Protein AF-0000000084461605 (afdb_homodimer)

Organism: NCBI:txid458

Structure (mmCIF, N/CA/C/O backbone):
data_AF-0000000084461605-model_v1
#
loop_
_entity.id
_entity.type
_entity.pdbx_description
1 polymer '8-amino-7-oxononanoate synthase'
#
loop_
_atom_site.group_PDB
_atom_site.id
_atom_site.type_symbol
_atom_site.label_atom_id
_atom_site.label_alt_id
_atom_site.label_comp_id
_atom_site.label_asym_id
_atom_site.label_entity_id
_atom_site.label_seq_id
_atom_site.pdbx_PDB_ins_code
_atom_site.Cartn_x
_atom_site.Cartn_y
_atom_site.Cartn_z
_atom_site.occupancy
_atom_site.B_iso_or_equiv
_atom_site.auth_seq_id
_atom_site.auth_comp_id
_atom_site.auth_asym_id
_atom_site.auth_atom_id
_atom_site.pdbx_PDB_model_num
ATOM 1 N N . MET A 1 1 ? -27.156 -13.75 14.664 1 51.22 1 MET A N 1
ATOM 2 C CA . MET A 1 1 ? -25.922 -12.977 14.594 1 51.22 1 MET A CA 1
ATOM 3 C C . MET A 1 1 ? -24.734 -13.797 15.07 1 51.22 1 MET A C 1
ATOM 5 O O . MET A 1 1 ? -24.781 -14.43 16.125 1 51.22 1 MET A O 1
ATOM 9 N N . SER A 1 2 ? -23.812 -14.031 14.18 1 71.38 2 SER A N 1
ATOM 10 C CA . SER A 1 2 ? -22.688 -14.859 14.602 1 71.38 2 SER A CA 1
ATOM 11 C C . SER A 1 2 ? -22.016 -14.297 15.859 1 71.38 2 SER A C 1
ATOM 13 O O . SER A 1 2 ? -22.188 -13.117 16.172 1 71.38 2 SER A O 1
ATOM 15 N N . GLN A 1 3 ? -21.781 -15.062 16.859 1 83.31 3 GLN A N 1
ATOM 16 C CA . GLN A 1 3 ? -21.031 -14.695 18.062 1 83.31 3 GLN A CA 1
ATOM 17 C C . GLN A 1 3 ? -20 -13.609 17.75 1 83.31 3 GLN A C 1
ATOM 19 O O . GLN A 1 3 ? -19.797 -12.688 18.547 1 83.31 3 GLN A O 1
ATOM 24 N N . PHE A 1 4 ? -19.609 -13.586 16.594 1 85 4 PHE A N 1
ATOM 25 C CA . PHE A 1 4 ? -18.578 -12.641 16.203 1 85 4 PHE A CA 1
ATOM 26 C C . PHE A 1 4 ? -19.172 -11.273 15.906 1 85 4 PHE A C 1
ATOM 28 O O . PHE A 1 4 ? -18.562 -10.242 16.219 1 85 4 PHE A O 1
ATOM 35 N N . SER A 1 5 ? -20.328 -11.211 15.344 1 86.12 5 SER A N 1
ATOM 36 C CA . SER A 1 5 ? -21.047 -9.961 15.109 1 86.12 5 SER A CA 1
ATOM 37 C C . SER A 1 5 ? -21.328 -9.234 16.422 1 86.12 5 SER A C 1
ATOM 39 O O . SER A 1 5 ? -21.219 -8.016 16.5 1 86.12 5 SER A O 1
ATOM 41 N N . ALA A 1 6 ? -21.656 -10.039 17.359 1 87.25 6 ALA A N 1
ATOM 42 C CA . ALA A 1 6 ? -21.953 -9.469 18.672 1 87.25 6 ALA A CA 1
ATOM 43 C C . ALA A 1 6 ? -20.688 -8.875 19.297 1 87.25 6 ALA A C 1
ATOM 45 O O . ALA A 1 6 ? -20.75 -7.828 19.953 1 87.25 6 ALA A O 1
ATOM 46 N N . LEU A 1 7 ? -19.641 -9.547 19.125 1 89.5 7 LEU A N 1
ATOM 47 C CA . LEU A 1 7 ? -18.375 -9.07 19.672 1 89.5 7 LEU A CA 1
ATOM 48 C C . LEU A 1 7 ? -17.953 -7.754 19.031 1 89.5 7 LEU A C 1
ATOM 50 O O . LEU A 1 7 ? -17.531 -6.828 19.719 1 89.5 7 LEU A O 1
ATOM 54 N N . PHE A 1 8 ? -18.078 -7.648 17.719 1 91.56 8 PHE A N 1
ATOM 55 C CA . PHE A 1 8 ? -17.719 -6.414 17.016 1 91.56 8 PHE A CA 1
ATOM 56 C C . PHE A 1 8 ? -18.656 -5.277 17.422 1 91.56 8 PHE A C 1
ATOM 58 O O . PHE A 1 8 ? -18.203 -4.141 17.594 1 91.56 8 PHE A O 1
ATOM 65 N N . SER A 1 9 ? -19.906 -5.609 17.562 1 90.81 9 SER A N 1
ATOM 66 C CA . SER A 1 9 ? -20.875 -4.602 17.969 1 90.81 9 SER A CA 1
ATOM 67 C C . SER A 1 9 ? -20.516 -4.023 19.344 1 90.81 9 SER A C 1
ATOM 69 O O . SER A 1 9 ? -20.625 -2.814 19.562 1 90.81 9 SER A O 1
ATOM 71 N N . GLU A 1 10 ? -20.172 -4.867 20.188 1 92.19 10 GLU A N 1
ATOM 72 C CA . GLU A 1 10 ? -19.781 -4.438 21.531 1 92.19 10 GLU A CA 1
ATOM 73 C C . GLU A 1 10 ? -18.562 -3.533 21.484 1 92.19 10 GLU A C 1
ATOM 75 O O . GLU A 1 10 ? -18.5 -2.506 22.156 1 92.19 10 GLU A O 1
ATOM 80 N N . LYS A 1 11 ? -17.609 -3.918 20.781 1 92.31 11 LYS A N 1
ATOM 81 C CA . LYS A 1 11 ? -16.375 -3.131 20.656 1 92.31 11 LYS A CA 1
ATOM 82 C C . LYS A 1 11 ? -16.656 -1.771 20.016 1 92.31 11 LYS A C 1
ATOM 84 O O . LYS A 1 11 ? -16.062 -0.765 20.406 1 92.31 11 LYS A O 1
ATOM 89 N N . ILE A 1 12 ? -17.469 -1.774 19.031 1 92.38 12 ILE A N 1
ATOM 90 C CA . ILE A 1 12 ? -17.812 -0.542 18.344 1 92.38 12 ILE A CA 1
ATOM 91 C C . ILE A 1 12 ? -18.609 0.38 19.266 1 92.38 12 ILE A C 1
ATOM 93 O O . ILE A 1 12 ? -18.375 1.594 19.281 1 92.38 12 ILE A O 1
ATOM 97 N N . GLN A 1 13 ? -19.5 -0.18 20.031 1 92.81 13 GLN A N 1
ATOM 98 C CA . GLN A 1 13 ? -20.234 0.601 21.031 1 92.81 13 GLN A CA 1
ATOM 99 C C . GLN A 1 13 ? -19.281 1.24 22.031 1 92.81 13 GLN A C 1
ATOM 101 O O . GLN A 1 13 ? -19.484 2.383 22.453 1 92.81 13 GLN A O 1
ATOM 106 N N . GLY A 1 14 ? -18.312 0.5 22.438 1 91.38 14 GLY A N 1
ATOM 107 C CA . GLY A 1 14 ? -17.297 1.057 23.312 1 91.38 14 GLY A CA 1
ATOM 108 C C . GLY A 1 14 ? -16.578 2.252 22.703 1 91.38 14 GLY A C 1
ATOM 109 O O . GLY A 1 14 ? -16.359 3.256 23.391 1 91.38 14 GLY A O 1
ATOM 110 N N . LEU A 1 15 ? -16.219 2.16 21.469 1 89.19 15 LEU A N 1
ATOM 111 C CA . LEU A 1 15 ? -15.57 3.262 20.766 1 89.19 15 LEU A CA 1
ATOM 112 C C . LEU A 1 15 ? -16.484 4.477 20.688 1 89.19 15 LEU A C 1
ATOM 114 O O . LEU A 1 15 ? -16.031 5.613 20.844 1 89.19 15 LEU A O 1
ATOM 118 N N . GLN A 1 16 ? -17.734 4.184 20.438 1 88.5 16 GLN A N 1
ATOM 119 C CA . GLN A 1 16 ? -18.719 5.262 20.359 1 88.5 16 GLN A CA 1
ATOM 120 C C . GLN A 1 16 ? -18.828 5.996 21.703 1 88.5 16 GLN A C 1
ATOM 122 O O . GLN A 1 16 ? -18.859 7.227 21.734 1 88.5 16 GLN A O 1
ATOM 127 N N . GLN A 1 17 ? -18.797 5.289 22.734 1 89.06 17 GLN A N 1
ATOM 128 C CA . GLN A 1 17 ? -18.906 5.863 24.078 1 89.06 17 GLN A CA 1
ATOM 129 C C . GLN A 1 17 ? -17.672 6.699 24.406 1 89.06 17 GLN A C 1
ATOM 131 O O . GLN A 1 17 ? -17.781 7.699 25.125 1 89.06 17 GLN A O 1
ATOM 136 N N . GLN A 1 18 ? -16.578 6.34 23.844 1 83.38 18 GLN A N 1
ATOM 137 C CA . GLN A 1 18 ? -15.328 7.051 24.094 1 83.38 18 GLN A CA 1
ATOM 138 C C . GLN A 1 18 ? -15.125 8.188 23.094 1 83.38 18 GLN A C 1
ATOM 140 O O . GLN A 1 18 ? -14.156 8.938 23.203 1 83.38 18 GLN A O 1
ATOM 145 N N . GLY A 1 19 ? -16.062 8.297 22.156 1 80.38 19 GLY A N 1
ATOM 146 C CA . GLY A 1 19 ? -15.914 9.32 21.125 1 80.38 19 GLY A CA 1
ATOM 147 C C . GLY A 1 19 ? -14.828 9.008 20.125 1 80.38 19 GLY A C 1
ATOM 148 O O . GLY A 1 19 ? -14.258 9.922 19.516 1 80.38 19 GLY A O 1
ATOM 149 N N . LEU A 1 20 ? -14.5 7.746 19.969 1 84.12 20 LEU A N 1
ATOM 150 C CA . LEU A 1 20 ? -13.391 7.348 19.109 1 84.12 20 LEU A CA 1
ATOM 151 C C . LEU A 1 20 ? -13.891 6.664 17.844 1 84.12 20 LEU A C 1
ATOM 153 O O . LEU A 1 20 ? -13.102 6.289 16.984 1 84.12 20 LEU A O 1
ATOM 157 N N . HIS A 1 21 ? -15.234 6.547 17.781 1 89.06 21 HIS A N 1
ATOM 158 C CA . HIS A 1 21 ? -15.828 5.895 16.625 1 89.06 21 HIS A CA 1
ATOM 159 C C . HIS A 1 21 ? -15.555 6.684 15.344 1 89.06 21 HIS A C 1
ATOM 161 O O . HIS A 1 21 ? -15.711 7.91 15.32 1 89.06 21 HIS A O 1
ATOM 167 N N . ARG A 1 22 ? -15.07 5.992 14.305 1 89 22 ARG A N 1
ATOM 168 C CA . ARG A 1 22 ? -14.773 6.602 13.016 1 89 22 ARG A CA 1
ATOM 169 C C . ARG A 1 22 ? -15.828 6.234 11.984 1 89 22 ARG A C 1
ATOM 171 O O . ARG A 1 22 ? -16.391 5.133 12.016 1 89 22 ARG A O 1
ATOM 178 N N . THR A 1 23 ? -16.141 7.152 11.18 1 87.75 23 THR A N 1
ATOM 179 C CA . THR A 1 23 ? -17.047 6.934 10.055 1 87.75 23 THR A CA 1
ATOM 180 C C . THR A 1 23 ? -16.406 7.426 8.758 1 87.75 23 THR A C 1
ATOM 182 O O . THR A 1 23 ? -15.633 8.375 8.758 1 87.75 23 THR A O 1
ATOM 185 N N . ARG A 1 24 ? -16.641 6.707 7.703 1 90.5 24 ARG A N 1
ATOM 186 C CA . ARG A 1 24 ? -16.281 7.184 6.375 1 90.5 24 ARG A CA 1
ATOM 187 C C . ARG A 1 24 ? -17.391 8.008 5.758 1 90.5 24 ARG A C 1
ATOM 189 O O . ARG A 1 24 ? -18.484 7.492 5.477 1 90.5 24 ARG A O 1
ATOM 196 N N . GLN A 1 25 ? -17.078 9.266 5.652 1 89.19 25 GLN A N 1
ATOM 197 C CA . GLN A 1 25 ? -18.047 10.141 5.016 1 89.19 25 GLN A CA 1
ATOM 198 C C . GLN A 1 25 ? -17.625 10.492 3.592 1 89.19 25 GLN A C 1
ATOM 200 O O . GLN A 1 25 ? -16.5 10.938 3.367 1 89.19 25 GLN A O 1
ATOM 205 N N . VAL A 1 26 ? -18.547 10.266 2.67 1 93.69 26 VAL A N 1
ATOM 206 C CA . VAL A 1 26 ? -18.266 10.609 1.28 1 93.69 26 VAL A CA 1
ATOM 207 C C . VAL A 1 26 ? -18 12.109 1.16 1 93.69 26 VAL A C 1
ATOM 209 O O . VAL A 1 26 ? -18.797 12.922 1.619 1 93.69 26 VAL A O 1
ATOM 212 N N . LEU A 1 27 ? -16.891 12.469 0.63 1 90 27 LEU A N 1
ATOM 213 C CA . LEU A 1 27 ? -16.5 13.859 0.425 1 90 27 LEU A CA 1
ATOM 214 C C . LEU A 1 27 ? -17.438 14.547 -0.564 1 90 27 LEU A C 1
ATOM 216 O O . LEU A 1 27 ? -17.672 14.039 -1.664 1 90 27 LEU A O 1
ATOM 220 N N . PRO A 1 28 ? -18 15.648 -0.162 1 85.75 28 PRO A N 1
ATOM 221 C CA . PRO A 1 28 ? -18.797 16.391 -1.137 1 85.75 28 PRO A CA 1
ATOM 222 C C . PRO A 1 28 ? -17.969 16.953 -2.281 1 85.75 28 PRO A C 1
ATOM 224 O O . PRO A 1 28 ? -16.859 17.453 -2.057 1 85.75 28 PRO A O 1
ATOM 227 N N . VAL A 1 29 ? -18.391 16.797 -3.527 1 78.56 29 VAL A N 1
ATOM 228 C CA . VAL A 1 29 ? -17.578 17.188 -4.68 1 78.56 29 VAL A CA 1
ATOM 229 C C . VAL A 1 29 ? -18.266 18.344 -5.414 1 78.56 29 VAL A C 1
ATOM 231 O O . VAL A 1 29 ? -17.859 18.719 -6.516 1 78.56 29 VAL A O 1
ATOM 234 N N . ASP A 1 30 ? -19.203 19.047 -4.848 1 78.75 30 ASP A N 1
ATOM 235 C CA . ASP A 1 30 ? -19.953 20.078 -5.555 1 78.75 30 ASP A CA 1
ATOM 236 C C . ASP A 1 30 ? -19.266 21.422 -5.461 1 78.75 30 ASP A C 1
ATOM 238 O O . ASP A 1 30 ? -19.75 22.422 -5.996 1 78.75 30 ASP A O 1
ATOM 242 N N . GLY A 1 31 ? -18.203 21.516 -4.871 1 79.56 31 GLY A N 1
ATOM 243 C CA . GLY A 1 31 ? -17.422 22.75 -4.809 1 79.56 31 GLY A CA 1
ATOM 244 C C . GLY A 1 31 ? -17.984 23.75 -3.82 1 79.56 31 GLY A C 1
ATOM 245 O O . GLY A 1 31 ? -17.438 24.844 -3.66 1 79.56 31 GLY A O 1
ATOM 246 N N . THR A 1 32 ? -18.969 23.406 -3.094 1 85.12 32 THR A N 1
ATOM 247 C CA . THR A 1 32 ? -19.594 24.344 -2.162 1 85.12 32 THR A CA 1
ATOM 248 C C . THR A 1 32 ? -18.969 24.219 -0.774 1 85.12 32 THR A C 1
ATOM 250 O O . THR A 1 32 ? -19.281 25 0.12 1 85.12 32 THR A O 1
ATOM 253 N N . TYR A 1 33 ? -18.078 23.312 -0.693 1 91.75 33 TYR A N 1
ATOM 254 C CA . TYR A 1 33 ? -17.469 23.062 0.608 1 91.75 33 TYR A CA 1
ATOM 255 C C . TYR A 1 33 ? -16.031 23.547 0.635 1 91.75 33 TYR A C 1
ATOM 257 O O . TYR A 1 33 ? -15.312 23.453 -0.371 1 91.75 33 TYR A O 1
ATOM 265 N N . LEU A 1 34 ? -15.648 24.125 1.728 1 95 34 LEU A N 1
ATOM 266 C CA . LEU A 1 34 ? -14.258 24.484 1.978 1 95 34 LEU A CA 1
ATOM 267 C C . LEU A 1 34 ? -13.555 23.391 2.781 1 95 34 LEU A C 1
ATOM 269 O O . LEU A 1 34 ? -14.008 23.016 3.865 1 95 34 LEU A O 1
ATOM 273 N N . HIS A 1 35 ? -12.492 22.875 2.197 1 94.75 35 HIS A N 1
ATOM 274 C CA . HIS A 1 35 ? -11.781 21.781 2.848 1 94.75 35 HIS A CA 1
ATOM 275 C C . HIS A 1 35 ? -10.445 22.25 3.406 1 94.75 35 HIS A C 1
ATOM 277 O O . HIS A 1 35 ? -9.547 22.609 2.646 1 94.75 35 HIS A O 1
ATOM 283 N N . PHE A 1 36 ? -10.312 22.219 4.715 1 97.69 36 PHE A N 1
ATOM 284 C CA . PHE A 1 36 ? -9.055 22.531 5.379 1 97.69 36 PHE A CA 1
ATOM 285 C C . PHE A 1 36 ? -8.43 21.266 5.977 1 97.69 36 PHE A C 1
ATOM 287 O O . PHE A 1 36 ? -7.871 21.312 7.074 1 97.69 36 PHE A O 1
ATOM 294 N N . CYS A 1 37 ? -8.602 20.109 5.273 1 95.94 37 CYS A N 1
ATOM 295 C CA . CYS A 1 37 ? -8.102 18.859 5.836 1 95.94 37 CYS A CA 1
ATOM 296 C C . CYS A 1 37 ? -7.32 18.062 4.797 1 95.94 37 CYS A C 1
ATOM 298 O O . CYS A 1 37 ? -6.836 16.969 5.082 1 95.94 37 CYS A O 1
ATOM 300 N N . SER A 1 38 ? -7.16 18.578 3.562 1 96.81 38 SER A N 1
ATOM 301 C CA . SER A 1 38 ? -6.457 17.859 2.498 1 96.81 38 SER A CA 1
ATOM 302 C C . SER A 1 38 ? -4.961 18.156 2.537 1 96.81 38 SER A C 1
ATOM 304 O O . SER A 1 38 ? -4.551 19.312 2.678 1 96.81 38 SER A O 1
ATOM 306 N N . ASN A 1 39 ? -4.156 17.078 2.35 1 98.06 39 ASN A N 1
ATOM 307 C CA . ASN A 1 39 ? -2.701 17.203 2.334 1 98.06 39 ASN A CA 1
ATOM 308 C C . ASN A 1 39 ? -2.184 17.547 0.937 1 98.06 39 ASN A C 1
ATOM 310 O O . ASN A 1 39 ? -0.979 17.484 0.689 1 98.06 39 ASN A O 1
ATOM 314 N N . ASP A 1 40 ? -3.102 17.844 0.015 1 98 40 ASP A N 1
ATOM 315 C CA . ASP A 1 40 ? -2.723 18.234 -1.34 1 98 40 ASP A CA 1
ATOM 316 C C . ASP A 1 40 ? -2.223 19.672 -1.381 1 98 40 ASP A C 1
ATOM 318 O O . ASP A 1 40 ? -2.824 20.531 -2.037 1 98 40 ASP A O 1
ATOM 322 N N . TYR A 1 41 ? -1.088 19.938 -0.773 1 98.62 41 TYR A N 1
ATOM 323 C CA . TYR A 1 41 ? -0.566 21.266 -0.457 1 98.62 41 TYR A CA 1
ATOM 324 C C . TYR A 1 41 ? -0.493 22.125 -1.706 1 98.62 41 TYR A C 1
ATOM 326 O O . TYR A 1 41 ? -0.899 23.297 -1.685 1 98.62 41 TYR A O 1
ATOM 334 N N . LEU A 1 42 ? 0.018 21.578 -2.807 1 98.56 42 LEU A N 1
ATOM 335 C CA . LEU A 1 42 ? 0.246 22.344 -4.023 1 98.56 42 LEU A CA 1
ATOM 336 C C . LEU A 1 42 ? -0.95 22.234 -4.965 1 98.56 42 LEU A C 1
ATOM 338 O O . LEU A 1 42 ? -0.927 22.781 -6.07 1 98.56 42 LEU A O 1
ATOM 342 N N . SER A 1 43 ? -1.982 21.516 -4.57 1 97.56 43 SER A N 1
ATOM 343 C CA . SER A 1 43 ? -3.205 21.312 -5.34 1 97.56 43 SER A CA 1
ATOM 344 C C . SER A 1 43 ? -2.898 20.797 -6.738 1 97.56 43 SER A C 1
ATOM 346 O O . SER A 1 43 ? -3.426 21.312 -7.727 1 97.56 43 SER A O 1
ATOM 348 N N . LEU A 1 44 ? -2.051 19.797 -6.758 1 98.19 44 LEU A N 1
ATOM 349 C CA . LEU A 1 44 ? -1.642 19.234 -8.039 1 98.19 44 LEU A CA 1
ATOM 350 C C . LEU A 1 44 ? -2.545 18.078 -8.438 1 98.19 44 LEU A C 1
ATOM 352 O O . LEU A 1 44 ? -2.574 17.672 -9.602 1 98.19 44 LEU A O 1
ATOM 356 N N . SER A 1 45 ? -3.334 17.484 -7.5 1 97.38 45 SER A N 1
ATOM 357 C CA . SER A 1 45 ? -4.141 16.297 -7.762 1 97.38 45 SER A CA 1
ATOM 358 C C . SER A 1 45 ? -5.164 16.562 -8.867 1 97.38 45 SER A C 1
ATOM 360 O O . SER A 1 45 ? -5.559 15.641 -9.578 1 97.38 45 SER A O 1
ATOM 362 N N . ASN A 1 46 ? -5.559 17.859 -9.023 1 95.44 46 ASN A N 1
ATOM 363 C CA . ASN A 1 46 ? -6.551 18.203 -10.039 1 95.44 46 ASN A CA 1
ATOM 364 C C . ASN A 1 46 ? -5.945 19.078 -11.141 1 95.44 46 ASN A C 1
ATOM 366 O O . ASN A 1 46 ? -6.668 19.641 -11.953 1 95.44 46 ASN A O 1
ATOM 370 N N . ASP A 1 47 ? -4.652 19.266 -11.102 1 97.44 47 ASP A N 1
ATOM 371 C CA . ASP A 1 47 ? -3.961 20.047 -12.133 1 97.44 47 ASP A CA 1
ATOM 372 C C . ASP A 1 47 ? -4.066 19.359 -13.492 1 97.44 47 ASP A C 1
ATOM 374 O O . ASP A 1 47 ? -3.793 18.172 -13.617 1 97.44 47 ASP A O 1
ATOM 378 N N . ARG A 1 48 ? -4.41 20.156 -14.5 1 97.88 48 ARG A N 1
ATOM 379 C CA . ARG A 1 48 ? -4.66 19.609 -15.828 1 97.88 48 ARG A CA 1
ATOM 380 C C . ARG A 1 48 ? -3.404 18.938 -16.391 1 97.88 48 ARG A C 1
ATOM 382 O O . ARG A 1 48 ? -3.49 17.938 -17.094 1 97.88 48 ARG A O 1
ATOM 389 N N . ARG A 1 49 ? -2.248 19.547 -16.172 1 98.38 49 ARG A N 1
ATOM 390 C CA . ARG A 1 49 ? -0.992 18.984 -16.672 1 98.38 49 ARG A CA 1
ATOM 391 C C . ARG A 1 49 ? -0.689 17.641 -16.016 1 98.38 49 ARG A C 1
ATOM 393 O O . ARG A 1 49 ? -0.204 16.719 -16.672 1 98.38 49 ARG A O 1
ATOM 400 N N . VAL A 1 50 ? -1.009 17.484 -14.727 1 98.5 50 VAL A N 1
ATOM 401 C CA . VAL A 1 50 ? -0.821 16.234 -13.992 1 98.5 50 VAL A CA 1
ATOM 402 C C . VAL A 1 50 ? -1.771 15.172 -14.531 1 98.5 50 VAL A C 1
ATOM 404 O O . VAL A 1 50 ? -1.354 14.047 -14.828 1 98.5 50 VAL A O 1
ATOM 407 N N . LYS A 1 51 ? -3.061 15.531 -14.68 1 98.5 51 LYS A N 1
ATOM 408 C CA . LYS A 1 51 ? -4.055 14.594 -15.195 1 98.5 51 LYS A CA 1
ATOM 409 C C . LYS A 1 51 ? -3.66 14.078 -16.578 1 98.5 51 LYS A C 1
ATOM 411 O O . LYS A 1 51 ? -3.756 12.883 -16.844 1 98.5 51 LYS A O 1
ATOM 416 N N . LYS A 1 52 ? -3.195 14.961 -17.422 1 98.62 52 LYS A N 1
ATOM 417 C CA . LYS A 1 52 ? -2.764 14.586 -18.766 1 98.62 52 LYS A CA 1
ATOM 418 C C . LYS A 1 52 ? -1.572 13.633 -18.703 1 98.62 52 LYS A C 1
ATOM 420 O O . LYS A 1 52 ? -1.478 12.703 -19.516 1 98.62 52 LYS A O 1
ATOM 425 N N . ALA A 1 53 ? -0.654 13.883 -17.812 1 98.62 53 ALA A N 1
ATOM 426 C CA . ALA A 1 53 ? 0.511 13.016 -17.656 1 98.62 53 ALA A CA 1
ATOM 427 C C . ALA A 1 53 ? 0.091 11.594 -17.297 1 98.62 53 ALA A C 1
ATOM 429 O O . ALA A 1 53 ? 0.639 10.633 -17.844 1 98.62 53 ALA A O 1
ATOM 430 N N . TYR A 1 54 ? -0.839 11.461 -16.391 1 98.69 54 TYR A N 1
ATOM 431 C CA . TYR A 1 54 ? -1.313 10.133 -16.031 1 98.69 54 TYR A CA 1
ATOM 432 C C . TYR A 1 54 ? -2.041 9.477 -17.188 1 98.69 54 TYR A C 1
ATOM 434 O O . TYR A 1 54 ? -1.889 8.273 -17.438 1 98.69 54 TYR A O 1
ATOM 442 N N . GLN A 1 55 ? -2.857 10.266 -17.906 1 98.81 55 GLN A N 1
ATOM 443 C CA . GLN A 1 55 ? -3.518 9.727 -19.094 1 98.81 55 GLN A CA 1
ATOM 444 C C . GLN A 1 55 ? -2.5 9.188 -20.094 1 98.81 55 GLN A C 1
ATOM 446 O O . GLN A 1 55 ? -2.678 8.102 -20.641 1 98.81 55 GLN A O 1
ATOM 451 N N . GLN A 1 56 ? -1.4 9.898 -20.297 1 98.69 56 GLN A N 1
ATOM 452 C CA . GLN A 1 56 ? -0.329 9.453 -21.188 1 98.69 56 GLN A CA 1
ATOM 453 C C . GLN A 1 56 ? 0.331 8.18 -20.641 1 98.69 56 GLN A C 1
ATOM 455 O O . GLN A 1 56 ? 0.688 7.289 -21.422 1 98.69 56 GLN A O 1
ATOM 460 N N . GLY A 1 57 ? 0.525 8.156 -19.375 1 98.56 57 GLY A N 1
ATOM 461 C CA . GLY A 1 57 ? 1.061 6.941 -18.766 1 98.56 57 GLY A CA 1
ATOM 462 C C . GLY A 1 57 ? 0.281 5.695 -19.141 1 98.56 57 GLY A C 1
ATOM 463 O O . GLY A 1 57 ? 0.87 4.68 -19.516 1 98.56 57 GLY A O 1
ATOM 464 N N . PHE A 1 58 ? -1.066 5.797 -19.094 1 98.38 58 PHE A N 1
ATOM 465 C CA . PHE A 1 58 ? -1.92 4.652 -19.391 1 98.38 58 PHE A CA 1
ATOM 466 C C . PHE A 1 58 ? -1.963 4.383 -20.875 1 98.38 58 PHE A C 1
ATOM 468 O O . PHE A 1 58 ? -2.406 3.316 -21.312 1 98.38 58 PHE A O 1
ATOM 475 N N . GLU A 1 59 ? -1.526 5.344 -21.656 1 97.81 59 GLU A N 1
ATOM 476 C CA . GLU A 1 59 ? -1.368 5.109 -23.078 1 97.81 59 GLU A CA 1
ATOM 477 C C . GLU A 1 59 ? -0.131 4.266 -23.375 1 97.81 59 GLU A C 1
ATOM 479 O O . GLU A 1 59 ? -0.17 3.363 -24.203 1 97.81 59 GLU A O 1
ATOM 484 N N . TYR A 1 60 ? 0.952 4.504 -22.625 1 97 60 TYR A N 1
ATOM 485 C CA . TYR A 1 60 ? 2.262 3.963 -22.969 1 97 60 TYR A CA 1
ATOM 486 C C . TYR A 1 60 ? 2.537 2.674 -22.203 1 97 60 TYR A C 1
ATOM 488 O O . TYR A 1 60 ? 3.283 1.812 -22.672 1 97 60 TYR A O 1
ATOM 496 N N . TYR A 1 61 ? 1.96 2.535 -21.062 1 97.38 61 TYR A N 1
ATOM 497 C CA . TYR A 1 61 ? 2.355 1.454 -20.172 1 97.38 61 TYR A CA 1
ATOM 498 C C . TYR A 1 61 ? 1.139 0.679 -19.672 1 97.38 61 TYR A C 1
ATOM 500 O O . TYR A 1 61 ? 0.013 1.179 -19.734 1 97.38 61 TYR A O 1
ATOM 508 N N . PRO A 1 62 ? 1.359 -0.576 -19.219 1 96.88 62 PRO A N 1
ATOM 509 C CA . PRO A 1 62 ? 0.249 -1.354 -18.672 1 96.88 62 PRO A CA 1
ATOM 510 C C . PRO A 1 62 ? -0.287 -0.772 -17.359 1 96.88 62 PRO A C 1
ATOM 512 O O . PRO A 1 62 ? 0.454 -0.119 -16.625 1 96.88 62 PRO A O 1
ATOM 515 N N . ALA A 1 63 ? -1.557 -1.054 -17.078 1 98.06 63 ALA A N 1
ATOM 516 C CA . ALA A 1 63 ? -2.236 -0.566 -15.883 1 98.06 63 ALA A CA 1
ATOM 517 C C . ALA A 1 63 ? -1.681 -1.233 -14.625 1 98.06 63 ALA A C 1
ATOM 519 O O . ALA A 1 63 ? -1.731 -0.658 -13.539 1 98.06 63 ALA A O 1
ATOM 520 N N . GLY A 1 64 ? -1.203 -2.418 -14.703 1 97.81 64 GLY A N 1
ATOM 521 C CA . GLY A 1 64 ? -0.586 -3.16 -13.617 1 97.81 64 GLY A CA 1
ATOM 522 C C . GLY A 1 64 ? 0.802 -3.67 -13.953 1 97.81 64 GLY A C 1
ATOM 523 O O . GLY A 1 64 ? 1.158 -3.787 -15.133 1 97.81 64 GLY A O 1
ATOM 524 N N . SER A 1 65 ? 1.59 -3.949 -12.922 1 97.44 65 SER A N 1
ATOM 525 C CA . SER A 1 65 ? 2.98 -4.332 -13.148 1 97.44 65 SER A CA 1
ATOM 526 C C . SER A 1 65 ? 3.113 -5.836 -13.359 1 97.44 65 SER A C 1
ATOM 528 O O . SER A 1 65 ? 4.145 -6.312 -13.836 1 97.44 65 SER A O 1
ATOM 530 N N . GLY A 1 66 ? 2.135 -6.574 -12.922 1 96 66 GLY A N 1
ATOM 531 C CA . GLY A 1 66 ? 2.105 -8 -13.203 1 96 66 GLY A CA 1
ATOM 532 C C . GLY A 1 66 ? 2.758 -8.836 -12.109 1 96 66 GLY A C 1
ATOM 533 O O . GLY A 1 66 ? 2.646 -10.062 -12.109 1 96 66 GLY A O 1
ATOM 534 N N . GLY A 1 67 ? 3.412 -8.289 -11.156 1 96.62 67 GLY A N 1
ATOM 535 C CA . GLY A 1 67 ? 4.078 -8.992 -10.078 1 96.62 67 GLY A CA 1
ATOM 536 C C . GLY A 1 67 ? 4.988 -8.094 -9.25 1 96.62 67 GLY A C 1
ATOM 537 O O . GLY A 1 67 ? 4.953 -6.871 -9.391 1 96.62 67 GLY A O 1
ATOM 538 N N . SER A 1 68 ? 5.715 -8.742 -8.359 1 95.94 68 SER A N 1
ATOM 539 C CA . SER A 1 68 ? 6.672 -8.031 -7.52 1 95.94 68 SER A CA 1
ATOM 540 C C . SER A 1 68 ? 7.812 -7.453 -8.352 1 95.94 68 SER A C 1
ATOM 542 O O . SER A 1 68 ? 8.133 -7.977 -9.422 1 95.94 68 SER A O 1
ATOM 544 N N . GLY A 1 69 ? 8.43 -6.441 -7.848 1 95.44 69 GLY A N 1
ATOM 545 C CA . GLY A 1 69 ? 9.539 -5.793 -8.523 1 95.44 69 GLY A CA 1
ATOM 546 C C . GLY A 1 69 ? 10.758 -6.684 -8.656 1 95.44 69 GLY A C 1
ATOM 547 O O . GLY A 1 69 ? 11.641 -6.43 -9.484 1 95.44 69 GLY A O 1
ATOM 548 N N . VAL A 1 70 ? 10.836 -7.77 -7.891 1 93.5 70 VAL A N 1
ATOM 549 C CA . VAL A 1 70 ? 12.008 -8.633 -7.93 1 93.5 70 VAL A CA 1
ATOM 550 C C . VAL A 1 70 ? 11.695 -9.891 -8.734 1 93.5 70 VAL A C 1
ATOM 552 O O . VAL A 1 70 ? 12.523 -10.805 -8.82 1 93.5 70 VAL A O 1
ATOM 555 N N . ILE A 1 71 ? 10.477 -10 -9.32 1 92.56 71 ILE A N 1
ATOM 556 C CA . ILE A 1 71 ? 10.086 -11.133 -10.148 1 92.56 71 ILE A CA 1
ATOM 557 C C . ILE A 1 71 ? 9.859 -10.656 -11.586 1 92.56 71 ILE A C 1
ATOM 559 O O . ILE A 1 71 ? 10.703 -10.883 -12.461 1 92.56 71 ILE A O 1
ATOM 563 N N . CYS A 1 72 ? 8.773 -9.859 -11.805 1 93.44 72 CYS A N 1
ATOM 564 C CA . CYS A 1 72 ? 8.516 -9.391 -13.164 1 93.44 72 CYS A CA 1
ATOM 565 C C . CYS A 1 72 ? 7.805 -8.039 -13.148 1 93.44 72 CYS A C 1
ATOM 567 O O . CYS A 1 72 ? 7.145 -7.672 -14.117 1 93.44 72 CYS A O 1
ATOM 569 N N . GLY A 1 73 ? 7.902 -7.34 -12.055 1 95.94 73 GLY A N 1
ATOM 570 C CA . GLY A 1 73 ? 7.129 -6.117 -11.922 1 95.94 73 GLY A CA 1
ATOM 571 C C . GLY A 1 73 ? 7.973 -4.863 -12.055 1 95.94 73 GLY A C 1
ATOM 572 O O . GLY A 1 73 ? 7.477 -3.752 -11.859 1 95.94 73 GLY A O 1
ATOM 573 N N . TYR A 1 74 ? 9.266 -4.984 -12.312 1 97.31 74 TYR A N 1
ATOM 574 C CA . TYR A 1 74 ? 10.148 -3.832 -12.438 1 97.31 74 TYR A CA 1
ATOM 575 C C . TYR A 1 74 ? 10.297 -3.412 -13.898 1 97.31 74 TYR A C 1
ATOM 577 O O . TYR A 1 74 ? 11.18 -3.898 -14.609 1 97.31 74 TYR A O 1
ATOM 585 N N . HIS A 1 75 ? 9.5 -2.447 -14.328 1 97 75 HIS A N 1
ATOM 586 C CA . HIS A 1 75 ? 9.461 -1.943 -15.695 1 97 75 HIS A CA 1
ATOM 587 C C . HIS A 1 75 ? 10.484 -0.831 -15.906 1 97 75 HIS A C 1
ATOM 589 O O . HIS A 1 75 ? 10.93 -0.207 -14.938 1 97 75 HIS A O 1
ATOM 595 N N . PRO A 1 76 ? 10.844 -0.543 -17.141 1 97.19 76 PRO A N 1
ATOM 596 C CA . PRO A 1 76 ? 11.828 0.498 -17.438 1 97.19 76 PRO A CA 1
ATOM 597 C C . PRO A 1 76 ? 11.461 1.849 -16.828 1 97.19 76 PRO A C 1
ATOM 599 O O . PRO A 1 76 ? 12.336 2.568 -16.328 1 97.19 76 PRO A O 1
ATOM 602 N N . ILE A 1 77 ? 10.188 2.123 -16.797 1 98.5 77 ILE A N 1
ATOM 603 C CA . ILE A 1 77 ? 9.75 3.428 -16.312 1 98.5 77 ILE A CA 1
ATOM 604 C C . ILE A 1 77 ? 9.969 3.531 -14.805 1 98.5 77 ILE A C 1
ATOM 606 O O . ILE A 1 77 ? 10.172 4.625 -14.273 1 98.5 77 ILE A O 1
ATOM 610 N N . HIS A 1 78 ? 9.914 2.383 -14.078 1 98.62 78 HIS A N 1
ATOM 611 C CA . HIS A 1 78 ? 10.273 2.398 -12.664 1 98.62 78 HIS A CA 1
ATOM 612 C C . HIS A 1 78 ? 11.719 2.852 -12.461 1 98.62 78 HIS A C 1
ATOM 614 O O . HIS A 1 78 ? 11.992 3.732 -11.641 1 98.62 78 HIS A O 1
ATOM 620 N N . ALA A 1 79 ? 12.594 2.26 -13.227 1 98.5 79 ALA A N 1
ATOM 621 C CA . ALA A 1 79 ? 14.016 2.592 -13.148 1 98.5 79 ALA A CA 1
ATOM 622 C C . ALA A 1 79 ? 14.258 4.055 -13.516 1 98.5 79 ALA A C 1
ATOM 624 O O . ALA A 1 79 ? 15.023 4.746 -12.844 1 98.5 79 ALA A O 1
ATOM 625 N N . GLU A 1 80 ? 13.633 4.5 -14.562 1 98.69 80 GLU A N 1
ATOM 626 C CA . GLU A 1 80 ? 13.789 5.879 -15.008 1 98.69 80 GLU A CA 1
ATOM 627 C C . GLU A 1 80 ? 13.359 6.863 -13.93 1 98.69 80 GLU A C 1
ATOM 629 O O . GLU A 1 80 ? 14.055 7.84 -13.648 1 98.69 80 GLU A O 1
ATOM 634 N N . PHE A 1 81 ? 12.227 6.617 -13.375 1 98.81 81 PHE A N 1
ATOM 635 C CA . PHE A 1 81 ? 11.703 7.48 -12.328 1 98.81 81 PHE A CA 1
ATOM 636 C C . PHE A 1 81 ? 12.648 7.508 -11.125 1 98.81 81 PHE A C 1
ATOM 638 O O . PHE A 1 81 ? 12.992 8.578 -10.625 1 98.81 81 PHE A O 1
ATOM 645 N N . GLU A 1 82 ? 13.055 6.297 -10.641 1 98.75 82 GLU A N 1
ATOM 646 C CA . GLU A 1 82 ? 13.953 6.18 -9.5 1 98.75 82 GLU A CA 1
ATOM 647 C C . GLU A 1 82 ? 15.266 6.914 -9.766 1 98.75 82 GLU A C 1
ATOM 649 O O . GLU A 1 82 ? 15.766 7.637 -8.898 1 98.75 82 GLU A O 1
ATOM 654 N N . GLN A 1 83 ? 15.797 6.777 -10.938 1 98.62 83 GLN A N 1
ATOM 655 C CA . GLN A 1 83 ? 17.062 7.422 -11.297 1 98.62 83 GLN A CA 1
ATOM 656 C C . GLN A 1 83 ? 16.891 8.938 -11.359 1 98.62 83 GLN A C 1
ATOM 658 O O . GLN A 1 83 ? 17.75 9.68 -10.875 1 98.62 83 GLN A O 1
ATOM 663 N N . THR A 1 84 ? 15.844 9.391 -11.938 1 98.75 84 THR A N 1
ATOM 664 C CA . THR A 1 84 ? 15.594 10.82 -12.109 1 98.75 84 THR A CA 1
ATOM 665 C C . THR A 1 84 ? 15.469 11.516 -10.758 1 98.75 84 THR A C 1
ATOM 667 O O . THR A 1 84 ? 16.109 12.547 -10.523 1 98.75 84 THR A O 1
ATOM 670 N N . ILE A 1 85 ? 14.711 10.961 -9.883 1 98.38 85 ILE A N 1
ATOM 671 C CA . ILE A 1 85 ? 14.484 11.617 -8.602 1 98.38 85 ILE A CA 1
ATOM 672 C C . ILE A 1 85 ? 15.727 11.5 -7.727 1 98.38 85 ILE A C 1
ATOM 674 O O . ILE A 1 85 ? 16.062 12.422 -6.984 1 98.38 85 ILE A O 1
ATOM 678 N N . ALA A 1 86 ? 16.391 10.336 -7.758 1 98.69 86 ALA A N 1
ATOM 679 C CA . ALA A 1 86 ? 17.641 10.195 -7.012 1 98.69 86 ALA A CA 1
ATOM 680 C C . ALA A 1 86 ? 18.641 11.273 -7.41 1 98.69 86 ALA A C 1
ATOM 682 O O . ALA A 1 86 ? 19.297 11.875 -6.551 1 98.69 86 ALA A O 1
ATOM 683 N N . ALA A 1 87 ? 18.75 11.531 -8.695 1 98.69 87 ALA A N 1
ATOM 684 C CA . ALA A 1 87 ? 19.656 12.555 -9.195 1 98.69 87 ALA A CA 1
ATOM 685 C C . ALA A 1 87 ? 19.266 13.93 -8.68 1 98.69 87 ALA A C 1
ATOM 687 O O . ALA A 1 87 ? 20.125 14.703 -8.234 1 98.69 87 ALA A O 1
ATOM 688 N N . ALA A 1 88 ? 18.031 14.227 -8.727 1 98.38 88 ALA A N 1
ATOM 689 C CA . ALA A 1 88 ? 17.547 15.523 -8.258 1 98.38 88 ALA A CA 1
ATOM 690 C C . ALA A 1 88 ? 17.812 15.711 -6.77 1 98.38 88 ALA A C 1
ATOM 692 O O . ALA A 1 88 ? 18.078 16.828 -6.316 1 98.38 88 ALA A O 1
ATOM 693 N N . LEU A 1 89 ? 17.766 14.617 -6.016 1 98.12 89 LEU A N 1
ATOM 694 C CA . LEU A 1 89 ? 17.953 14.656 -4.566 1 98.12 89 LEU A CA 1
ATOM 695 C C . LEU A 1 89 ? 19.438 14.562 -4.203 1 98.12 89 LEU A C 1
ATOM 697 O O . LEU A 1 89 ? 19.797 14.656 -3.029 1 98.12 89 LEU A O 1
ATOM 701 N N . ALA A 1 90 ? 20.25 14.383 -5.184 1 98 90 ALA A N 1
ATOM 702 C CA . ALA A 1 90 ? 21.688 14.18 -4.973 1 98 90 ALA A CA 1
ATOM 703 C C . ALA A 1 90 ? 21.938 12.977 -4.07 1 98 90 ALA A C 1
ATOM 705 O O . ALA A 1 90 ? 22.703 13.07 -3.1 1 98 90 ALA A O 1
ATOM 706 N N . THR A 1 91 ? 21.281 11.898 -4.379 1 98.19 91 THR A N 1
ATOM 707 C CA . THR A 1 91 ? 21.484 10.625 -3.693 1 98.19 91 THR A CA 1
ATOM 708 C C . THR A 1 91 ? 21.953 9.555 -4.676 1 98.19 91 THR A C 1
ATOM 710 O O . THR A 1 91 ? 21.812 9.719 -5.891 1 98.19 91 THR A O 1
ATOM 713 N N . ASP A 1 92 ? 22.5 8.469 -4.121 1 98.19 92 ASP A N 1
ATOM 714 C CA . ASP A 1 92 ? 23.031 7.395 -4.957 1 98.19 92 ASP A CA 1
ATOM 715 C C . ASP A 1 92 ? 21.906 6.629 -5.648 1 98.19 92 ASP A C 1
ATOM 717 O O . ASP A 1 92 ? 22.062 6.195 -6.793 1 98.19 92 ASP A O 1
ATOM 721 N N . ALA A 1 93 ? 20.828 6.398 -4.953 1 98.31 93 ALA A N 1
ATOM 722 C CA . ALA A 1 93 ? 19.781 5.504 -5.438 1 98.31 93 ALA A CA 1
ATOM 723 C C . ALA A 1 93 ? 18.438 5.844 -4.805 1 98.31 93 ALA A C 1
ATOM 725 O O . ALA A 1 93 ? 18.359 6.625 -3.852 1 98.31 93 ALA A O 1
ATOM 726 N N . ALA A 1 94 ? 17.406 5.332 -5.379 1 98.69 94 ALA A N 1
ATOM 727 C CA . ALA A 1 94 ? 16.031 5.434 -4.871 1 98.69 94 ALA A CA 1
ATOM 728 C C . ALA A 1 94 ? 15.227 4.184 -5.223 1 98.69 94 ALA A C 1
ATOM 730 O O . ALA A 1 94 ? 15.602 3.428 -6.121 1 98.69 94 ALA A O 1
ATOM 731 N N . MET A 1 95 ? 14.227 3.957 -4.484 1 98.56 95 MET A N 1
ATOM 732 C CA . MET A 1 95 ? 13.328 2.826 -4.684 1 98.56 95 MET A CA 1
ATOM 733 C C . MET A 1 95 ? 11.875 3.25 -4.5 1 98.56 95 MET A C 1
ATOM 735 O O . MET A 1 95 ? 11.523 3.838 -3.477 1 98.56 95 MET A O 1
ATOM 739 N N . VAL A 1 96 ? 11.039 2.92 -5.508 1 98.69 96 VAL A N 1
ATOM 740 C CA . VAL A 1 96 ? 9.656 3.365 -5.492 1 98.69 96 VAL A CA 1
ATOM 741 C C . VAL A 1 96 ? 8.773 2.301 -4.84 1 98.69 96 VAL A C 1
ATOM 743 O O . VAL A 1 96 ? 9.016 1.102 -5.008 1 98.69 96 VAL A O 1
ATOM 746 N N . PHE A 1 97 ? 7.832 2.686 -3.998 1 98.56 97 PHE A N 1
ATOM 747 C CA . PHE A 1 97 ? 6.883 1.854 -3.27 1 98.56 97 PHE A CA 1
ATOM 748 C C . PHE A 1 97 ? 5.449 2.23 -3.623 1 98.56 97 PHE A C 1
ATOM 750 O O . PHE A 1 97 ? 5.211 3.275 -4.23 1 98.56 97 PHE A O 1
ATOM 757 N N . GLY A 1 98 ? 4.539 1.385 -3.229 1 97.88 98 GLY A N 1
ATOM 758 C CA . GLY A 1 98 ? 3.135 1.605 -3.539 1 97.88 98 GLY A CA 1
ATOM 759 C C . GLY A 1 98 ? 2.461 2.578 -2.59 1 97.88 98 GLY A C 1
ATOM 760 O O . GLY A 1 98 ? 1.386 3.104 -2.891 1 97.88 98 GLY A O 1
ATOM 761 N N . SER A 1 99 ? 3.045 2.848 -1.438 1 98.25 99 SER A N 1
ATOM 762 C CA . SER A 1 99 ? 2.504 3.795 -0.471 1 98.25 99 SER A CA 1
ATOM 763 C C . SER A 1 99 ? 3.566 4.223 0.537 1 98.25 99 SER A C 1
ATOM 765 O O . SER A 1 99 ? 4.594 3.559 0.684 1 98.25 99 SER A O 1
ATOM 767 N N . GLY A 1 100 ? 3.287 5.367 1.153 1 98.31 100 GLY A N 1
ATOM 768 C CA . GLY A 1 100 ? 4.152 5.785 2.244 1 98.31 100 GLY A CA 1
ATOM 769 C C . GLY A 1 100 ? 4.145 4.82 3.416 1 98.31 100 GLY A C 1
ATOM 770 O O . GLY A 1 100 ? 5.18 4.59 4.043 1 98.31 100 GLY A O 1
ATOM 771 N N . TYR A 1 101 ? 3.006 4.246 3.746 1 98.44 101 TYR A N 1
ATOM 772 C CA . TYR A 1 101 ? 2.875 3.252 4.805 1 98.44 101 TYR A CA 1
ATOM 773 C C . TYR A 1 101 ? 3.811 2.072 4.562 1 98.44 101 TYR A C 1
ATOM 775 O O . TYR A 1 101 ? 4.562 1.676 5.457 1 98.44 101 TYR A O 1
ATOM 783 N N . ALA A 1 102 ? 3.803 1.537 3.342 1 98.31 102 ALA A N 1
ATOM 784 C CA . ALA A 1 102 ? 4.66 0.417 2.965 1 98.31 102 ALA A CA 1
ATOM 785 C C . ALA A 1 102 ? 6.133 0.802 3.045 1 98.31 102 ALA A C 1
ATOM 787 O O . ALA A 1 102 ? 6.965 0.014 3.504 1 98.31 102 ALA A O 1
ATOM 788 N N . ALA A 1 103 ? 6.434 1.998 2.576 1 98.69 103 ALA A N 1
ATOM 789 C CA . ALA A 1 103 ? 7.816 2.465 2.592 1 98.69 103 ALA A CA 1
ATOM 790 C C . ALA A 1 103 ? 8.352 2.547 4.02 1 98.69 103 ALA A C 1
ATOM 792 O O . ALA A 1 103 ? 9.477 2.125 4.293 1 98.69 103 ALA A O 1
ATOM 793 N N . ASN A 1 104 ? 7.57 3.098 4.93 1 98.56 104 ASN A N 1
ATOM 794 C CA . ASN A 1 104 ? 8 3.207 6.316 1 98.56 104 ASN A CA 1
ATOM 795 C C . ASN A 1 104 ? 8.195 1.835 6.957 1 98.56 104 ASN A C 1
ATOM 797 O O . ASN A 1 104 ? 9.156 1.615 7.691 1 98.56 104 ASN A O 1
ATOM 801 N N . LEU A 1 105 ? 7.234 0.914 6.68 1 98.25 105 LEU A N 1
ATOM 802 C CA . LEU A 1 105 ? 7.422 -0.448 7.168 1 98.25 105 LEU A CA 1
ATOM 803 C C . LEU A 1 105 ? 8.734 -1.035 6.66 1 98.25 105 LEU A C 1
ATOM 805 O O . LEU A 1 105 ? 9.469 -1.667 7.418 1 98.25 105 LEU A O 1
ATOM 809 N N . ALA A 1 106 ? 9.008 -0.857 5.402 1 97.94 106 ALA A N 1
ATOM 810 C CA . ALA A 1 106 ? 10.195 -1.404 4.762 1 97.94 106 ALA A CA 1
ATOM 811 C C . ALA A 1 106 ? 11.469 -0.835 5.387 1 97.94 106 ALA A C 1
ATOM 813 O O . ALA A 1 106 ? 12.414 -1.573 5.656 1 97.94 106 ALA A O 1
ATOM 814 N N . VAL A 1 107 ? 11.484 0.465 5.621 1 97.81 107 VAL A N 1
ATOM 815 C CA . VAL A 1 107 ? 12.656 1.14 6.172 1 97.81 107 VAL A CA 1
ATOM 816 C C . VAL A 1 107 ? 12.922 0.634 7.59 1 97.81 107 VAL A C 1
ATOM 818 O O . VAL A 1 107 ? 14.07 0.343 7.945 1 97.81 107 VAL A O 1
ATOM 821 N N . VAL A 1 108 ? 11.914 0.503 8.375 1 96.75 108 VAL A N 1
ATOM 822 C CA . VAL A 1 108 ? 12.102 0.037 9.742 1 96.75 108 VAL A CA 1
ATOM 823 C C . VAL A 1 108 ? 12.586 -1.409 9.734 1 96.75 108 VAL A C 1
ATOM 825 O O . VAL A 1 108 ? 13.445 -1.786 10.539 1 96.75 108 VAL A O 1
ATOM 828 N N . ASN A 1 109 ? 11.977 -2.219 8.867 1 94.25 109 ASN A N 1
ATOM 829 C CA . ASN A 1 109 ? 12.445 -3.594 8.727 1 94.25 109 ASN A CA 1
ATOM 830 C C . ASN A 1 109 ? 13.93 -3.646 8.398 1 94.25 109 ASN A C 1
ATOM 832 O O . ASN A 1 109 ? 14.656 -4.5 8.906 1 94.25 109 ASN A O 1
ATOM 836 N N . LEU A 1 110 ? 14.359 -2.805 7.508 1 94.25 110 LEU A N 1
ATOM 837 C CA . LEU A 1 110 ? 15.773 -2.711 7.164 1 94.25 110 LEU A CA 1
ATOM 838 C C . LEU A 1 110 ? 16.609 -2.373 8.398 1 94.25 110 LEU A C 1
ATOM 840 O O . LEU A 1 110 ? 17.641 -3.008 8.648 1 94.25 110 LEU A O 1
ATOM 844 N N . LEU A 1 111 ? 16.203 -1.386 9.18 1 92.62 111 LEU A N 1
ATOM 845 C CA . LEU A 1 111 ? 16.953 -0.912 10.336 1 92.62 111 LEU A CA 1
ATOM 846 C C . LEU A 1 111 ? 17.062 -2.006 11.391 1 92.62 111 LEU A C 1
ATOM 848 O O . LEU A 1 111 ? 18.062 -2.072 12.117 1 92.62 111 LEU A O 1
ATOM 852 N N . SER A 1 112 ? 16.062 -2.809 11.43 1 89.56 112 SER A N 1
ATOM 853 C CA . SER A 1 112 ? 16.078 -3.885 12.414 1 89.56 112 SER A CA 1
ATOM 854 C C . SER A 1 112 ? 17.156 -4.914 12.094 1 89.56 112 SER A C 1
ATOM 856 O O . SER A 1 112 ? 17.578 -5.664 12.977 1 89.56 112 SER A O 1
ATOM 858 N N . GLN A 1 113 ? 17.531 -4.973 10.812 1 88.88 113 GLN A N 1
ATOM 859 C CA . GLN A 1 113 ? 18.578 -5.902 10.422 1 88.88 113 GLN A CA 1
ATOM 860 C C . GLN A 1 113 ? 19.922 -5.492 11.016 1 88.88 113 GLN A C 1
ATOM 862 O O . GLN A 1 113 ? 20.859 -6.297 11.086 1 88.88 113 GLN A O 1
ATOM 867 N N . LEU A 1 114 ? 20.047 -4.262 11.414 1 85.69 114 LEU A N 1
ATOM 868 C CA . LEU A 1 114 ? 21.281 -3.744 11.977 1 85.69 114 LEU A CA 1
ATOM 869 C C . LEU A 1 114 ? 21.406 -4.109 13.453 1 85.69 114 LEU A C 1
ATOM 871 O O . LEU A 1 114 ? 22.5 -4.051 14.023 1 85.69 114 LEU A O 1
ATOM 875 N N . GLU A 1 115 ? 20.391 -4.586 14.055 1 81.81 115 GLU A N 1
ATOM 876 C CA . GLU A 1 115 ? 20.375 -4.922 15.477 1 81.81 115 GLU A CA 1
ATOM 877 C C . GLU A 1 115 ? 20.812 -3.734 16.328 1 81.81 115 GLU A C 1
ATOM 879 O O . GLU A 1 115 ? 21.656 -3.885 17.219 1 81.81 115 GLU A O 1
ATOM 884 N N . ARG A 1 116 ? 20.375 -2.631 15.93 1 85.12 116 ARG A N 1
ATOM 885 C CA . ARG A 1 116 ? 20.688 -1.39 16.641 1 85.12 116 ARG A CA 1
ATOM 886 C C . ARG A 1 116 ? 19.422 -0.794 17.266 1 85.12 116 ARG A C 1
ATOM 888 O O . ARG A 1 116 ? 18.312 -1.153 16.875 1 85.12 116 ARG A O 1
ATOM 895 N N . HIS A 1 117 ? 19.719 0.027 18.266 1 93.81 117 HIS A N 1
ATOM 896 C CA . HIS A 1 117 ? 18.625 0.708 18.969 1 93.81 117 HIS A CA 1
ATOM 897 C C . HIS A 1 117 ? 18.156 1.927 18.172 1 93.81 117 HIS A C 1
ATOM 899 O O . HIS A 1 117 ? 18.969 2.723 17.703 1 93.81 117 HIS A O 1
ATOM 905 N N . LEU A 1 118 ? 16.844 2.02 17.969 1 96.75 118 LEU A N 1
ATOM 906 C CA . LEU A 1 118 ? 16.281 3.182 17.297 1 96.75 118 LEU A CA 1
ATOM 907 C C . LEU A 1 118 ? 15.898 4.266 18.297 1 96.75 118 LEU A C 1
ATOM 909 O O . LEU A 1 118 ? 15.25 3.98 19.297 1 96.75 118 LEU A O 1
ATOM 913 N N . LEU A 1 119 ? 16.391 5.438 18.109 1 97.94 119 LEU A N 1
ATOM 914 C CA . LEU A 1 119 ? 15.93 6.625 18.812 1 97.94 119 LEU A CA 1
ATOM 915 C C . LEU A 1 119 ? 14.961 7.426 17.953 1 97.94 119 LEU A C 1
ATOM 917 O O . LEU A 1 119 ? 15.375 8.086 17 1 97.94 119 LEU A O 1
ATOM 921 N N . VAL A 1 120 ? 13.68 7.398 18.312 1 98.12 120 VAL A N 1
ATOM 922 C CA . VAL A 1 120 ? 12.633 7.863 17.406 1 98.12 120 VAL A CA 1
ATOM 923 C C . VAL A 1 120 ? 11.938 9.086 18.016 1 98.12 120 VAL A C 1
ATOM 925 O O . VAL A 1 120 ? 11.664 9.117 19.219 1 98.12 120 VAL A O 1
ATOM 928 N N . ASP A 1 121 ? 11.742 10.078 17.219 1 98.19 121 ASP A N 1
ATOM 929 C CA . ASP A 1 121 ? 10.906 11.195 17.656 1 98.19 121 ASP A CA 1
ATOM 930 C C . ASP A 1 121 ? 9.516 10.711 18.062 1 98.19 121 ASP A C 1
ATOM 932 O O . ASP A 1 121 ? 8.852 10 17.297 1 98.19 121 ASP A O 1
ATOM 936 N N . LYS A 1 122 ? 9.039 11.172 19.156 1 96.38 122 LYS A N 1
ATOM 937 C CA . LYS A 1 122 ? 7.777 10.672 19.703 1 96.38 122 LYS A CA 1
ATOM 938 C C . LYS A 1 122 ? 6.609 10.977 18.766 1 96.38 122 LYS A C 1
ATOM 940 O O . LYS A 1 122 ? 5.617 10.25 18.75 1 96.38 122 LYS A O 1
ATOM 945 N N . ALA A 1 123 ? 6.707 12.008 17.938 1 95.12 123 ALA A N 1
ATOM 946 C CA . ALA A 1 123 ? 5.594 12.469 17.109 1 95.12 123 ALA A CA 1
ATOM 947 C C . ALA A 1 123 ? 5.672 11.875 15.711 1 95.12 123 ALA A C 1
ATOM 949 O O . ALA A 1 123 ? 4.93 12.289 14.812 1 95.12 123 ALA A O 1
ATOM 950 N N . ILE A 1 124 ? 6.551 10.883 15.531 1 96.69 124 ILE A N 1
ATOM 951 C CA . ILE A 1 124 ? 6.73 10.305 14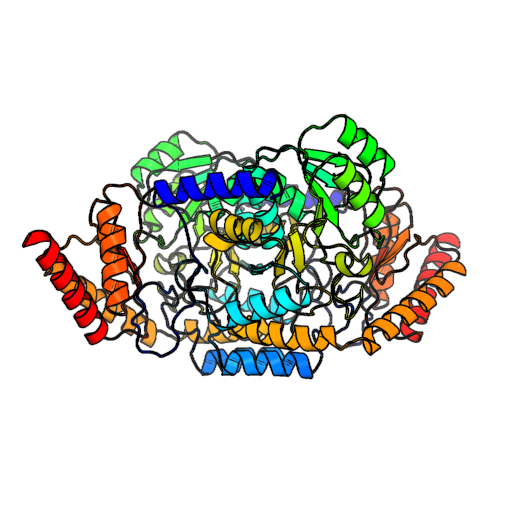.211 1 96.69 124 ILE A CA 1
ATOM 952 C C . ILE A 1 124 ? 5.438 9.633 13.758 1 96.69 124 ILE A C 1
ATOM 954 O O . ILE A 1 124 ? 4.566 9.336 14.586 1 96.69 124 ILE A O 1
ATOM 958 N N . HIS A 1 125 ? 5.238 9.469 12.508 1 96.31 125 HIS A N 1
ATOM 959 C CA . HIS A 1 125 ? 4.031 8.922 11.898 1 96.31 125 HIS A CA 1
ATOM 960 C C . HIS A 1 125 ? 3.736 7.516 12.43 1 96.31 125 HIS A C 1
ATOM 962 O O . HIS A 1 125 ? 4.656 6.73 12.664 1 96.31 125 HIS A O 1
ATOM 968 N N . ALA A 1 126 ? 2.51 7.156 12.516 1 95.44 126 ALA A N 1
ATOM 969 C CA . ALA A 1 126 ? 2.018 5.898 13.07 1 95.44 126 ALA A CA 1
ATOM 970 C C . ALA A 1 126 ? 2.617 4.703 12.336 1 95.44 126 ALA A C 1
ATOM 972 O O . ALA A 1 126 ? 2.869 3.658 12.938 1 95.44 126 ALA A O 1
ATOM 973 N N . SER A 1 127 ? 2.822 4.812 11.031 1 97.19 127 SER A N 1
ATOM 974 C CA . SER A 1 127 ? 3.318 3.695 10.234 1 97.19 127 SER A CA 1
ATOM 975 C C . SER A 1 127 ? 4.734 3.309 10.648 1 97.19 127 SER A C 1
ATOM 977 O O . SER A 1 127 ? 5.148 2.16 10.469 1 97.19 127 SER A O 1
ATOM 979 N N . PHE A 1 128 ? 5.527 4.258 11.18 1 97.5 128 PHE A N 1
ATOM 980 C CA . PHE A 1 128 ? 6.84 3.9 11.703 1 97.5 128 PHE A CA 1
ATOM 981 C C . PHE A 1 128 ? 6.707 3.025 12.945 1 97.5 128 PHE A C 1
ATOM 983 O O . PHE A 1 128 ? 7.457 2.062 13.117 1 97.5 128 PHE A O 1
ATOM 990 N N . TYR A 1 129 ? 5.816 3.389 13.82 1 96.5 129 TYR A N 1
ATOM 991 C CA . TYR A 1 129 ? 5.555 2.568 15 1 96.5 129 TYR A CA 1
ATOM 992 C C . TYR A 1 129 ? 5.09 1.173 14.602 1 96.5 129 TYR A C 1
ATOM 994 O O . TYR A 1 129 ? 5.496 0.178 15.203 1 96.5 129 TYR A O 1
ATOM 1002 N N . ASP A 1 130 ? 4.207 1.123 13.625 1 97.06 130 ASP A N 1
ATOM 1003 C CA . ASP A 1 130 ? 3.787 -0.175 13.102 1 97.06 130 ASP A CA 1
ATOM 1004 C C . ASP A 1 130 ? 4.984 -0.963 12.57 1 97.06 130 ASP A C 1
ATOM 1006 O O . ASP A 1 130 ? 5.07 -2.178 12.766 1 97.06 130 ASP A O 1
ATOM 1010 N N . GLY A 1 131 ? 5.832 -0.275 11.82 1 96.88 131 GLY A N 1
ATOM 1011 C CA . GLY A 1 131 ? 7.047 -0.921 11.344 1 96.88 131 GLY A CA 1
ATOM 1012 C C . GLY A 1 131 ? 7.906 -1.473 12.469 1 96.88 131 GLY A C 1
ATOM 1013 O O . GLY A 1 131 ? 8.461 -2.568 12.352 1 96.88 131 GLY A O 1
ATOM 1014 N N . MET A 1 132 ? 8.086 -0.711 13.562 1 96.38 132 MET A N 1
ATOM 1015 C CA . MET A 1 132 ? 8.883 -1.16 14.703 1 96.38 132 MET A CA 1
ATOM 1016 C C . MET A 1 132 ? 8.273 -2.406 15.336 1 96.38 132 MET A C 1
ATOM 1018 O O . MET A 1 132 ? 8.992 -3.332 15.711 1 96.38 132 MET A O 1
ATOM 1022 N N . LYS A 1 133 ? 7.012 -2.363 15.391 1 94.88 133 LYS A N 1
ATOM 1023 C CA . LYS A 1 133 ? 6.316 -3.533 15.922 1 94.88 133 LYS A CA 1
ATOM 1024 C C . LYS A 1 133 ? 6.512 -4.746 15.016 1 94.88 133 LYS A C 1
ATOM 1026 O O . LYS A 1 133 ? 6.84 -5.836 15.492 1 94.88 133 LYS A O 1
ATOM 1031 N N . LEU A 1 134 ? 6.301 -4.574 13.781 1 94.38 134 LEU A N 1
ATOM 1032 C CA . LEU A 1 134 ? 6.434 -5.641 12.789 1 94.38 134 LEU A CA 1
ATOM 1033 C C . LEU A 1 134 ? 7.84 -6.227 12.812 1 94.38 134 LEU A C 1
ATOM 1035 O O . LEU A 1 134 ? 8.016 -7.438 12.641 1 94.38 134 LEU A O 1
ATOM 1039 N N . ALA A 1 135 ? 8.812 -5.395 13 1 94 135 ALA A N 1
ATOM 1040 C CA . ALA A 1 135 ? 10.203 -5.812 12.906 1 94 135 ALA A CA 1
ATOM 1041 C C . ALA A 1 135 ? 10.734 -6.246 14.273 1 94 135 ALA A C 1
ATOM 1043 O O . ALA A 1 135 ? 11.891 -6.664 14.391 1 94 135 ALA A O 1
ATOM 1044 N N . ASP A 1 136 ? 9.961 -6.172 15.359 1 93.44 136 ASP A N 1
ATOM 1045 C CA . ASP A 1 136 ? 10.43 -6.371 16.719 1 93.44 136 ASP A CA 1
ATOM 1046 C C . ASP A 1 136 ? 11.648 -5.496 17.016 1 93.44 136 ASP A C 1
ATOM 1048 O O . ASP A 1 136 ? 12.656 -5.984 17.531 1 93.44 136 ASP A O 1
ATOM 1052 N N . ALA A 1 137 ? 11.578 -4.285 16.578 1 94.19 137 ALA A N 1
ATOM 1053 C CA . ALA A 1 137 ? 12.703 -3.377 16.734 1 94.19 137 ALA A CA 1
ATOM 1054 C C . ALA A 1 137 ? 12.766 -2.822 18.156 1 94.19 137 ALA A C 1
ATOM 1056 O O . ALA A 1 137 ? 11.727 -2.52 18.75 1 94.19 137 ALA A O 1
ATOM 1057 N N . ARG A 1 138 ? 13.992 -2.752 18.734 1 93.81 138 ARG A N 1
ATOM 1058 C CA . ARG A 1 138 ? 14.203 -2.047 20 1 93.81 138 ARG A CA 1
ATOM 1059 C C . ARG A 1 138 ? 14.273 -0.539 19.781 1 93.81 138 ARG A C 1
ATOM 1061 O O . ARG A 1 138 ? 14.984 -0.068 18.891 1 93.81 138 ARG A O 1
ATOM 1068 N N . PHE A 1 139 ? 13.453 0.184 20.531 1 96.44 139 PHE A N 1
ATOM 1069 C CA . PHE A 1 139 ? 13.453 1.626 20.328 1 96.44 139 PHE A CA 1
ATOM 1070 C C . PHE A 1 139 ? 13.156 2.367 21.625 1 96.44 139 PHE A C 1
ATOM 1072 O O . PHE A 1 139 ? 12.656 1.776 22.578 1 96.44 139 PHE A O 1
ATOM 1079 N N . SER A 1 140 ? 13.594 3.57 21.688 1 97.19 140 SER A N 1
ATOM 1080 C CA . SER A 1 140 ? 13.203 4.57 22.688 1 97.19 140 SER A CA 1
ATOM 1081 C C . SER A 1 140 ? 12.727 5.852 22.016 1 97.19 140 SER A C 1
ATOM 1083 O O . SER A 1 140 ? 13.172 6.184 20.906 1 97.19 140 SER A O 1
ATOM 1085 N N . ARG A 1 141 ? 11.844 6.5 22.703 1 97.75 141 ARG A N 1
ATOM 1086 C CA . ARG A 1 141 ? 11.32 7.758 22.188 1 97.75 141 ARG A CA 1
ATOM 1087 C C . ARG A 1 141 ? 12.008 8.953 22.844 1 97.75 141 ARG A C 1
ATOM 1089 O O . ARG A 1 141 ? 12.344 8.898 24.031 1 97.75 141 ARG A O 1
ATOM 1096 N N . TYR A 1 142 ? 12.258 9.93 22.062 1 98 142 TYR A N 1
ATOM 1097 C CA . TYR A 1 142 ? 12.602 11.227 22.641 1 98 142 TYR A CA 1
ATOM 1098 C C . TYR A 1 142 ? 11.508 12.25 22.359 1 98 142 TYR A C 1
ATOM 1100 O O . TYR A 1 142 ? 10.703 12.07 21.438 1 98 142 TYR A O 1
ATOM 1108 N N . ARG A 1 143 ? 11.453 13.305 23.172 1 97 143 ARG A N 1
ATOM 1109 C CA . ARG A 1 143 ? 10.43 14.336 23.016 1 97 143 ARG A CA 1
ATOM 1110 C C . ARG A 1 143 ? 10.547 15.023 21.672 1 97 143 ARG A C 1
ATOM 1112 O O . ARG A 1 143 ? 11.656 15.297 21.203 1 97 143 ARG A O 1
ATOM 1119 N N . SER A 1 144 ? 9.43 15.258 21.094 1 95.56 144 SER A N 1
ATOM 1120 C CA . SER A 1 144 ? 9.391 15.758 19.719 1 95.56 144 SER A CA 1
ATOM 1121 C C . SER A 1 144 ? 10.156 17.078 19.594 1 95.56 144 SER A C 1
ATOM 1123 O O . SER A 1 144 ? 9.898 18.031 20.344 1 95.56 144 SER A O 1
ATOM 1125 N N . ASN A 1 145 ? 11.055 17.062 18.672 1 96.06 145 ASN A N 1
ATOM 1126 C CA . ASN A 1 145 ? 11.852 18.234 18.312 1 96.06 145 ASN A CA 1
ATOM 1127 C C . ASN A 1 145 ? 12.695 18.719 19.484 1 96.06 145 ASN A C 1
ATOM 1129 O O . ASN A 1 145 ? 13.148 19.875 19.484 1 96.06 145 ASN A O 1
ATOM 1133 N N . ASP A 1 146 ? 12.898 17.875 20.438 1 97.94 146 ASP A N 1
ATOM 1134 C CA . ASP A 1 146 ? 13.688 18.234 21.625 1 97.94 146 ASP A CA 1
ATOM 1135 C C . ASP A 1 146 ? 15.109 17.703 21.5 1 97.94 146 ASP A C 1
ATOM 1137 O O . ASP A 1 146 ? 15.414 16.594 21.969 1 97.94 146 ASP A O 1
ATOM 1141 N N . THR A 1 147 ? 15.992 18.547 21.047 1 98.12 147 THR A N 1
ATOM 1142 C CA . THR A 1 147 ? 17.359 18.141 20.781 1 98.12 147 THR A CA 1
ATOM 1143 C C . THR A 1 147 ? 18.109 17.875 22.094 1 98.12 147 THR A C 1
ATOM 1145 O O . THR A 1 147 ? 19.031 17.062 22.125 1 98.12 147 THR A O 1
ATOM 1148 N N . GLU A 1 148 ? 17.688 18.531 23.141 1 98.19 148 GLU A N 1
ATOM 1149 C CA . GLU A 1 148 ? 18.312 18.25 24.422 1 98.19 148 GLU A CA 1
ATOM 1150 C C . GLU A 1 148 ? 17.953 16.844 24.922 1 98.19 148 GLU A C 1
ATOM 1152 O O . GLU A 1 148 ? 18.812 16.109 25.406 1 98.19 148 GLU A O 1
ATOM 1157 N N . ASP A 1 149 ? 16.719 16.516 24.797 1 98.44 149 ASP A N 1
ATOM 1158 C CA . ASP A 1 149 ? 16.312 15.164 25.156 1 98.44 149 ASP A CA 1
ATOM 1159 C C . ASP A 1 149 ? 17.016 14.125 24.281 1 98.44 149 ASP A C 1
ATOM 1161 O O . ASP A 1 149 ? 17.469 13.086 24.766 1 98.44 149 ASP A O 1
ATOM 1165 N N . LEU A 1 150 ? 17.125 14.383 23 1 98.38 150 LEU A N 1
ATOM 1166 C CA . LEU A 1 150 ? 17.828 13.492 22.078 1 98.38 150 LEU A CA 1
ATOM 1167 C C . LEU A 1 150 ? 19.281 13.344 22.484 1 98.38 150 LEU A C 1
ATOM 1169 O O . LEU A 1 150 ? 19.828 12.234 22.484 1 98.38 150 LEU A O 1
ATOM 1173 N N . ARG A 1 151 ? 19.891 14.445 22.828 1 97.81 151 ARG A N 1
ATOM 1174 C CA . ARG A 1 151 ? 21.281 14.43 23.25 1 97.81 151 ARG A CA 1
ATOM 1175 C C . ARG A 1 151 ? 21.469 13.523 24.469 1 97.81 151 ARG A C 1
ATOM 1177 O O . ARG A 1 151 ? 22.406 12.727 24.516 1 97.81 151 ARG A O 1
ATOM 1184 N N . GLN A 1 152 ? 20.625 13.648 25.406 1 97.81 152 GLN A N 1
ATOM 1185 C CA . GLN A 1 152 ? 20.703 12.836 26.609 1 97.81 152 GLN A CA 1
ATOM 1186 C C . GLN A 1 152 ? 20.547 11.352 26.281 1 97.81 152 GLN A C 1
ATOM 1188 O O . GLN A 1 152 ? 21.281 10.516 26.812 1 97.81 152 GLN A O 1
ATOM 1193 N N . LYS A 1 153 ? 19.625 11.055 25.453 1 97.38 153 LYS A N 1
ATOM 1194 C CA . LYS A 1 153 ? 19.391 9.664 25.078 1 97.38 153 LYS A CA 1
ATOM 1195 C C . LYS A 1 153 ? 20.578 9.102 24.297 1 97.38 153 LYS A C 1
ATOM 1197 O O . LYS A 1 153 ? 20.922 7.926 24.453 1 97.38 153 LYS A O 1
ATOM 1202 N N . LEU A 1 154 ? 21.125 9.922 23.438 1 96.62 154 LEU A N 1
ATOM 1203 C CA . LEU A 1 154 ? 22.266 9.492 22.625 1 96.62 154 LEU A CA 1
ATOM 1204 C C . LEU A 1 154 ? 23.469 9.188 23.516 1 96.62 154 LEU A C 1
ATOM 1206 O O . LEU A 1 154 ? 24.281 8.312 23.188 1 96.62 154 LEU A O 1
ATOM 1210 N N . ALA A 1 155 ? 23.578 9.859 24.609 1 95 155 ALA A N 1
ATOM 1211 C CA . ALA A 1 155 ? 24.688 9.664 25.531 1 95 155 ALA A CA 1
ATOM 1212 C C . ALA A 1 155 ? 24.625 8.281 26.188 1 95 155 ALA A C 1
ATOM 1214 O O . ALA A 1 155 ? 25.656 7.73 26.578 1 95 155 ALA A O 1
ATOM 1215 N N . HIS A 1 156 ? 23.469 7.711 26.188 1 93.12 156 HIS A N 1
ATOM 1216 C CA . HIS A 1 156 ? 23.281 6.461 26.906 1 93.12 156 HIS A CA 1
ATOM 1217 C C . HIS A 1 156 ? 22.953 5.312 25.953 1 93.12 156 HIS A C 1
ATOM 1219 O O . HIS A 1 156 ? 22.641 4.207 26.391 1 93.12 156 HIS A O 1
ATOM 1225 N N . THR A 1 157 ? 22.938 5.566 24.703 1 89.94 157 THR A N 1
ATOM 1226 C CA . THR A 1 157 ? 22.594 4.539 23.719 1 89.94 157 THR A CA 1
ATOM 1227 C C . THR A 1 157 ? 23.688 4.379 22.688 1 89.94 157 THR A C 1
ATOM 1229 O O . THR A 1 157 ? 23.875 5.246 21.828 1 89.94 157 THR A O 1
ATOM 1232 N N . ALA A 1 158 ? 24.391 3.297 22.781 1 81.19 158 ALA A N 1
ATOM 1233 C CA . ALA A 1 158 ? 25.469 3.039 21.828 1 81.19 158 ALA A CA 1
ATOM 1234 C C . ALA A 1 158 ? 24.906 2.508 20.5 1 81.19 158 ALA A C 1
ATOM 1236 O O . ALA A 1 158 ? 23.953 1.719 20.5 1 81.19 158 ALA A O 1
ATOM 1237 N N . GLN A 1 159 ? 25.453 3.059 19.359 1 84.75 159 GLN A N 1
ATOM 1238 C CA . GLN A 1 159 ? 25.172 2.545 18.031 1 84.75 159 GLN A CA 1
ATOM 1239 C C . GLN A 1 159 ? 23.703 2.68 17.672 1 84.75 159 GLN A C 1
ATOM 1241 O O . GLN A 1 159 ? 23.062 1.717 17.234 1 84.75 159 GLN A O 1
ATOM 1246 N N . ALA A 1 160 ? 23.125 3.768 17.922 1 93.19 160 ALA A N 1
ATOM 1247 C CA . ALA A 1 160 ? 21.719 4.047 17.688 1 93.19 160 ALA A CA 1
ATOM 1248 C C . ALA A 1 160 ? 21.5 4.535 16.25 1 93.19 160 ALA A C 1
ATOM 1250 O O . ALA A 1 160 ? 22.453 4.852 15.547 1 93.19 160 ALA A O 1
ATOM 1251 N N . VAL A 1 161 ? 20.281 4.438 15.812 1 95.75 161 VAL A N 1
ATOM 1252 C CA . VAL A 1 161 ? 19.812 5.121 14.617 1 95.75 161 VAL A CA 1
ATOM 1253 C C . VAL A 1 161 ? 18.719 6.117 14.992 1 95.75 161 VAL A C 1
ATOM 1255 O O . VAL A 1 161 ? 17.75 5.758 15.664 1 95.75 161 VAL A O 1
ATOM 1258 N N . VAL A 1 162 ? 18.922 7.352 14.617 1 97.56 162 VAL A N 1
ATOM 1259 C CA . VAL A 1 162 ? 17.922 8.375 14.914 1 97.56 162 VAL A CA 1
ATOM 1260 C C . VAL A 1 162 ? 16.922 8.469 13.766 1 97.56 162 VAL A C 1
ATOM 1262 O O . VAL A 1 162 ? 17.297 8.406 12.594 1 97.56 162 VAL A O 1
ATOM 1265 N N . VAL A 1 163 ? 15.617 8.492 14.094 1 98.12 163 VAL A N 1
ATOM 1266 C CA . VAL A 1 163 ? 14.547 8.602 13.102 1 98.12 163 VAL A CA 1
ATOM 1267 C C . VAL A 1 163 ? 13.633 9.773 13.453 1 98.12 163 VAL A C 1
ATOM 1269 O O . VAL A 1 163 ? 13.172 9.875 14.594 1 98.12 163 VAL A O 1
ATOM 1272 N N . THR A 1 164 ? 13.375 10.656 12.523 1 98.56 164 THR A N 1
ATOM 1273 C CA . THR A 1 164 ? 12.5 11.805 12.711 1 98.56 164 THR A CA 1
ATOM 1274 C C . THR A 1 164 ? 11.758 12.141 11.422 1 98.56 164 THR A C 1
ATOM 1276 O O . THR A 1 164 ? 11.75 11.352 10.477 1 98.56 164 THR A O 1
ATOM 1279 N N . GLU A 1 165 ? 10.961 13.172 11.406 1 98.44 165 GLU A N 1
ATOM 1280 C CA . GLU A 1 165 ? 10.312 13.734 10.227 1 98.44 165 GLU A CA 1
ATOM 1281 C C . GLU A 1 165 ? 10.859 15.117 9.891 1 98.44 165 GLU A C 1
ATOM 1283 O O . GLU A 1 165 ? 11.43 15.789 10.758 1 98.44 165 GLU A O 1
ATOM 1288 N N . GLY A 1 166 ? 10.781 15.445 8.586 1 98.44 166 GLY A N 1
ATOM 1289 C CA . GLY A 1 166 ? 11.156 16.797 8.227 1 98.44 166 GLY A CA 1
ATOM 1290 C C . GLY A 1 166 ? 10.172 17.844 8.719 1 98.44 166 GLY A C 1
ATOM 1291 O O . GLY A 1 166 ? 10.57 18.922 9.164 1 98.44 166 GLY A O 1
ATOM 1292 N N . LEU A 1 167 ? 8.945 17.547 8.57 1 98 167 LEU A N 1
ATOM 1293 C CA . LEU A 1 167 ? 7.773 18.328 8.953 1 98 167 LEU A CA 1
ATOM 1294 C C . LEU A 1 167 ? 6.699 17.438 9.555 1 98 167 LEU A C 1
ATOM 1296 O O . LEU A 1 167 ? 6.297 16.438 8.945 1 98 167 LEU A O 1
ATOM 1300 N N . PHE A 1 168 ? 6.297 17.75 10.805 1 96.38 168 PHE A N 1
ATOM 1301 C CA . PHE A 1 168 ? 5.387 16.875 11.523 1 96.38 168 PHE A CA 1
ATOM 1302 C C . PHE A 1 168 ? 3.939 17.156 11.141 1 96.38 168 PHE A C 1
ATOM 1304 O O . PHE A 1 168 ? 3.504 18.312 11.156 1 96.38 168 PHE A O 1
ATOM 1311 N N . SER A 1 169 ? 3.174 16.125 10.898 1 93.69 169 SER A N 1
ATOM 1312 C CA . SER A 1 169 ? 1.851 16.172 10.281 1 93.69 169 SER A CA 1
ATOM 1313 C C . SER A 1 169 ? 0.828 16.812 11.219 1 93.69 169 SER A C 1
ATOM 1315 O O . SER A 1 169 ? -0.2 17.312 10.766 1 93.69 169 SER A O 1
ATOM 1317 N N . MET A 1 170 ? 1.009 16.734 12.516 1 90.88 170 MET A N 1
ATOM 1318 C CA . MET A 1 170 ? -0.006 17.203 13.461 1 90.88 170 MET A CA 1
ATOM 1319 C C . MET A 1 170 ? 0.297 18.625 13.922 1 90.88 170 MET A C 1
ATOM 1321 O O . MET A 1 170 ? -0.574 19.484 13.883 1 90.88 170 MET A O 1
ATOM 1325 N N . SER A 1 171 ? 1.554 18.859 14.227 1 90.75 171 SER A N 1
ATOM 1326 C CA . SER A 1 171 ? 1.914 20.156 14.805 1 90.75 171 SER A CA 1
ATOM 1327 C C . SER A 1 171 ? 2.246 21.172 13.719 1 90.75 171 SER A C 1
ATOM 1329 O O . SER A 1 171 ? 2.154 22.375 13.953 1 90.75 171 SER A O 1
ATOM 1331 N N . GLY A 1 172 ? 2.654 20.656 12.602 1 94.69 172 GLY A N 1
ATOM 1332 C CA . GLY A 1 172 ? 3.146 21.562 11.578 1 94.69 172 GLY A CA 1
ATOM 1333 C C . GLY A 1 172 ? 4.531 22.109 11.875 1 94.69 172 GLY A C 1
ATOM 1334 O O . GLY A 1 172 ? 5.016 23 11.172 1 94.69 172 GLY A O 1
ATOM 1335 N N . GLN A 1 173 ? 5.156 21.578 12.852 1 95.5 173 GLN A N 1
ATOM 1336 C CA . GLN A 1 173 ? 6.488 22.031 13.227 1 95.5 173 GLN A CA 1
ATOM 1337 C C . GLN A 1 173 ? 7.562 21.375 12.367 1 95.5 173 GLN A C 1
ATOM 1339 O O . GLN A 1 173 ? 7.465 20.188 12.055 1 95.5 173 GLN A O 1
ATOM 1344 N N . VAL A 1 174 ? 8.508 22.172 11.977 1 97.62 174 VAL A N 1
ATOM 1345 C CA . VAL A 1 174 ? 9.656 21.672 11.234 1 97.62 174 VAL A CA 1
ATOM 1346 C C . VAL A 1 174 ? 10.703 21.125 12.195 1 97.62 174 VAL A C 1
ATOM 1348 O O . VAL A 1 174 ? 10.977 21.734 13.234 1 97.62 174 VAL A O 1
ATOM 1351 N N . ALA A 1 175 ? 11.234 20 11.922 1 97.94 175 ALA A N 1
ATOM 1352 C CA . ALA A 1 175 ? 12.273 19.422 12.766 1 97.94 175 ALA A CA 1
ATOM 1353 C C . ALA A 1 175 ? 13.562 20.25 12.68 1 97.94 175 ALA A C 1
ATOM 1355 O O . ALA A 1 175 ? 13.93 20.719 11.602 1 97.94 175 ALA A O 1
ATOM 1356 N N . PRO A 1 176 ? 14.234 20.469 13.836 1 98.12 176 PRO A N 1
ATOM 1357 C CA . PRO A 1 176 ? 15.547 21.109 13.789 1 98.12 176 PRO A CA 1
ATOM 1358 C C . PRO A 1 176 ? 16.641 20.188 13.25 1 98.12 176 PRO A C 1
ATOM 1360 O O . PRO A 1 176 ? 17.562 19.812 13.977 1 98.12 176 PRO A O 1
ATOM 1363 N N . LEU A 1 177 ? 16.625 19.922 11.945 1 98.5 177 LEU A N 1
ATOM 1364 C CA . LEU A 1 177 ? 17.422 18.859 11.328 1 98.5 177 LEU A CA 1
ATOM 1365 C C . LEU A 1 177 ? 18.906 19.188 11.391 1 98.5 177 LEU A C 1
ATOM 1367 O O . LEU A 1 177 ? 19.734 18.281 11.438 1 98.5 177 LEU A O 1
ATOM 1371 N N . GLN A 1 178 ? 19.266 20.5 11.352 1 97.94 178 GLN A N 1
ATOM 1372 C CA . GLN A 1 178 ? 20.672 20.844 11.484 1 97.94 178 GLN A CA 1
ATOM 1373 C C . GLN A 1 178 ? 21.219 20.406 12.836 1 97.94 178 GLN A C 1
ATOM 1375 O O . GLN A 1 178 ? 22.297 19.812 12.914 1 97.94 178 GLN A O 1
ATOM 1380 N N . ASP A 1 179 ? 20.484 20.766 13.859 1 98.31 179 ASP A N 1
ATOM 1381 C CA . ASP A 1 179 ? 20.891 20.406 15.211 1 98.31 179 ASP A CA 1
ATOM 1382 C C . ASP A 1 179 ? 20.922 18.891 15.391 1 98.31 179 ASP A C 1
ATOM 1384 O O . ASP A 1 179 ? 21.844 18.344 15.992 1 98.31 179 ASP A O 1
ATOM 1388 N N . ILE A 1 180 ? 19.891 18.219 14.883 1 98.38 180 ILE A N 1
ATOM 1389 C CA . ILE A 1 180 ? 19.797 16.766 14.992 1 98.38 180 ILE A CA 1
ATOM 1390 C C . ILE A 1 180 ? 20.969 16.125 14.25 1 98.38 180 ILE A C 1
ATOM 1392 O O . ILE A 1 180 ? 21.625 15.211 14.773 1 98.38 180 ILE A O 1
ATOM 1396 N N . SER A 1 181 ? 21.203 16.594 13.031 1 97.31 181 SER A N 1
ATOM 1397 C CA . SER A 1 181 ? 22.312 16.078 12.234 1 97.31 181 SER A CA 1
ATOM 1398 C C . SER A 1 181 ? 23.641 16.25 12.945 1 97.31 181 SER A C 1
ATOM 1400 O O . SER A 1 181 ? 24.484 15.344 12.945 1 97.31 181 SER A O 1
ATOM 1402 N N . HIS A 1 182 ? 23.859 17.422 13.523 1 96.94 182 HIS A N 1
ATOM 1403 C CA . HIS A 1 182 ? 25.094 17.703 14.258 1 96.94 182 HIS A CA 1
ATOM 1404 C C . HIS A 1 182 ? 25.25 16.734 15.43 1 96.94 182 HIS A C 1
ATOM 1406 O O . HIS A 1 182 ? 26.344 16.203 15.656 1 96.94 182 HIS A O 1
ATOM 1412 N N . LEU A 1 183 ? 24.219 16.547 16.156 1 97.19 183 LEU A N 1
ATOM 1413 C CA . LEU A 1 183 ? 24.234 15.594 17.266 1 97.19 183 LEU A CA 1
ATOM 1414 C C . LEU A 1 183 ? 24.578 14.188 16.781 1 97.19 183 LEU A C 1
ATOM 1416 O O . LEU A 1 183 ? 25.375 13.484 17.406 1 97.19 183 LEU A O 1
ATOM 1420 N N . CYS A 1 184 ? 23.953 13.773 15.672 1 96.25 184 CYS A N 1
ATOM 1421 C CA . CYS A 1 184 ? 24.172 12.445 15.117 1 96.25 184 CYS A CA 1
ATOM 1422 C C . CYS A 1 184 ? 25.625 12.281 14.672 1 96.25 184 CYS A C 1
ATOM 1424 O O . CYS A 1 184 ? 26.234 11.227 14.875 1 96.25 184 CYS A O 1
ATOM 1426 N N . GLU A 1 185 ? 26.172 13.305 14.07 1 94.31 185 GLU A N 1
ATOM 1427 C CA . GLU A 1 185 ? 27.578 13.281 13.648 1 94.31 185 GLU A CA 1
ATOM 1428 C C . GLU A 1 185 ? 28.516 13.117 14.844 1 94.31 185 GLU A C 1
ATOM 1430 O O . GLU A 1 185 ? 29.453 12.336 14.797 1 94.31 185 GLU A O 1
ATOM 1435 N N . THR A 1 186 ? 28.234 13.875 15.836 1 94.25 186 THR A N 1
ATOM 1436 C CA . THR A 1 186 ? 29.062 13.852 17.047 1 94.25 186 THR A CA 1
ATOM 1437 C C . THR A 1 186 ? 29.062 12.453 17.656 1 94.25 186 THR A C 1
ATOM 1439 O O . THR A 1 186 ? 30.078 12.016 18.203 1 94.25 186 THR A O 1
ATOM 1442 N N . HIS A 1 187 ? 27.984 11.773 17.578 1 93.75 187 HIS A N 1
ATOM 1443 C CA . HIS A 1 187 ? 27.859 10.453 18.203 1 93.75 187 HIS A CA 1
ATOM 1444 C C . HIS A 1 187 ? 28.094 9.344 17.188 1 93.75 187 HIS A C 1
ATOM 1446 O O . HIS A 1 187 ? 27.953 8.164 17.5 1 93.75 187 HIS A O 1
ATOM 1452 N N . GLU A 1 188 ? 28.328 9.695 15.961 1 91.75 188 GLU A N 1
ATOM 1453 C CA . GLU A 1 188 ? 28.641 8.766 14.867 1 91.75 188 GLU A CA 1
ATOM 1454 C C . GLU A 1 188 ? 27.469 7.801 14.625 1 91.75 188 GLU A C 1
ATOM 1456 O O . GLU A 1 188 ? 27.672 6.59 14.547 1 91.75 188 GLU A O 1
ATOM 1461 N N . VAL A 1 189 ? 26.297 8.352 14.633 1 93.62 189 VAL A N 1
ATOM 1462 C CA . VAL A 1 189 ? 25.094 7.566 14.344 1 93.62 189 VAL A CA 1
ATOM 1463 C C . VAL A 1 189 ? 24.344 8.188 13.164 1 93.62 189 VAL A C 1
ATOM 1465 O O . VAL A 1 189 ? 24.453 9.391 12.922 1 93.62 189 VAL A O 1
ATOM 1468 N N . PRO A 1 190 ? 23.656 7.371 12.391 1 94 190 PRO A N 1
ATOM 1469 C CA . PRO A 1 190 ? 22.891 7.914 11.266 1 94 190 PRO A CA 1
ATOM 1470 C C . PRO A 1 190 ? 21.531 8.477 11.695 1 94 190 PRO A C 1
ATOM 1472 O O . PRO A 1 190 ? 21.047 8.148 12.781 1 94 190 PRO A O 1
ATOM 1475 N N . CYS A 1 191 ? 21.016 9.328 10.859 1 96.5 191 CYS A N 1
ATOM 1476 C CA . CYS A 1 191 ? 19.672 9.883 11.016 1 96.5 191 CYS A CA 1
ATOM 1477 C C . CYS A 1 191 ? 18.844 9.656 9.758 1 96.5 191 CYS A C 1
ATOM 1479 O O . CYS A 1 191 ? 19.328 9.891 8.641 1 96.5 191 CYS A O 1
ATOM 1481 N N . LEU A 1 192 ? 17.672 9.117 9.938 1 97.88 192 LEU A N 1
ATOM 1482 C CA . LEU A 1 192 ? 16.719 8.961 8.844 1 97.88 192 LEU A CA 1
ATOM 1483 C C . LEU A 1 192 ? 15.578 9.953 8.969 1 97.88 192 LEU A C 1
ATOM 1485 O O . LEU A 1 192 ? 15.133 10.258 10.078 1 97.88 192 LEU A O 1
ATOM 1489 N N . VAL A 1 193 ? 15.086 10.438 7.809 1 98.75 193 VAL A N 1
ATOM 1490 C CA . VAL A 1 193 ? 14.094 11.5 7.836 1 98.75 193 VAL A CA 1
ATOM 1491 C C . VAL A 1 193 ? 12.906 11.133 6.945 1 98.75 193 VAL A C 1
ATOM 1493 O O . VAL A 1 193 ? 13.078 10.859 5.758 1 98.75 193 VAL A O 1
ATOM 1496 N N . ASP A 1 194 ? 11.727 11.086 7.504 1 98.75 194 ASP A N 1
ATOM 1497 C CA . ASP A 1 194 ? 10.492 11.023 6.73 1 98.75 194 ASP A CA 1
ATOM 1498 C C . ASP A 1 194 ? 10.094 12.406 6.219 1 98.75 194 ASP A C 1
ATOM 1500 O O . ASP A 1 194 ? 9.734 13.289 7.004 1 98.75 194 ASP A O 1
ATOM 1504 N N . GLU A 1 195 ? 10.062 12.555 4.906 1 98.69 195 GLU A N 1
ATOM 1505 C CA . GLU A 1 195 ? 9.812 13.852 4.285 1 98.69 195 GLU A CA 1
ATOM 1506 C C . GLU A 1 195 ? 8.398 13.93 3.717 1 98.69 195 GLU A C 1
ATOM 1508 O O . GLU A 1 195 ? 8.133 14.703 2.795 1 98.69 195 GLU A O 1
ATOM 1513 N N . ALA A 1 196 ? 7.484 13.164 4.262 1 98.56 196 ALA A N 1
ATOM 1514 C CA . ALA A 1 196 ? 6.129 13.047 3.729 1 98.56 196 ALA A CA 1
ATOM 1515 C C . ALA A 1 196 ? 5.453 14.414 3.65 1 98.56 196 ALA A C 1
ATOM 1517 O O . ALA A 1 196 ? 4.734 14.703 2.691 1 98.56 196 ALA A O 1
ATOM 1518 N N . HIS A 1 197 ? 5.68 15.242 4.648 1 98.56 197 HIS A N 1
ATOM 1519 C CA . HIS A 1 197 ? 4.98 16.531 4.711 1 98.56 197 HIS A CA 1
ATOM 1520 C C . HIS A 1 197 ? 5.891 17.672 4.289 1 98.56 197 HIS A C 1
ATOM 1522 O O . HIS A 1 197 ? 5.422 18.781 4.055 1 98.56 197 HIS A O 1
ATOM 1528 N N . SER A 1 198 ? 7.191 17.422 4.188 1 98.62 198 SER A N 1
ATOM 1529 C CA . SER A 1 198 ? 8.109 18.516 3.863 1 98.62 198 SER A CA 1
ATOM 1530 C C . SER A 1 198 ? 8.422 18.547 2.371 1 98.62 198 SER A C 1
ATOM 1532 O O . SER A 1 198 ? 8.703 19.609 1.815 1 98.62 198 SER A O 1
ATOM 1534 N N . PHE A 1 199 ? 8.375 17.406 1.699 1 98.62 199 PHE A N 1
ATOM 1535 C CA . PHE A 1 199 ? 8.695 17.359 0.276 1 98.62 199 PHE A CA 1
ATOM 1536 C C . PHE A 1 199 ? 7.633 18.078 -0.541 1 98.62 199 PHE A C 1
ATOM 1538 O O . PHE A 1 199 ? 6.438 17.969 -0.254 1 98.62 199 PHE A O 1
ATOM 1545 N N . GLY A 1 200 ? 8.031 18.781 -1.545 1 98.44 200 GLY A N 1
ATOM 1546 C CA . GLY A 1 200 ? 7.141 19.547 -2.4 1 98.44 200 GLY A CA 1
ATOM 1547 C C . GLY A 1 200 ? 6.906 20.953 -1.906 1 98.44 200 GLY A C 1
ATOM 1548 O O . GLY A 1 200 ? 6.613 21.859 -2.697 1 98.44 200 GLY A O 1
ATOM 1549 N N . VAL A 1 201 ? 7.059 21.172 -0.536 1 98 201 VAL A N 1
ATOM 1550 C CA . VAL A 1 201 ? 6.633 22.469 -0.003 1 98 201 VAL A CA 1
ATOM 1551 C C . VAL A 1 201 ? 7.832 23.203 0.591 1 98 201 VAL A C 1
ATOM 1553 O O . VAL A 1 201 ? 7.82 24.422 0.71 1 98 201 VAL A O 1
ATOM 1556 N N . MET A 1 202 ? 8.875 22.438 0.979 1 97 202 MET A N 1
ATOM 1557 C CA . MET A 1 202 ? 10.062 23.047 1.588 1 97 202 MET A CA 1
ATOM 1558 C C . MET A 1 202 ? 11.289 22.828 0.71 1 97 202 MET A C 1
ATOM 1560 O O . MET A 1 202 ? 11.352 21.875 -0.057 1 97 202 MET A O 1
ATOM 1564 N N . GLY A 1 203 ? 12.273 23.734 0.849 1 96.25 203 GLY A N 1
ATOM 1565 C CA . GLY A 1 203 ? 13.555 23.562 0.182 1 96.25 203 GLY A CA 1
ATOM 1566 C C . GLY A 1 203 ? 13.539 24.031 -1.262 1 96.25 203 GLY A C 1
ATOM 1567 O O . GLY A 1 203 ? 12.477 24.156 -1.874 1 96.25 203 GLY A O 1
ATOM 1568 N N . GLU A 1 204 ? 14.727 24.234 -1.743 1 96.44 204 GLU A N 1
ATOM 1569 C CA . GLU A 1 204 ? 14.859 24.609 -3.148 1 96.44 204 GLU A CA 1
ATOM 1570 C C . GLU A 1 204 ? 14.172 23.594 -4.055 1 96.44 204 GLU A C 1
ATOM 1572 O O . GLU A 1 204 ? 14.336 22.391 -3.883 1 96.44 204 GLU A O 1
ATOM 1577 N N . HIS A 1 205 ? 13.289 24.094 -4.949 1 97.88 205 HIS A N 1
ATOM 1578 C CA . HIS A 1 205 ? 12.547 23.281 -5.902 1 97.88 205 HIS A CA 1
ATOM 1579 C C . HIS A 1 205 ? 11.586 22.328 -5.184 1 97.88 205 HIS A C 1
ATOM 1581 O O . HIS A 1 205 ? 11.07 21.391 -5.789 1 97.88 205 HIS A O 1
ATOM 1587 N N . GLY A 1 206 ? 11.406 22.578 -3.902 1 98.31 206 GLY A N 1
ATOM 1588 C CA . GLY A 1 206 ? 10.492 21.734 -3.141 1 98.31 206 GLY A CA 1
ATOM 1589 C C . GLY A 1 206 ? 11.07 20.375 -2.809 1 98.31 206 GLY A C 1
ATOM 1590 O O . GLY A 1 206 ? 10.328 19.406 -2.656 1 98.31 206 GLY A O 1
ATOM 1591 N N . LEU A 1 207 ? 12.375 20.281 -2.705 1 98.5 207 LEU A N 1
ATOM 1592 C CA . LEU A 1 207 ? 13.023 18.984 -2.58 1 98.5 207 LEU A CA 1
ATOM 1593 C C . LEU A 1 207 ? 13.102 18.547 -1.118 1 98.5 207 LEU A C 1
ATOM 1595 O O . LEU A 1 207 ? 13.867 17.656 -0.771 1 98.5 207 LEU A O 1
ATOM 1599 N N . GLY A 1 208 ? 12.406 19.219 -0.174 1 98.06 208 GLY A N 1
ATOM 1600 C CA . GLY A 1 208 ? 12.195 18.719 1.174 1 98.06 208 GLY A CA 1
ATOM 1601 C C . GLY A 1 208 ? 13.078 19.391 2.207 1 98.06 208 GLY A C 1
ATOM 1602 O O . GLY A 1 208 ? 13.875 20.266 1.87 1 98.06 208 GLY A O 1
ATOM 1603 N N . ALA A 1 209 ? 12.883 19.016 3.443 1 98.5 209 ALA A N 1
ATOM 1604 C CA . ALA A 1 209 ? 13.562 19.594 4.598 1 98.5 209 ALA A CA 1
ATOM 1605 C C . ALA A 1 209 ? 15.062 19.297 4.555 1 98.5 209 ALA A C 1
ATOM 1607 O O . ALA A 1 209 ? 15.883 20.125 4.941 1 98.5 209 ALA A O 1
ATOM 1608 N N . VAL A 1 210 ? 15.414 18.078 4.094 1 98.38 210 VAL A N 1
ATOM 1609 C CA . VAL A 1 210 ? 16.812 17.703 4.043 1 98.38 210 VAL A CA 1
ATOM 1610 C C . VAL A 1 210 ? 17.594 18.672 3.17 1 98.38 210 VAL A C 1
ATOM 1612 O O . VAL A 1 210 ? 18.656 19.156 3.562 1 98.38 210 VAL A O 1
ATOM 1615 N N . ARG A 1 211 ? 17.016 18.969 2.043 1 97.44 211 ARG A N 1
ATOM 1616 C CA . ARG A 1 211 ? 17.625 19.938 1.146 1 97.44 211 ARG A CA 1
ATOM 1617 C C . ARG A 1 211 ? 17.547 21.359 1.722 1 97.44 211 ARG A C 1
ATOM 1619 O O . ARG A 1 211 ? 18.469 22.156 1.562 1 97.44 211 ARG A O 1
ATOM 1626 N N . HIS A 1 212 ? 16.438 21.672 2.299 1 97.5 212 HIS A N 1
ATOM 1627 C CA . HIS A 1 212 ? 16.234 22.969 2.904 1 97.5 212 HIS A CA 1
ATOM 1628 C C . HIS A 1 212 ? 17.344 23.312 3.885 1 97.5 212 HIS A C 1
ATOM 1630 O O . HIS A 1 212 ? 17.797 24.469 3.943 1 97.5 212 HIS A O 1
ATOM 1636 N N . PHE A 1 213 ? 17.797 22.359 4.617 1 98 213 PHE A N 1
ATOM 1637 C CA . PHE A 1 213 ? 18.812 22.562 5.637 1 98 213 PHE A CA 1
ATOM 1638 C C . PHE A 1 213 ? 20.203 22.234 5.094 1 98 213 PHE A C 1
ATOM 1640 O O . PHE A 1 213 ? 21.172 22.125 5.859 1 98 213 PHE A O 1
ATOM 1647 N N . SER A 1 214 ? 20.344 21.953 3.809 1 97.44 214 SER A N 1
ATOM 1648 C CA . SER A 1 214 ? 21.594 21.719 3.098 1 97.44 214 SER A CA 1
ATOM 1649 C C . SER A 1 214 ? 22.297 20.469 3.627 1 97.44 214 SER A C 1
ATOM 1651 O O . SER A 1 214 ? 23.531 20.469 3.771 1 97.44 214 SER A O 1
ATOM 1653 N N . LEU A 1 215 ? 21.531 19.516 3.975 1 97.81 215 LEU A N 1
ATOM 1654 C CA . LEU A 1 215 ? 22.094 18.25 4.441 1 97.81 215 LEU A CA 1
ATOM 1655 C C . LEU A 1 215 ? 22.328 17.297 3.279 1 97.81 215 LEU A C 1
ATOM 1657 O O . LEU A 1 215 ? 21.641 17.375 2.256 1 97.81 215 LEU A O 1
ATOM 1661 N N . THR A 1 216 ? 23.266 16.375 3.455 1 96.12 216 THR A N 1
ATOM 1662 C CA . THR A 1 216 ? 23.656 15.453 2.398 1 96.12 216 THR A CA 1
ATOM 1663 C C . THR A 1 216 ? 23.219 14.031 2.74 1 96.12 216 THR A C 1
ATOM 1665 O O . THR A 1 216 ? 22.719 13.773 3.83 1 96.12 216 THR A O 1
ATOM 1668 N N . GLN A 1 217 ? 23.391 13.086 1.744 1 95.88 217 GLN A N 1
ATOM 1669 C CA . GLN A 1 217 ? 23.031 11.695 1.979 1 95.88 217 GLN A CA 1
ATOM 1670 C C . GLN A 1 217 ? 23.969 11.055 3.01 1 95.88 217 GLN A C 1
ATOM 1672 O O . GLN A 1 217 ? 23.625 10.039 3.611 1 95.88 217 GLN A O 1
ATOM 1677 N N . GLU A 1 218 ? 25.172 11.633 3.242 1 94.06 218 GLU A N 1
ATOM 1678 C CA . GLU A 1 218 ? 26.047 11.133 4.293 1 94.06 218 GLU A CA 1
ATOM 1679 C C . GLU A 1 218 ? 25.469 11.414 5.676 1 94.06 218 GLU A C 1
ATOM 1681 O O . GLU A 1 218 ? 25.609 10.594 6.59 1 94.06 218 GLU A O 1
ATOM 1686 N N . GLN A 1 219 ? 24.828 12.57 5.805 1 95.75 219 GLN A N 1
ATOM 1687 C CA . GLN A 1 219 ? 24.219 12.961 7.066 1 95.75 219 GLN A CA 1
ATOM 1688 C C . GLN A 1 219 ? 22.859 12.297 7.238 1 95.75 219 GLN A C 1
ATOM 1690 O O . GLN A 1 219 ? 22.469 11.945 8.359 1 95.75 219 GLN A O 1
ATOM 1695 N N . ILE A 1 220 ? 22.141 12.172 6.188 1 97.56 220 ILE A N 1
ATOM 1696 C CA . ILE A 1 220 ? 20.828 11.531 6.125 1 97.56 220 ILE A CA 1
ATOM 1697 C C . ILE A 1 220 ? 20.859 10.391 5.105 1 97.56 220 ILE A C 1
ATOM 1699 O O . ILE A 1 220 ? 20.453 10.578 3.955 1 97.56 220 ILE A O 1
ATOM 1703 N N . PRO A 1 221 ? 21.203 9.25 5.523 1 96.62 221 PRO A N 1
ATOM 1704 C CA . PRO A 1 221 ? 21.484 8.172 4.57 1 96.62 221 PRO A CA 1
ATOM 1705 C C . PRO A 1 221 ? 20.219 7.66 3.877 1 96.62 221 PRO A C 1
ATOM 1707 O O . PRO A 1 221 ? 20.312 6.996 2.84 1 96.62 221 PRO A O 1
ATOM 1710 N N . LEU A 1 222 ? 19 7.883 4.508 1 97.62 222 LEU A N 1
ATOM 1711 C CA . LEU A 1 222 ? 17.734 7.547 3.883 1 97.62 222 LEU A CA 1
ATOM 1712 C C . LEU A 1 222 ? 16.688 8.625 4.16 1 97.62 222 LEU A C 1
ATOM 1714 O O . LEU A 1 222 ? 16.625 9.164 5.266 1 97.62 222 LEU A O 1
ATOM 1718 N N . ARG A 1 223 ? 15.961 8.891 3.242 1 98.31 223 ARG A N 1
ATOM 1719 C CA . ARG A 1 223 ? 14.773 9.719 3.41 1 98.31 223 ARG A CA 1
ATOM 1720 C C . ARG A 1 223 ? 13.578 9.102 2.695 1 98.31 223 ARG A C 1
ATOM 1722 O O . ARG A 1 223 ? 13.734 8.391 1.7 1 98.31 223 ARG A O 1
ATOM 1729 N N . ILE A 1 224 ? 12.406 9.289 3.197 1 98.81 224 ILE A N 1
ATOM 1730 C CA . ILE A 1 224 ? 11.164 8.75 2.66 1 98.81 224 ILE A CA 1
ATOM 1731 C C . ILE A 1 224 ? 10.305 9.891 2.111 1 98.81 224 ILE A C 1
ATOM 1733 O O . ILE A 1 224 ? 10.102 10.906 2.787 1 98.81 224 ILE A O 1
ATOM 1737 N N . ILE A 1 225 ? 9.867 9.75 0.929 1 98.69 225 ILE A N 1
ATOM 1738 C CA . ILE A 1 225 ? 9.023 10.734 0.26 1 98.69 225 ILE A CA 1
ATOM 1739 C C . ILE A 1 225 ? 7.695 10.094 -0.137 1 98.69 225 ILE A C 1
ATOM 1741 O O . ILE A 1 225 ? 7.676 9.062 -0.812 1 98.69 225 ILE A O 1
ATOM 1745 N N . THR A 1 226 ? 6.59 10.617 0.292 1 98.25 226 THR A N 1
ATOM 1746 C CA . THR A 1 226 ? 5.293 10.062 -0.083 1 98.25 226 THR A CA 1
ATOM 1747 C C . THR A 1 226 ? 4.676 10.867 -1.226 1 98.25 226 THR A C 1
ATOM 1749 O O . THR A 1 226 ? 4.918 12.062 -1.352 1 98.25 226 THR A O 1
ATOM 1752 N N . PHE A 1 227 ? 3.842 10.258 -1.994 1 98.62 227 PHE A N 1
ATOM 1753 C CA . PHE A 1 227 ? 3.27 10.898 -3.174 1 98.62 227 PHE A CA 1
ATOM 1754 C C . PHE A 1 227 ? 1.805 11.25 -2.939 1 98.62 227 PHE A C 1
ATOM 1756 O O . PHE A 1 227 ? 1.164 11.859 -3.799 1 98.62 227 PHE A O 1
ATOM 1763 N N . GLY A 1 228 ? 1.25 10.906 -1.767 1 97.88 228 GLY A N 1
ATOM 1764 C CA . GLY A 1 228 ? -0.159 11.133 -1.486 1 97.88 228 GLY A CA 1
ATOM 1765 C C . GLY A 1 228 ? -0.441 12.516 -0.917 1 97.88 228 GLY A C 1
ATOM 1766 O O . GLY A 1 228 ? -1.575 12.812 -0.539 1 97.88 228 GLY A O 1
ATOM 1767 N N . LYS A 1 229 ? 0.574 13.391 -0.83 1 98.06 229 LYS A N 1
ATOM 1768 C CA . LYS A 1 229 ? 0.448 14.711 -0.229 1 98.06 229 LYS A CA 1
ATOM 1769 C C . LYS A 1 229 ? 0.795 15.812 -1.234 1 98.06 229 LYS A C 1
ATOM 1771 O O . LYS A 1 229 ? 0.149 15.93 -2.277 1 98.06 229 LYS A O 1
ATOM 1776 N N . ALA A 1 230 ? 1.855 16.5 -1.188 1 97.81 230 ALA A N 1
ATOM 1777 C CA . ALA A 1 230 ? 2.182 17.594 -2.105 1 97.81 230 ALA A CA 1
ATOM 1778 C C . ALA A 1 230 ? 2.252 17.094 -3.547 1 97.81 230 ALA A C 1
ATOM 1780 O O . ALA A 1 230 ? 1.938 17.828 -4.48 1 97.81 230 ALA A O 1
ATOM 1781 N N . PHE A 1 231 ? 2.604 15.805 -3.75 1 96.5 231 PHE A N 1
ATOM 1782 C CA . PHE A 1 231 ? 2.697 15.211 -5.074 1 96.5 231 PHE A CA 1
ATOM 1783 C C . PHE A 1 231 ? 1.324 15.117 -5.73 1 96.5 231 PHE A C 1
ATOM 1785 O O . PHE A 1 231 ? 1.215 15.109 -6.957 1 96.5 231 PHE A O 1
ATOM 1792 N N . GLY A 1 232 ? 0.28 14.93 -4.934 1 97.38 232 GLY A N 1
ATOM 1793 C CA . GLY A 1 232 ? -1.081 14.844 -5.438 1 97.38 232 GLY A CA 1
ATOM 1794 C C . GLY A 1 232 ? -1.391 13.523 -6.105 1 97.38 232 GLY A C 1
ATOM 1795 O O . GLY A 1 232 ? -2.246 13.445 -6.992 1 97.38 232 GLY A O 1
ATOM 1796 N N . GLY A 1 233 ? -0.689 12.578 -5.766 1 97.5 233 GLY A N 1
ATOM 1797 C CA . GLY A 1 233 ? -0.873 11.266 -6.375 1 97.5 233 GLY A CA 1
ATOM 1798 C C . GLY A 1 233 ? -0.865 10.133 -5.371 1 97.5 233 GLY A C 1
ATOM 1799 O O . GLY A 1 233 ? -1.513 10.219 -4.324 1 97.5 233 GLY A O 1
ATOM 1800 N N . GLN A 1 234 ? -0.197 9.047 -5.742 1 97.56 234 GLN A N 1
ATOM 1801 C CA . GLN A 1 234 ? -0.147 7.855 -4.895 1 97.56 234 GLN A CA 1
ATOM 1802 C C . GLN A 1 234 ? 1.219 7.18 -4.977 1 97.56 234 GLN A C 1
ATOM 1804 O O . GLN A 1 234 ? 1.859 7.188 -6.027 1 97.56 234 GLN A O 1
ATOM 1809 N N . GLY A 1 235 ? 1.611 6.551 -3.861 1 98.38 235 GLY A N 1
ATOM 1810 C CA . GLY A 1 235 ? 2.9 5.879 -3.793 1 98.38 235 GLY A CA 1
ATOM 1811 C C . GLY A 1 235 ? 3.895 6.582 -2.889 1 98.38 235 GLY A C 1
ATOM 1812 O O . GLY A 1 235 ? 3.516 7.449 -2.098 1 98.38 235 GLY A O 1
ATOM 1813 N N . ALA A 1 236 ? 5.102 6.121 -2.963 1 98.81 236 ALA A N 1
ATOM 1814 C CA . ALA A 1 236 ? 6.188 6.707 -2.18 1 98.81 236 ALA A CA 1
ATOM 1815 C C . ALA A 1 236 ? 7.547 6.32 -2.75 1 98.81 236 ALA A C 1
ATOM 1817 O O . ALA A 1 236 ? 7.629 5.562 -3.719 1 98.81 236 ALA A O 1
ATOM 1818 N N . LEU A 1 237 ? 8.531 6.895 -2.223 1 98.56 237 LEU A N 1
ATOM 1819 C CA . LEU A 1 237 ? 9.906 6.629 -2.625 1 98.56 237 LEU A CA 1
ATOM 1820 C C . LEU A 1 237 ? 10.844 6.703 -1.427 1 98.56 237 LEU A C 1
ATOM 1822 O O . LEU A 1 237 ? 10.672 7.551 -0.547 1 98.56 237 LEU A O 1
ATOM 1826 N N . VAL A 1 238 ? 11.781 5.793 -1.388 1 98.81 238 VAL A N 1
ATOM 1827 C CA . VAL A 1 238 ? 12.898 5.875 -0.449 1 98.81 238 VAL A CA 1
ATOM 1828 C C . VAL A 1 238 ? 14.188 6.18 -1.205 1 98.81 238 VAL A C 1
ATOM 1830 O O . VAL A 1 238 ? 14.523 5.5 -2.176 1 98.81 238 VAL A O 1
ATOM 1833 N N . ALA A 1 239 ? 14.852 7.191 -0.831 1 98.75 239 ALA A N 1
ATOM 1834 C CA . ALA A 1 239 ? 16.078 7.609 -1.515 1 98.75 239 ALA A CA 1
ATOM 1835 C C . ALA A 1 239 ? 17.234 7.75 -0.531 1 98.75 239 ALA A C 1
ATOM 1837 O O . ALA A 1 239 ? 17.031 8.125 0.626 1 98.75 239 ALA A O 1
ATOM 1838 N N . GLY A 1 240 ? 18.453 7.445 -0.99 1 97.94 240 GLY A N 1
ATOM 1839 C CA . GLY A 1 240 ? 19.625 7.613 -0.128 1 97.94 240 GLY A CA 1
ATOM 1840 C C . GLY A 1 240 ? 20.859 6.906 -0.649 1 97.94 240 GLY A C 1
ATOM 1841 O O . GLY A 1 240 ? 21.094 6.863 -1.858 1 97.94 240 GLY A O 1
ATOM 1842 N N . CYS A 1 241 ? 21.672 6.484 0.337 1 96.88 241 CYS A N 1
ATOM 1843 C CA . CYS A 1 241 ? 22.922 5.801 0.026 1 96.88 241 CYS A CA 1
ATOM 1844 C C . CYS A 1 241 ? 22.672 4.504 -0.731 1 96.88 241 CYS A C 1
ATOM 1846 O O . CYS A 1 241 ? 21.75 3.758 -0.391 1 96.88 241 CYS A O 1
ATOM 1848 N N . GLY A 1 242 ? 23.531 4.277 -1.712 1 96 242 GLY A N 1
ATOM 1849 C CA . GLY A 1 242 ? 23.359 3.129 -2.584 1 96 242 GLY A CA 1
ATOM 1850 C C . GLY A 1 242 ? 23.328 1.809 -1.836 1 96 242 GLY A C 1
ATOM 1851 O O . GLY A 1 242 ? 22.516 0.936 -2.129 1 96 242 GLY A O 1
ATOM 1852 N N . ASP A 1 243 ? 24.203 1.668 -0.904 1 94.5 243 ASP A N 1
ATOM 1853 C CA . ASP A 1 243 ? 24.297 0.421 -0.15 1 94.5 243 ASP A CA 1
ATOM 1854 C C . ASP A 1 243 ? 23.047 0.206 0.706 1 94.5 243 ASP A C 1
ATOM 1856 O O . ASP A 1 243 ? 22.609 -0.931 0.901 1 94.5 243 ASP A O 1
ATOM 1860 N N . TRP A 1 244 ? 22.453 1.333 1.266 1 95.38 244 TRP A N 1
ATOM 1861 C CA . TRP A 1 244 ? 21.219 1.229 2.051 1 95.38 244 TRP A CA 1
ATOM 1862 C C . TRP A 1 244 ? 20.047 0.83 1.17 1 95.38 244 TRP A C 1
ATOM 1864 O O . TRP A 1 244 ? 19.219 -0.004 1.561 1 95.38 244 TRP A O 1
ATOM 1874 N N . VAL A 1 245 ? 19.969 1.401 -0.025 1 96.88 245 VAL A N 1
ATOM 1875 C CA . VAL A 1 245 ? 18.875 1.1 -0.945 1 96.88 245 VAL A CA 1
ATOM 1876 C C . VAL A 1 245 ? 19.016 -0.331 -1.46 1 96.88 245 VAL A C 1
ATOM 1878 O O . VAL A 1 245 ? 18.016 -1.04 -1.619 1 96.88 245 VAL A O 1
ATOM 1881 N N . ASP A 1 246 ? 20.234 -0.771 -1.704 1 95.44 246 ASP A N 1
ATOM 1882 C CA . ASP A 1 246 ? 20.469 -2.156 -2.102 1 95.44 246 ASP A CA 1
ATOM 1883 C C . ASP A 1 246 ? 20.016 -3.125 -1.01 1 95.44 246 ASP A C 1
ATOM 1885 O O . ASP A 1 246 ? 19.469 -4.184 -1.305 1 95.44 246 ASP A O 1
ATOM 1889 N N . ALA A 1 247 ? 20.344 -2.771 0.204 1 95.44 247 ALA A N 1
ATOM 1890 C CA . ALA A 1 247 ? 19.891 -3.588 1.329 1 95.44 247 ALA A CA 1
ATOM 1891 C C . ALA A 1 247 ? 18.359 -3.611 1.415 1 95.44 247 ALA A C 1
ATOM 1893 O O . ALA A 1 247 ? 17.766 -4.637 1.756 1 95.44 247 ALA A O 1
ATOM 1894 N N . LEU A 1 248 ? 17.75 -2.486 1.122 1 96.25 248 LEU A N 1
ATOM 1895 C CA . LEU A 1 248 ? 16.297 -2.396 1.118 1 96.25 248 LEU A CA 1
ATOM 1896 C C . LEU A 1 248 ? 15.695 -3.398 0.14 1 96.25 248 LEU A C 1
ATOM 1898 O O . LEU A 1 248 ? 14.68 -4.027 0.437 1 96.25 248 LEU A O 1
ATOM 1902 N N . VAL A 1 249 ? 16.281 -3.613 -0.972 1 95.94 249 VAL A N 1
ATOM 1903 C CA . VAL A 1 249 ? 15.805 -4.555 -1.983 1 95.94 249 VAL A CA 1
ATOM 1904 C C . VAL A 1 249 ? 15.75 -5.961 -1.396 1 95.94 249 VAL A C 1
ATOM 1906 O O . VAL A 1 249 ? 14.859 -6.746 -1.726 1 95.94 249 VAL A O 1
ATOM 1909 N N . GLN A 1 250 ? 16.672 -6.242 -0.465 1 94.69 250 GLN A N 1
ATOM 1910 C CA . GLN A 1 250 ? 16.781 -7.594 0.08 1 94.69 250 GLN A CA 1
ATOM 1911 C C . GLN A 1 250 ? 15.742 -7.828 1.17 1 94.69 250 GLN A C 1
ATOM 1913 O O . GLN A 1 250 ? 15.289 -8.953 1.372 1 94.69 250 GLN A O 1
ATOM 1918 N N . TYR A 1 251 ? 15.305 -6.703 1.85 1 94.38 251 TYR A N 1
ATOM 1919 C CA . TYR A 1 251 ? 14.641 -6.949 3.125 1 94.38 251 TYR A CA 1
ATOM 1920 C C . TYR A 1 251 ? 13.266 -6.305 3.154 1 94.38 251 TYR A C 1
ATOM 1922 O O . TYR A 1 251 ? 12.469 -6.566 4.062 1 94.38 251 TYR A O 1
ATOM 1930 N N . ALA A 1 252 ? 12.969 -5.484 2.182 1 95.81 252 ALA A N 1
ATOM 1931 C CA . ALA A 1 252 ? 11.719 -4.727 2.189 1 95.81 252 ALA A CA 1
ATOM 1932 C C . ALA A 1 252 ? 10.531 -5.637 1.9 1 95.81 252 ALA A C 1
ATOM 1934 O O . ALA A 1 252 ? 10.047 -5.695 0.768 1 95.81 252 ALA A O 1
ATOM 1935 N N . ARG A 1 253 ? 9.953 -6.227 2.863 1 95 253 ARG A N 1
ATOM 1936 C CA . ARG A 1 253 ? 8.898 -7.227 2.73 1 95 253 ARG A CA 1
ATOM 1937 C C . ARG A 1 253 ? 7.691 -6.656 2 1 95 253 ARG A C 1
ATOM 1939 O O . ARG A 1 253 ? 7.141 -7.293 1.103 1 95 253 ARG A O 1
ATOM 1946 N N . PRO A 1 254 ? 7.242 -5.34 2.338 1 96.62 254 PRO A N 1
ATOM 1947 C CA . PRO A 1 254 ? 6.082 -4.812 1.618 1 96.62 254 PRO A CA 1
ATOM 1948 C C . PRO A 1 254 ? 6.348 -4.617 0.127 1 96.62 254 PRO A C 1
ATOM 1950 O O . PRO A 1 254 ? 5.414 -4.418 -0.651 1 96.62 254 PRO A O 1
ATOM 1953 N N . TYR A 1 255 ? 7.594 -4.602 -0.279 1 96.81 255 TYR A N 1
ATOM 1954 C CA . TYR A 1 255 ? 7.977 -4.531 -1.686 1 96.81 255 TYR A CA 1
ATOM 1955 C C . TYR A 1 255 ? 8.078 -5.93 -2.289 1 96.81 255 TYR A C 1
ATOM 1957 O O . TYR A 1 255 ? 7.578 -6.176 -3.389 1 96.81 255 TYR A O 1
ATOM 1965 N N . LEU A 1 256 ? 8.688 -6.84 -1.559 1 95.62 256 LEU A N 1
ATOM 1966 C CA . LEU A 1 256 ? 8.969 -8.195 -2.021 1 95.62 256 LEU A CA 1
ATOM 1967 C C . LEU A 1 256 ? 7.676 -8.992 -2.182 1 95.62 256 LEU A C 1
ATOM 1969 O O . LEU A 1 256 ? 7.539 -9.781 -3.119 1 95.62 256 LEU A O 1
ATOM 1973 N N . TYR A 1 257 ? 6.703 -8.727 -1.279 1 95.69 257 TYR A N 1
ATOM 1974 C CA . TYR A 1 257 ? 5.516 -9.57 -1.219 1 95.69 257 TYR A CA 1
ATOM 1975 C C . TYR A 1 257 ? 4.273 -8.797 -1.646 1 95.69 257 TYR A C 1
ATOM 1977 O O . TYR A 1 257 ? 3.174 -9.047 -1.143 1 95.69 257 TYR A O 1
ATOM 1985 N N . SER A 1 258 ? 4.469 -7.848 -2.477 1 96.81 258 SER A N 1
ATOM 1986 C CA . SER A 1 258 ? 3.396 -7.086 -3.105 1 96.81 258 SER A CA 1
ATOM 1987 C C . SER A 1 258 ? 3.672 -6.863 -4.59 1 96.81 258 SER A C 1
ATOM 1989 O O . SER A 1 258 ? 4.828 -6.824 -5.012 1 96.81 258 SER A O 1
ATOM 1991 N N . THR A 1 259 ? 2.586 -6.809 -5.332 1 97.69 259 THR A N 1
ATOM 1992 C CA . THR A 1 259 ? 2.725 -6.363 -6.711 1 97.69 259 THR A CA 1
ATOM 1993 C C . THR A 1 259 ? 3.305 -4.953 -6.77 1 97.69 259 THR A C 1
ATOM 1995 O O . THR A 1 259 ? 2.914 -4.082 -5.984 1 97.69 259 THR A O 1
ATOM 1998 N N . ALA A 1 260 ? 4.305 -4.75 -7.68 1 97.94 260 ALA A N 1
ATOM 1999 C CA . ALA A 1 260 ? 4.922 -3.436 -7.824 1 97.94 260 ALA A CA 1
ATOM 2000 C C . ALA A 1 260 ? 3.904 -2.396 -8.281 1 97.94 260 ALA A C 1
ATOM 2002 O O . ALA A 1 260 ? 2.885 -2.742 -8.891 1 97.94 260 ALA A O 1
ATOM 2003 N N . ILE A 1 261 ? 4.16 -1.135 -7.961 1 98.5 261 ILE A N 1
ATOM 2004 C CA . ILE A 1 261 ? 3.293 -0.036 -8.367 1 98.5 261 ILE A CA 1
ATOM 2005 C C . ILE A 1 261 ? 3.17 -0.017 -9.891 1 98.5 261 ILE A C 1
ATOM 2007 O O . ILE A 1 261 ? 4.117 -0.365 -10.602 1 98.5 261 ILE A O 1
ATOM 2011 N N . SER A 1 262 ? 2.029 0.397 -10.43 1 98.56 262 SER A N 1
ATOM 2012 C CA . SER A 1 262 ? 1.705 0.446 -11.852 1 98.56 262 SER A CA 1
ATOM 2013 C C . SER A 1 262 ? 2.727 1.274 -12.617 1 98.56 262 SER A C 1
ATOM 2015 O O . SER A 1 262 ? 3.002 2.422 -12.258 1 98.56 262 SER A O 1
ATOM 2017 N N . PRO A 1 263 ? 3.277 0.672 -13.703 1 98.31 263 PRO A N 1
ATOM 2018 C CA . PRO A 1 263 ? 4.191 1.482 -14.516 1 98.31 263 PRO A CA 1
ATOM 2019 C C . PRO A 1 263 ? 3.506 2.699 -15.133 1 98.31 263 PRO A C 1
ATOM 2021 O O . PRO A 1 263 ? 4.133 3.75 -15.289 1 98.31 263 PRO A O 1
ATOM 2024 N N . ALA A 1 264 ? 2.227 2.574 -15.477 1 98.56 264 ALA A N 1
ATOM 2025 C CA . ALA A 1 264 ? 1.478 3.713 -16 1 98.56 264 ALA A CA 1
ATOM 2026 C C . ALA A 1 264 ? 1.419 4.848 -14.984 1 98.56 264 ALA A C 1
ATOM 2028 O O . ALA A 1 264 ? 1.588 6.02 -15.336 1 98.56 264 ALA A O 1
ATOM 2029 N N . LEU A 1 265 ? 1.201 4.52 -13.742 1 98.62 265 LEU A N 1
ATOM 2030 C CA . LEU A 1 265 ? 1.165 5.516 -12.68 1 98.62 265 LEU A CA 1
ATOM 2031 C C . LEU A 1 265 ? 2.533 6.16 -12.492 1 98.62 265 LEU A C 1
ATOM 2033 O O . LEU A 1 265 ? 2.629 7.367 -12.25 1 98.62 265 LEU A O 1
ATOM 2037 N N . VAL A 1 266 ? 3.568 5.352 -12.617 1 98.81 266 VAL A N 1
ATOM 2038 C CA . VAL A 1 266 ? 4.922 5.844 -12.391 1 98.81 266 VAL A CA 1
ATOM 2039 C C . VAL A 1 266 ? 5.281 6.879 -13.453 1 98.81 266 VAL A C 1
ATOM 2041 O O . VAL A 1 266 ? 5.977 7.855 -13.172 1 98.81 266 VAL A O 1
ATOM 2044 N N . TYR A 1 267 ? 4.789 6.68 -14.664 1 98.81 267 TYR A N 1
ATOM 2045 C CA . TYR A 1 267 ? 4.996 7.699 -15.688 1 98.81 267 TYR A CA 1
ATOM 2046 C C . TYR A 1 267 ? 4.367 9.023 -15.273 1 98.81 267 TYR A C 1
ATOM 2048 O O . TYR A 1 267 ? 4.988 10.078 -15.406 1 98.81 267 TYR A O 1
ATOM 2056 N N . GLY A 1 268 ? 3.111 8.93 -14.828 1 98.62 268 GLY A N 1
ATOM 2057 C CA . GLY A 1 268 ? 2.455 10.117 -14.32 1 98.62 268 GLY A CA 1
ATOM 2058 C C . GLY A 1 268 ? 3.215 10.773 -13.18 1 98.62 268 GLY A C 1
ATOM 2059 O O . GLY A 1 268 ? 3.311 12.008 -13.117 1 98.62 268 GLY A O 1
ATOM 2060 N N . LEU A 1 269 ? 3.777 9.977 -12.281 1 98.75 269 LEU A N 1
ATOM 2061 C CA . LEU A 1 269 ? 4.551 10.469 -11.148 1 98.75 269 LEU A CA 1
ATOM 2062 C C . LEU A 1 269 ? 5.809 11.195 -11.625 1 98.75 269 LEU A C 1
ATOM 2064 O O . LEU A 1 269 ? 6.18 12.234 -11.078 1 98.75 269 LEU A O 1
ATOM 2068 N N . LEU A 1 270 ? 6.445 10.609 -12.617 1 98.75 270 LEU A N 1
ATOM 2069 C CA . LEU A 1 270 ? 7.648 11.219 -13.172 1 98.75 270 LEU A CA 1
ATOM 2070 C C . LEU A 1 270 ? 7.352 12.625 -13.688 1 98.75 270 LEU A C 1
ATOM 2072 O O . LEU A 1 270 ? 8.086 13.57 -13.383 1 98.75 270 LEU A O 1
ATOM 2076 N N . LYS A 1 271 ? 6.27 12.75 -14.406 1 98.44 271 LYS A N 1
ATOM 2077 C CA . LYS A 1 271 ? 5.887 14.047 -14.953 1 98.44 271 LYS A CA 1
ATOM 2078 C C . LYS A 1 271 ? 5.441 15 -13.852 1 98.44 271 LYS A C 1
ATOM 2080 O O . LYS A 1 271 ? 5.73 16.203 -13.898 1 98.44 271 LYS A O 1
ATOM 2085 N N . THR A 1 272 ? 4.781 14.492 -12.891 1 98.62 272 THR A N 1
ATOM 2086 C CA . THR A 1 272 ? 4.355 15.305 -11.75 1 98.62 272 THR A CA 1
ATOM 2087 C C . THR A 1 272 ? 5.562 15.844 -10.992 1 98.62 272 THR A C 1
ATOM 2089 O O . THR A 1 272 ? 5.559 16.984 -10.539 1 98.62 272 THR A O 1
ATOM 2092 N N . PHE A 1 273 ? 6.594 15.047 -10.883 1 98.75 273 PHE A N 1
ATOM 2093 C CA . PHE A 1 273 ? 7.816 15.484 -10.211 1 98.75 273 PHE A CA 1
ATOM 2094 C C . PHE A 1 273 ? 8.414 16.703 -10.914 1 98.75 273 PHE A C 1
ATOM 2096 O O . PHE A 1 273 ? 8.844 17.641 -10.258 1 98.75 273 PHE A O 1
ATOM 2103 N N . GLN A 1 274 ? 8.398 16.625 -12.172 1 98.38 274 GLN A N 1
ATOM 2104 C CA . GLN A 1 274 ? 8.914 17.766 -12.945 1 98.38 274 GLN A CA 1
ATOM 2105 C C . GLN A 1 274 ? 8.102 19.031 -12.672 1 98.38 274 GLN A C 1
ATOM 2107 O O . GLN A 1 274 ? 8.664 20.109 -12.539 1 98.38 274 GLN A O 1
ATOM 2112 N N . LEU A 1 275 ? 6.812 18.859 -12.562 1 98.31 275 LEU A N 1
ATOM 2113 C CA . LEU A 1 275 ? 5.941 19.984 -12.258 1 98.31 275 LEU A CA 1
ATOM 2114 C C . LEU A 1 275 ? 6.207 20.516 -10.859 1 98.31 275 LEU A C 1
ATOM 2116 O O . LEU A 1 275 ? 6.195 21.734 -10.648 1 98.31 275 LEU A O 1
ATOM 2120 N N . ILE A 1 276 ? 6.453 19.656 -9.914 1 98.56 276 ILE A N 1
ATOM 2121 C CA . ILE A 1 276 ? 6.762 20.062 -8.547 1 98.56 276 ILE A CA 1
ATOM 2122 C C . ILE A 1 276 ? 8.078 20.828 -8.516 1 98.56 276 ILE A C 1
ATOM 2124 O O . ILE A 1 276 ? 8.188 21.875 -7.855 1 98.56 276 ILE A O 1
ATOM 2128 N N . TYR A 1 277 ? 9.023 20.281 -9.258 1 98.38 277 TYR A N 1
ATOM 2129 C CA . TYR A 1 277 ? 10.352 20.891 -9.32 1 98.38 277 TYR A CA 1
ATOM 2130 C C . TYR A 1 277 ? 10.281 22.344 -9.781 1 98.38 277 TYR A C 1
ATOM 2132 O O . TYR A 1 277 ? 11.039 23.188 -9.297 1 98.38 277 TYR A O 1
ATOM 2140 N N . ASP A 1 278 ? 9.281 22.641 -10.578 1 97.56 278 ASP A N 1
ATOM 2141 C CA . ASP A 1 278 ? 9.172 23.969 -11.188 1 97.56 278 ASP A CA 1
ATOM 2142 C C . ASP A 1 278 ? 8.039 24.766 -10.547 1 97.56 278 ASP A C 1
ATOM 2144 O O . ASP A 1 278 ? 7.648 25.828 -11.062 1 97.56 278 ASP A O 1
ATOM 2148 N N . ALA A 1 279 ? 7.543 24.359 -9.422 1 98.06 279 ALA A N 1
ATOM 2149 C CA . ALA A 1 279 ? 6.312 24.938 -8.883 1 98.06 279 ALA A CA 1
ATOM 2150 C C . ALA A 1 279 ? 6.617 26 -7.84 1 98.06 279 ALA A C 1
ATOM 2152 O O . ALA A 1 279 ? 5.926 26.109 -6.824 1 98.06 279 ALA A O 1
ATOM 2153 N N . ASP A 1 280 ? 7.562 26.844 -8.062 1 97.5 280 ASP A N 1
ATOM 2154 C CA . ASP A 1 280 ? 7.922 27.891 -7.105 1 97.5 280 ASP A CA 1
ATOM 2155 C C . ASP A 1 280 ? 6.773 28.891 -6.922 1 97.5 280 ASP A C 1
ATOM 2157 O O . ASP A 1 280 ? 6.586 29.422 -5.828 1 97.5 280 ASP A O 1
ATOM 2161 N N . ASP A 1 281 ? 6.047 29.125 -7.965 1 97.75 281 ASP A N 1
ATOM 2162 C CA . ASP A 1 281 ? 4.902 30.031 -7.879 1 97.75 281 ASP A CA 1
ATOM 2163 C C . ASP A 1 281 ? 3.867 29.5 -6.887 1 97.75 281 ASP A C 1
ATOM 2165 O O . ASP A 1 281 ? 3.344 30.266 -6.066 1 97.75 281 ASP A O 1
ATOM 2169 N N . ARG A 1 282 ? 3.588 28.25 -6.926 1 98 282 ARG A N 1
ATOM 2170 C CA . ARG A 1 282 ? 2.633 27.641 -6 1 98 282 ARG A CA 1
ATOM 2171 C C . ARG A 1 282 ? 3.158 27.688 -4.57 1 98 282 ARG A C 1
ATOM 2173 O O . ARG A 1 282 ? 2.395 27.906 -3.629 1 98 282 ARG A O 1
ATOM 2180 N N . ARG A 1 283 ? 4.449 27.391 -4.402 1 98.38 283 ARG A N 1
ATOM 2181 C CA . ARG A 1 283 ? 5.035 27.453 -3.066 1 98.38 283 ARG A CA 1
ATOM 2182 C C . ARG A 1 283 ? 4.961 28.859 -2.494 1 98.38 283 ARG A C 1
ATOM 2184 O O . ARG A 1 283 ? 4.688 29.047 -1.306 1 98.38 283 ARG A O 1
ATOM 2191 N N . ARG A 1 284 ? 5.164 29.844 -3.307 1 98 284 ARG A N 1
ATOM 2192 C CA . ARG A 1 284 ? 5.047 31.219 -2.865 1 98 284 ARG A CA 1
ATOM 2193 C C . ARG A 1 284 ? 3.607 31.562 -2.486 1 98 284 ARG A C 1
ATOM 2195 O O . ARG A 1 284 ? 3.363 32.25 -1.489 1 98 284 ARG A O 1
ATOM 2202 N N . GLN A 1 285 ? 2.719 31.109 -3.324 1 98.25 285 GLN A N 1
ATOM 2203 C CA . GLN A 1 285 ? 1.307 31.297 -3.01 1 98.25 285 GLN A CA 1
ATOM 2204 C C . GLN A 1 285 ? 0.957 30.703 -1.653 1 98.25 285 GLN A C 1
ATOM 2206 O O . GLN A 1 285 ? 0.298 31.344 -0.833 1 98.25 285 GLN A O 1
ATOM 2211 N N . LEU A 1 286 ? 1.365 29.484 -1.43 1 98.56 286 LEU A N 1
ATOM 2212 C CA . LEU A 1 286 ? 1.092 28.797 -0.175 1 98.56 286 LEU A CA 1
ATOM 2213 C C . LEU A 1 286 ? 1.698 29.547 1.005 1 98.56 286 LEU A C 1
ATOM 2215 O O . LEU A 1 286 ? 1.062 29.688 2.051 1 98.56 286 LEU A O 1
ATOM 2219 N N . GLU A 1 287 ? 2.902 30.016 0.828 1 98.12 287 GLU A N 1
ATOM 2220 C CA . GLU A 1 287 ? 3.564 30.812 1.862 1 98.12 287 GLU A CA 1
ATOM 2221 C C . GLU A 1 287 ? 2.766 32.062 2.189 1 98.12 287 GLU A C 1
ATOM 2223 O O . GLU A 1 287 ? 2.682 32.469 3.352 1 98.12 287 GLU A O 1
ATOM 2228 N N . GLY A 1 288 ? 2.281 32.688 1.176 1 98.56 288 GLY A N 1
ATOM 2229 C CA . GLY A 1 288 ? 1.435 33.844 1.379 1 98.56 288 GLY A CA 1
ATOM 2230 C C . GLY A 1 288 ? 0.182 33.531 2.178 1 98.56 288 GLY A C 1
ATOM 2231 O O . GLY A 1 288 ? -0.209 34.312 3.051 1 98.56 288 GLY A O 1
ATOM 2232 N N . LEU A 1 289 ? -0.439 32.438 1.87 1 98.75 289 LEU A N 1
ATOM 2233 C CA . LEU A 1 289 ? -1.636 32 2.59 1 98.75 289 LEU A CA 1
ATOM 2234 C C . LEU A 1 289 ? -1.312 31.703 4.051 1 98.75 289 LEU A C 1
ATOM 2236 O O . LEU A 1 289 ? -2.094 32.031 4.945 1 98.75 289 LEU A O 1
ATOM 2240 N N . VAL A 1 290 ? -0.173 31.062 4.273 1 98.62 290 VAL A N 1
ATOM 2241 C CA . VAL A 1 290 ? 0.258 30.75 5.633 1 98.62 290 VAL A CA 1
ATOM 2242 C C . VAL A 1 290 ? 0.47 32.031 6.422 1 98.62 290 VAL A C 1
ATOM 2244 O O . VAL A 1 290 ? 0.027 32.156 7.566 1 98.62 290 VAL A O 1
ATOM 2247 N N . ARG A 1 291 ? 1.124 33 5.812 1 98.38 291 ARG A N 1
ATOM 2248 C CA . ARG A 1 291 ? 1.35 34.281 6.457 1 98.38 291 ARG A CA 1
ATOM 2249 C C . ARG A 1 291 ? 0.028 34.969 6.809 1 98.38 291 ARG A C 1
ATOM 2251 O O . ARG A 1 291 ? -0.133 35.5 7.91 1 98.38 291 ARG A O 1
ATOM 2258 N N . TYR A 1 292 ? -0.839 34.969 5.82 1 98.75 292 TYR A N 1
ATOM 2259 C CA . TYR A 1 292 ? -2.145 35.562 6.027 1 98.75 292 TYR A CA 1
ATOM 2260 C C . TYR A 1 292 ? -2.898 34.875 7.164 1 98.75 292 TYR A C 1
ATOM 2262 O O . TYR A 1 292 ? -3.484 35.562 8.016 1 98.75 292 TYR A O 1
ATOM 2270 N N . PHE A 1 293 ? -2.918 33.594 7.18 1 98.75 293 PHE A N 1
ATOM 2271 C CA . PHE A 1 293 ? -3.555 32.844 8.242 1 98.75 293 PHE A CA 1
ATOM 2272 C C . PHE A 1 293 ? -2.98 33.188 9.602 1 98.75 293 PHE A C 1
ATOM 2274 O O . PHE A 1 293 ? -3.725 33.406 10.562 1 98.75 293 PHE A O 1
ATOM 2281 N N . ARG A 1 294 ? -1.683 33.219 9.688 1 98.31 294 ARG A N 1
ATOM 2282 C CA . ARG A 1 294 ? -1.008 33.531 10.945 1 98.31 294 ARG A CA 1
ATOM 2283 C C . ARG A 1 294 ? -1.359 34.938 11.43 1 98.31 294 ARG A C 1
ATOM 2285 O O . ARG A 1 294 ? -1.483 35.156 12.641 1 98.31 294 ARG A O 1
ATOM 2292 N N . GLU A 1 295 ? -1.473 35.844 10.531 1 98.19 295 GLU A N 1
ATOM 2293 C CA . GLU A 1 295 ? -1.909 37.188 10.883 1 98.19 295 GLU A CA 1
ATOM 2294 C C . GLU A 1 295 ? -3.305 37.156 11.5 1 98.19 295 GLU A C 1
ATOM 2296 O O . GLU A 1 295 ? -3.549 37.812 12.516 1 98.19 295 GLU A O 1
ATOM 2301 N N . LYS A 1 296 ? -4.184 36.438 10.867 1 98.31 296 LYS A N 1
ATOM 2302 C CA . LYS A 1 296 ? -5.543 36.312 11.383 1 98.31 296 LYS A CA 1
ATOM 2303 C C . LYS A 1 296 ? -5.555 35.625 12.742 1 98.31 296 LYS A C 1
ATOM 2305 O O . LYS A 1 296 ? -6.297 36.031 13.641 1 98.31 296 LYS A O 1
ATOM 2310 N N . ALA A 1 297 ? -4.762 34.625 12.859 1 98.31 297 ALA A N 1
ATOM 2311 C CA . ALA A 1 297 ? -4.672 33.875 14.102 1 98.31 297 ALA A CA 1
ATOM 2312 C C . ALA A 1 297 ? -4.191 34.75 15.25 1 98.31 297 ALA A C 1
ATOM 2314 O O . ALA A 1 297 ? -4.668 34.625 16.375 1 98.31 297 ALA A O 1
ATOM 2315 N N . ALA A 1 298 ? -3.297 35.625 14.969 1 97.44 298 ALA A N 1
ATOM 2316 C CA . ALA A 1 298 ? -2.721 36.5 15.977 1 97.44 298 ALA A CA 1
ATOM 2317 C C . ALA A 1 298 ? -3.762 37.5 16.484 1 97.44 298 ALA A C 1
ATOM 2319 O O . ALA A 1 298 ? -3.67 37.969 17.625 1 97.44 298 ALA A O 1
ATOM 2320 N N . GLN A 1 299 ? -4.707 37.75 15.695 1 97.12 299 GLN A N 1
ATOM 2321 C CA . GLN A 1 299 ? -5.734 38.719 16.047 1 97.12 299 GLN A CA 1
ATOM 2322 C C . GLN A 1 299 ? -6.957 38.031 16.656 1 97.12 299 GLN A C 1
ATOM 2324 O O . GLN A 1 299 ? -7.891 38.688 17.109 1 97.12 299 GLN A O 1
ATOM 2329 N N . SER A 1 300 ? -6.949 36.781 16.703 1 97.56 300 SER A N 1
ATOM 2330 C CA . SER A 1 300 ? -8.094 36 17.141 1 97.56 300 SER A CA 1
ATOM 2331 C C . SER A 1 300 ? -8.055 35.75 18.656 1 97.56 300 SER A C 1
ATOM 2333 O O . SER A 1 300 ? -6.977 35.625 19.234 1 97.56 300 SER A O 1
ATOM 2335 N N . PRO A 1 301 ? -9.188 35.688 19.281 1 96.12 301 PRO A N 1
ATOM 2336 C CA . PRO A 1 301 ? -9.227 35.312 20.688 1 96.12 301 PRO A CA 1
ATOM 2337 C C . PRO A 1 301 ? -8.969 33.812 20.891 1 96.12 301 PRO A C 1
ATOM 2339 O O . PRO A 1 301 ? -8.773 33.375 22.031 1 96.12 301 PRO A O 1
ATOM 2342 N N . LEU A 1 302 ? -8.969 33.062 19.844 1 97 302 LEU A N 1
ATOM 2343 C CA . LEU A 1 302 ? -8.703 31.641 19.906 1 97 302 LEU A CA 1
ATOM 2344 C C . LEU A 1 302 ? -7.207 31.359 19.984 1 97 302 LEU A C 1
ATOM 2346 O O . LEU A 1 302 ? -6.398 32.156 19.516 1 97 302 LEU A O 1
ATOM 2350 N N . ARG A 1 303 ? -6.871 30.219 20.562 1 96.44 303 ARG A N 1
ATOM 2351 C CA . ARG A 1 303 ? -5.469 29.875 20.75 1 96.44 303 ARG A CA 1
ATOM 2352 C C . ARG A 1 303 ? -4.973 28.953 19.641 1 96.44 303 ARG A C 1
ATOM 2354 O O . ARG A 1 303 ? -5.363 27.797 19.562 1 96.44 303 ARG A O 1
ATOM 2361 N N . PHE A 1 304 ? -4.113 29.453 18.859 1 97.19 304 PHE A N 1
ATOM 2362 C CA . PHE A 1 304 ? -3.502 28.688 17.781 1 97.19 304 PHE A CA 1
ATOM 2363 C C . PHE A 1 304 ? -2.061 28.328 18.125 1 97.19 304 PHE A C 1
ATOM 2365 O O . PHE A 1 304 ? -1.344 29.125 18.734 1 97.19 304 PHE A O 1
ATOM 2372 N N . ALA A 1 305 ? -1.671 27.125 17.781 1 95 305 ALA A N 1
ATOM 2373 C CA . ALA A 1 305 ? -0.26 26.75 17.891 1 95 305 ALA A CA 1
ATOM 2374 C C . ALA A 1 305 ? 0.589 27.547 16.906 1 95 305 ALA A C 1
ATOM 2376 O O . ALA A 1 305 ? 0.098 27.984 15.859 1 95 305 ALA A O 1
ATOM 2377 N N . ASP A 1 306 ? 1.841 27.766 17.297 1 92.44 306 ASP A N 1
ATOM 2378 C CA . ASP A 1 306 ? 2.762 28.438 16.391 1 92.44 306 ASP A CA 1
ATOM 2379 C C . ASP A 1 306 ? 3.223 27.5 15.281 1 92.44 306 ASP A C 1
ATOM 2381 O O . ASP A 1 306 ? 3.785 26.438 15.555 1 92.44 306 ASP A O 1
ATOM 2385 N N . SER A 1 307 ? 2.887 27.766 14.078 1 95.62 307 SER A N 1
ATOM 2386 C CA . SER A 1 307 ? 3.305 27 12.906 1 95.62 307 SER A CA 1
ATOM 2387 C C . SER A 1 307 ? 3.586 27.906 11.719 1 95.62 307 SER A C 1
ATOM 2389 O O . SER A 1 307 ? 2.785 28.797 11.398 1 95.62 307 SER A O 1
ATOM 2391 N N . MET A 1 308 ? 4.695 27.672 11.102 1 96.44 308 MET A N 1
ATOM 2392 C CA . MET A 1 308 ? 5.066 28.469 9.938 1 96.44 308 MET A CA 1
ATOM 2393 C C . MET A 1 308 ? 4.758 27.719 8.648 1 96.44 308 MET A C 1
ATOM 2395 O O . MET A 1 308 ? 5.27 28.062 7.578 1 96.44 308 MET A O 1
ATOM 2399 N N . THR A 1 309 ? 4.02 26.656 8.742 1 98.06 309 THR A N 1
ATOM 2400 C CA . THR A 1 309 ? 3.762 25.812 7.59 1 98.06 309 THR A CA 1
ATOM 2401 C C . THR A 1 309 ? 2.27 25.766 7.273 1 98.06 309 THR A C 1
ATOM 2403 O O . THR A 1 309 ? 1.474 26.453 7.914 1 98.06 309 THR A O 1
ATOM 2406 N N . ALA A 1 310 ? 1.893 25.016 6.273 1 98.38 310 ALA A N 1
ATOM 2407 C CA . ALA A 1 310 ? 0.511 24.906 5.809 1 98.38 310 ALA A CA 1
ATOM 2408 C C . ALA A 1 310 ? -0.365 24.203 6.836 1 98.38 310 ALA A C 1
ATOM 2410 O O . ALA A 1 310 ? -1.595 24.25 6.754 1 98.38 310 ALA A O 1
ATOM 2411 N N . ILE A 1 311 ? 0.229 23.547 7.797 1 98.25 311 ILE A N 1
ATOM 2412 C CA . ILE A 1 311 ? -0.499 22.844 8.844 1 98.25 311 ILE A CA 1
ATOM 2413 C C . ILE A 1 311 ? -0.673 23.75 10.055 1 98.25 311 ILE A C 1
ATOM 2415 O O . ILE A 1 311 ? 0.311 24.156 10.68 1 98.25 311 ILE A O 1
ATOM 2419 N N . GLN A 1 312 ? -1.864 24.047 10.359 1 98.12 312 GLN A N 1
ATOM 2420 C CA . GLN A 1 312 ? -2.213 24.938 11.461 1 98.12 312 GLN A CA 1
ATOM 2421 C C . GLN A 1 312 ? -3.088 24.219 12.492 1 98.12 312 GLN A C 1
ATOM 2423 O O . GLN A 1 312 ? -3.891 23.359 12.141 1 98.12 312 GLN A O 1
ATOM 2428 N N . GLN A 1 313 ? -2.912 24.562 13.719 1 96.88 313 GLN A N 1
ATOM 2429 C CA . GLN A 1 313 ? -3.646 23.875 14.781 1 96.88 313 GLN A CA 1
ATOM 2430 C C . GLN A 1 313 ? -4.363 24.891 15.68 1 96.88 313 GLN A C 1
ATOM 2432 O O . GLN A 1 313 ? -3.748 25.828 16.188 1 96.88 313 GLN A O 1
ATOM 2437 N N . LEU A 1 314 ? -5.629 24.734 15.781 1 97.81 314 LEU A N 1
ATOM 2438 C CA . LEU A 1 314 ? -6.402 25.406 16.812 1 97.81 314 LEU A CA 1
ATOM 2439 C C . LEU A 1 314 ? -6.461 24.562 18.094 1 97.81 314 LEU A C 1
ATOM 2441 O O . LEU A 1 314 ? -6.879 23.406 18.047 1 97.81 314 LEU A O 1
ATOM 2445 N N . GLN A 1 315 ? -6.004 25.078 19.172 1 96.44 315 GLN A N 1
ATOM 2446 C CA . GLN A 1 315 ? -5.984 24.359 20.438 1 96.44 315 GLN A CA 1
ATOM 2447 C C . GLN A 1 315 ? -7.156 24.781 21.328 1 96.44 315 GLN A C 1
ATOM 2449 O O . GLN A 1 315 ? -7.207 25.922 21.797 1 96.44 315 GLN A O 1
ATOM 2454 N N . LEU A 1 316 ? -8.016 23.812 21.547 1 95.31 316 LEU A N 1
ATOM 2455 C CA . LEU A 1 316 ? -9.219 24.109 22.328 1 95.31 316 LEU A CA 1
ATOM 2456 C C . LEU A 1 316 ? -9.109 23.5 23.719 1 95.31 316 LEU A C 1
ATOM 2458 O O . LEU A 1 316 ? -9.844 23.891 24.625 1 95.31 316 LEU A O 1
ATOM 2462 N N . GLY A 1 317 ? -8.281 22.484 23.969 1 91.06 317 GLY A N 1
ATOM 2463 C CA . GLY A 1 317 ? -7.98 21.922 25.281 1 91.06 317 GLY A CA 1
ATOM 2464 C C . GLY A 1 317 ? -9.039 20.969 25.766 1 91.06 317 GLY A C 1
ATOM 2465 O O . GLY A 1 317 ? -9.031 20.562 26.938 1 91.06 317 GLY A O 1
ATOM 2466 N N . CYS A 1 318 ? -9.984 20.656 25.016 1 88.88 318 CYS A N 1
ATOM 2467 C CA . CYS A 1 318 ? -11.102 19.781 25.359 1 88.88 318 CYS A CA 1
ATOM 2468 C C . CYS A 1 318 ? -11.539 18.969 24.141 1 88.88 318 CYS A C 1
ATOM 2470 O O . CYS A 1 318 ? -11.898 19.531 23.109 1 88.88 318 CYS A O 1
ATOM 2472 N N . PRO A 1 319 ? -11.477 17.625 24.297 1 88.94 319 PRO A N 1
ATOM 2473 C CA . PRO A 1 319 ? -11.883 16.766 23.172 1 88.94 319 PRO A CA 1
ATOM 2474 C C . PRO A 1 319 ? -13.312 17.031 22.719 1 88.94 319 PRO A C 1
ATOM 2476 O O . PRO A 1 319 ? -13.609 16.984 21.516 1 88.94 319 PRO A O 1
ATOM 2479 N N . HIS A 1 320 ? -14.125 17.281 23.656 1 88.75 320 HIS A N 1
ATOM 2480 C CA . HIS A 1 320 ? -15.516 17.578 23.312 1 88.75 320 HIS A CA 1
ATOM 2481 C C . HIS A 1 320 ? -15.625 18.844 22.5 1 88.75 320 HIS A C 1
ATOM 2483 O O . HIS A 1 320 ? -16.422 18.922 21.547 1 88.75 320 HIS A O 1
ATOM 2489 N N . ALA A 1 321 ? -14.859 19.844 22.891 1 93 321 ALA A N 1
ATOM 2490 C CA . ALA A 1 321 ? -14.852 21.094 22.125 1 93 321 ALA A CA 1
ATOM 2491 C C . ALA A 1 321 ? -14.336 20.859 20.703 1 93 321 ALA A C 1
ATOM 2493 O O . ALA A 1 321 ? -14.859 21.453 19.75 1 93 321 ALA A O 1
ATOM 2494 N N . ALA A 1 322 ? -13.297 20.062 20.594 1 94.31 322 ALA A N 1
ATOM 2495 C CA . ALA A 1 322 ? -12.734 19.766 19.281 1 94.31 322 ALA A CA 1
ATOM 2496 C C . ALA A 1 322 ? -13.797 19.188 18.344 1 94.31 322 ALA A C 1
ATOM 2498 O O . ALA A 1 322 ? -13.945 19.641 17.203 1 94.31 322 ALA A O 1
ATOM 2499 N N . LEU A 1 323 ? -14.523 18.25 18.859 1 91.81 323 LEU A N 1
ATOM 2500 C CA . LEU A 1 323 ? -15.562 17.594 18.078 1 91.81 323 LEU A CA 1
ATOM 2501 C C . LEU A 1 323 ? -16.703 18.562 17.75 1 91.81 323 LEU A C 1
ATOM 2503 O O . LEU A 1 323 ? -17.219 18.562 16.641 1 91.81 323 LEU A O 1
ATOM 2507 N N . ASN A 1 324 ? -17.062 19.297 18.734 1 94.12 324 ASN A N 1
ATOM 2508 C CA . ASN A 1 324 ? -18.141 20.266 18.547 1 94.12 324 ASN A CA 1
ATOM 2509 C C . ASN A 1 324 ? -17.781 21.281 17.469 1 94.12 324 ASN A C 1
ATOM 2511 O O . ASN A 1 324 ? -18.594 21.578 16.594 1 94.12 324 ASN A O 1
ATOM 2515 N N . TYR A 1 325 ? -16.562 21.859 17.547 1 96.81 325 TYR A N 1
ATOM 2516 C CA . TYR A 1 325 ? -16.141 22.828 16.547 1 96.81 325 TYR A CA 1
ATOM 2517 C C . TYR A 1 325 ? -16.125 22.219 15.148 1 96.81 325 TYR A C 1
ATOM 2519 O O . TYR A 1 325 ? -16.578 22.844 14.188 1 96.81 325 TYR A O 1
ATOM 2527 N N . ALA A 1 326 ? -15.586 21.016 15.023 1 95.31 326 ALA A N 1
ATOM 2528 C CA . ALA A 1 326 ? -15.547 20.344 13.734 1 95.31 326 ALA A CA 1
ATOM 2529 C C . ALA A 1 326 ? -16.953 20.141 13.172 1 95.31 326 ALA A C 1
ATOM 2531 O O . ALA A 1 326 ? -17.188 20.359 11.984 1 95.31 326 ALA A O 1
ATOM 2532 N N . GLN A 1 327 ? -17.875 19.719 14.008 1 94.44 327 GLN A N 1
ATOM 2533 C CA . GLN A 1 327 ? -19.25 19.484 13.602 1 94.44 327 GLN A CA 1
ATOM 2534 C C . GLN A 1 327 ? -19.938 20.781 13.18 1 94.44 327 GLN A C 1
ATOM 2536 O O . GLN A 1 327 ? -20.641 20.812 12.164 1 94.44 327 GLN A O 1
ATOM 2541 N N . GLU A 1 328 ? -19.797 21.766 14.008 1 97.06 328 GLU A N 1
ATOM 2542 C CA . GLU A 1 328 ? -20.422 23.047 13.703 1 97.06 328 GLU A CA 1
ATOM 2543 C C . GLU A 1 328 ? -19.875 23.641 12.398 1 97.06 328 GLU A C 1
ATOM 2545 O O . GLU A 1 328 ? -20.625 24.219 11.617 1 97.06 328 GLU A O 1
ATOM 2550 N N . LEU A 1 329 ? -18.578 23.516 12.219 1 97.62 329 LEU A N 1
ATOM 2551 C CA . LEU A 1 329 ? -17.984 23.969 10.961 1 97.62 329 LEU A CA 1
ATOM 2552 C C . LEU A 1 329 ? -18.531 23.172 9.781 1 97.62 329 LEU A C 1
ATOM 2554 O O . LEU A 1 329 ? -18.797 23.719 8.719 1 97.62 329 LEU A O 1
ATOM 2558 N N . SER A 1 330 ? -18.656 21.891 10 1 94.56 330 SER A N 1
ATOM 2559 C CA . SER A 1 330 ? -19.188 21.047 8.945 1 94.56 330 SER A CA 1
ATOM 2560 C C . SER A 1 330 ? -20.594 21.484 8.523 1 94.56 330 SER A C 1
ATOM 2562 O O . SER A 1 330 ? -20.922 21.469 7.336 1 94.56 330 SER A O 1
ATOM 2564 N N . LYS A 1 331 ? -21.391 21.844 9.477 1 95.5 331 LYS A N 1
ATOM 2565 C CA . LYS A 1 331 ? -22.734 22.359 9.188 1 95.5 331 LYS A CA 1
ATOM 2566 C C . LYS A 1 331 ? -22.656 23.609 8.32 1 95.5 331 LYS A C 1
ATOM 2568 O O . LYS A 1 331 ? -23.594 23.922 7.586 1 95.5 331 LYS A O 1
ATOM 2573 N N . ARG A 1 332 ? -21.547 24.25 8.477 1 95.94 332 ARG A N 1
ATOM 2574 C CA . ARG A 1 332 ? -21.328 25.484 7.727 1 95.94 332 ARG A CA 1
ATOM 2575 C C . ARG A 1 332 ? -20.516 25.203 6.465 1 95.94 332 ARG A C 1
ATOM 2577 O O . ARG A 1 332 ? -19.953 26.141 5.863 1 95.94 332 ARG A O 1
ATOM 2584 N N . ARG A 1 333 ? -20.312 23.969 6.137 1 95.75 333 ARG A N 1
ATOM 2585 C CA . ARG A 1 333 ? -19.688 23.484 4.91 1 95.75 333 ARG A CA 1
ATOM 2586 C C . ARG A 1 333 ? -18.188 23.766 4.922 1 95.75 333 ARG A C 1
ATOM 2588 O O . ARG A 1 333 ? -17.594 24.047 3.881 1 95.75 333 ARG A O 1
ATOM 2595 N N . ILE A 1 334 ? -17.641 23.828 6.055 1 97 334 ILE A N 1
ATOM 2596 C CA . ILE A 1 334 ? -16.203 23.906 6.25 1 97 334 ILE A CA 1
ATOM 2597 C C . ILE A 1 334 ? -15.703 22.625 6.934 1 97 334 ILE A C 1
ATOM 2599 O O . ILE A 1 334 ? -16.156 22.281 8.031 1 97 334 ILE A O 1
ATOM 2603 N N . PHE A 1 335 ? -14.773 21.969 6.289 1 95.31 335 PHE A N 1
ATOM 2604 C CA . PHE A 1 335 ? -14.297 20.703 6.848 1 95.31 335 PHE A CA 1
ATOM 2605 C C . PHE A 1 335 ? -12.922 20.875 7.469 1 95.31 335 PHE A C 1
ATOM 2607 O O . PHE A 1 335 ? -11.969 21.266 6.789 1 95.31 335 PHE A O 1
ATOM 2614 N N . CYS A 1 336 ? -12.828 20.641 8.734 1 96.06 336 CYS A N 1
ATOM 2615 C CA . CYS A 1 336 ? -11.594 20.578 9.508 1 96.06 336 CYS A CA 1
ATOM 2616 C C . CYS A 1 336 ? -11.539 19.297 10.328 1 96.06 336 CYS A C 1
ATOM 2618 O O . CYS A 1 336 ? -12.578 18.734 10.695 1 96.06 336 CYS A O 1
ATOM 2620 N N . GLN A 1 337 ? -10.383 18.906 10.602 1 94.19 337 GLN A N 1
ATOM 2621 C CA . GLN A 1 337 ? -10.211 17.656 11.352 1 94.19 337 GLN A CA 1
ATOM 2622 C C . GLN A 1 337 ? -10.117 17.938 12.852 1 94.19 337 GLN A C 1
ATOM 2624 O O . GLN A 1 337 ? -9.281 18.719 13.297 1 94.19 337 GLN A O 1
ATOM 2629 N N . ALA A 1 338 ? -11.016 17.219 13.57 1 94.06 338 ALA A N 1
ATOM 2630 C CA . ALA A 1 338 ? -10.836 17.234 15.023 1 94.06 338 ALA A CA 1
ATOM 2631 C C . ALA A 1 338 ? -9.68 16.312 15.43 1 94.06 338 ALA A C 1
ATOM 2633 O O . ALA A 1 338 ? -9.547 15.203 14.922 1 94.06 338 ALA A O 1
ATOM 2634 N N . ILE A 1 339 ? -8.836 16.812 16.219 1 93.06 339 ILE A N 1
ATOM 2635 C CA . ILE A 1 339 ? -7.738 16.016 16.75 1 93.06 339 ILE A CA 1
ATOM 2636 C C . ILE A 1 339 ? -7.84 15.938 18.266 1 93.06 339 ILE A C 1
ATOM 2638 O O . ILE A 1 339 ? -8.156 16.922 18.938 1 93.06 339 ILE A O 1
ATOM 2642 N N . ARG A 1 340 ? -7.719 14.789 18.766 1 87.69 340 ARG A N 1
ATOM 2643 C CA . ARG A 1 340 ? -7.855 14.516 20.188 1 87.69 340 ARG A CA 1
ATOM 2644 C C . ARG A 1 340 ? -6.988 13.328 20.594 1 87.69 340 ARG A C 1
ATOM 2646 O O . ARG A 1 340 ? -6.258 12.773 19.781 1 87.69 340 ARG A O 1
ATOM 2653 N N . GLU A 1 341 ? -6.996 12.992 21.844 1 81.75 341 GLU A N 1
ATOM 2654 C CA . GLU A 1 341 ? -6.281 11.812 22.312 1 81.75 341 GLU A CA 1
ATOM 2655 C C . GLU A 1 341 ? -6.746 10.562 21.578 1 81.75 341 GLU A C 1
ATOM 2657 O O . GLU A 1 341 ? -7.926 10.43 21.25 1 81.75 341 GLU A O 1
ATOM 2662 N N . PRO A 1 342 ? -5.816 9.734 21.297 1 75.5 342 PRO A N 1
ATOM 2663 C CA . PRO A 1 342 ? -4.398 9.68 21.656 1 75.5 342 PRO A CA 1
ATOM 2664 C C . PRO A 1 342 ? -3.496 10.352 20.625 1 75.5 342 PRO A C 1
ATOM 2666 O O . PRO A 1 342 ? -2.273 10.367 20.781 1 75.5 342 PRO A O 1
ATOM 2669 N N . THR A 1 343 ? -4.059 10.898 19.625 1 79 343 THR A N 1
ATOM 2670 C CA . THR A 1 343 ? -3.254 11.5 18.562 1 79 343 THR A CA 1
ATOM 2671 C C . THR A 1 343 ? -2.457 12.688 19.094 1 79 343 THR A C 1
ATOM 2673 O O . THR A 1 343 ? -1.303 12.891 18.719 1 79 343 THR A O 1
ATOM 2676 N N . VAL A 1 344 ? -3.143 13.461 19.953 1 82.19 344 VAL A N 1
ATOM 2677 C CA . VAL A 1 344 ? -2.48 14.57 20.641 1 82.19 344 VAL A CA 1
ATOM 2678 C C . VAL A 1 344 ? -2.838 14.547 22.125 1 82.19 344 VAL A C 1
ATOM 2680 O O . VAL A 1 344 ? -3.873 14.008 22.516 1 82.19 344 VAL A O 1
ATOM 2683 N N . PRO A 1 345 ? -1.901 15.102 22.859 1 82.81 345 PRO A N 1
ATOM 2684 C CA . PRO A 1 345 ? -2.291 15.266 24.266 1 82.81 345 PRO A CA 1
ATOM 2685 C C . PRO A 1 345 ? -3.59 16.047 24.438 1 82.81 345 PRO A C 1
ATOM 2687 O O . PRO A 1 345 ? -3.912 16.906 23.594 1 82.81 345 PRO A O 1
ATOM 2690 N N . ARG A 1 346 ? -4.293 15.75 25.5 1 84.75 346 ARG A N 1
ATOM 2691 C CA . ARG A 1 346 ? -5.605 16.328 25.75 1 84.75 346 ARG A CA 1
ATOM 2692 C C . ARG A 1 346 ? -5.562 17.844 25.672 1 84.75 346 ARG A C 1
ATOM 2694 O O . ARG A 1 346 ? -6.441 18.469 25.062 1 84.75 346 ARG A O 1
ATOM 2701 N N . LYS A 1 347 ? -4.527 18.438 26.281 1 87 347 LYS A N 1
ATOM 2702 C CA . LYS A 1 347 ? -4.43 19.891 26.375 1 87 347 LYS A CA 1
ATOM 2703 C C . LYS A 1 347 ? -4.32 20.516 24.984 1 87 347 LYS A C 1
ATOM 2705 O O . LYS A 1 347 ? -4.621 21.703 24.797 1 87 347 LYS A O 1
ATOM 2710 N N . TYR A 1 348 ? -4.004 19.688 23.984 1 89.25 348 TYR A N 1
ATOM 2711 C CA . TYR A 1 348 ? -3.807 20.203 22.625 1 89.25 348 TYR A CA 1
ATOM 2712 C C . TYR A 1 348 ? -4.949 19.766 21.719 1 89.25 348 TYR A C 1
ATOM 2714 O O . TYR A 1 348 ? -4.914 20.031 20.516 1 89.25 348 TYR A O 1
ATOM 2722 N N . SER A 1 349 ? -5.996 19.188 22.328 1 92.94 349 SER A N 1
ATOM 2723 C CA . SER A 1 349 ? -7.156 18.812 21.531 1 92.94 349 SER A CA 1
ATOM 2724 C C . SER A 1 349 ? -7.754 20.031 20.828 1 92.94 349 SER A C 1
ATOM 2726 O O . SER A 1 349 ? -7.805 21.125 21.406 1 92.94 349 SER A O 1
ATOM 2728 N N . GLY A 1 350 ? -8.148 19.891 19.672 1 96.19 350 GLY A N 1
ATOM 2729 C CA . GLY A 1 350 ? -8.695 20.984 18.859 1 96.19 350 GLY A CA 1
ATOM 2730 C C . GLY A 1 350 ? -8.891 20.609 17.406 1 96.19 350 GLY A C 1
ATOM 2731 O O . GLY A 1 350 ? -9.461 19.562 17.109 1 96.19 350 GLY A O 1
ATOM 2732 N N . LEU A 1 351 ? -8.516 21.562 16.531 1 97.44 351 LEU A N 1
ATOM 2733 C CA . LEU A 1 351 ? -8.672 21.328 15.094 1 97.44 351 LEU A CA 1
ATOM 2734 C C . LEU A 1 351 ? -7.328 21.391 14.383 1 97.44 351 LEU A C 1
ATOM 2736 O O . LEU A 1 351 ? -6.477 22.219 14.719 1 97.44 351 LEU A O 1
ATOM 2740 N N . ARG A 1 352 ? -7.117 20.5 13.516 1 97.38 352 ARG A N 1
ATOM 2741 C CA . ARG A 1 352 ? -6.043 20.578 12.531 1 97.38 352 ARG A CA 1
ATOM 2742 C C . ARG A 1 352 ? -6.551 21.156 11.211 1 97.38 352 ARG A C 1
ATOM 2744 O O . ARG A 1 352 ? -7.543 20.656 10.664 1 97.38 352 ARG A O 1
ATOM 2751 N N . MET A 1 353 ? -5.945 22.203 10.805 1 98.19 353 MET A N 1
ATOM 2752 C CA . MET A 1 353 ? -6.297 22.828 9.539 1 98.19 353 MET A CA 1
ATOM 2753 C C . MET A 1 353 ? -5.125 22.797 8.562 1 98.19 353 MET A C 1
ATOM 2755 O O . MET A 1 353 ? -3.994 23.109 8.938 1 98.19 353 MET A O 1
ATOM 2759 N N . VAL A 1 354 ? -5.398 22.422 7.398 1 98.56 354 VAL A N 1
ATOM 2760 C CA . VAL A 1 354 ? -4.367 22.312 6.371 1 98.56 354 VAL A CA 1
ATOM 2761 C C . VAL A 1 354 ? -4.68 23.266 5.215 1 98.56 354 VAL A C 1
ATOM 2763 O O . VAL A 1 354 ? -5.746 23.172 4.605 1 98.56 354 VAL A O 1
ATOM 2766 N N . LEU A 1 355 ? -3.793 24.203 4.973 1 98.62 355 LEU A N 1
ATOM 2767 C CA . LEU A 1 355 ? -3.908 25.109 3.84 1 98.62 355 LEU A CA 1
ATOM 2768 C C . LEU A 1 355 ? -3.33 24.484 2.576 1 98.62 355 LEU A C 1
ATOM 2770 O O . LEU A 1 355 ? -2.387 23.688 2.646 1 98.62 355 LEU A O 1
ATOM 2774 N N . ASN A 1 356 ? -3.889 24.75 1.461 1 98.12 356 ASN A N 1
ATOM 2775 C CA . ASN A 1 356 ? -3.344 24.359 0.165 1 98.12 356 ASN A CA 1
ATOM 2776 C C . ASN A 1 356 ? -3.58 25.438 -0.891 1 98.12 356 ASN A C 1
ATOM 2778 O O . ASN A 1 356 ? -4.207 26.453 -0.611 1 98.12 356 ASN A O 1
ATOM 2782 N N . CYS A 1 357 ? -3.119 25.25 -2.109 1 97.44 357 CYS A N 1
ATOM 2783 C CA . CYS A 1 357 ? -3.053 26.281 -3.141 1 97.44 357 CYS A CA 1
ATOM 2784 C C . CYS A 1 357 ? -4.434 26.547 -3.73 1 97.44 357 CYS A C 1
ATOM 2786 O O . CYS A 1 357 ? -4.621 27.516 -4.469 1 97.44 357 CYS A O 1
ATOM 2788 N N . ARG A 1 358 ? -5.398 25.781 -3.357 1 95 358 ARG A N 1
ATOM 2789 C CA . ARG A 1 358 ? -6.758 26.047 -3.822 1 95 358 ARG A CA 1
ATOM 2790 C C . ARG A 1 358 ? -7.434 27.125 -2.982 1 95 358 ARG A C 1
ATOM 2792 O O . ARG A 1 358 ? -8.422 27.719 -3.412 1 95 358 ARG A O 1
ATOM 2799 N N . HIS A 1 359 ? -6.977 27.344 -1.788 1 97.75 359 HIS A N 1
ATOM 2800 C CA . HIS A 1 359 ? -7.547 28.344 -0.899 1 97.75 359 HIS A CA 1
ATOM 2801 C C . HIS A 1 359 ? -7.191 29.766 -1.362 1 97.75 359 HIS A C 1
ATOM 2803 O O . HIS A 1 359 ? -6.188 29.953 -2.055 1 97.75 359 HIS A O 1
ATOM 2809 N N . GLU A 1 360 ? -8.008 30.625 -1.032 1 97.75 360 GLU A N 1
ATOM 2810 C CA . GLU A 1 360 ? -7.789 32.062 -1.162 1 97.75 360 GLU A CA 1
ATOM 2811 C C . GLU A 1 360 ? -7.914 32.75 0.187 1 97.75 360 GLU A C 1
ATOM 2813 O O . GLU A 1 360 ? -8.406 32.188 1.154 1 97.75 360 GLU A O 1
ATOM 2818 N N . ALA A 1 361 ? -7.43 34 0.167 1 98.31 361 ALA A N 1
ATOM 2819 C CA . ALA A 1 361 ? -7.52 34.812 1.396 1 98.31 361 ALA A CA 1
ATOM 2820 C C . ALA A 1 361 ? -8.953 34.844 1.91 1 98.31 361 ALA A C 1
ATOM 2822 O O . ALA A 1 361 ? -9.188 34.781 3.117 1 98.31 361 ALA A O 1
ATOM 2823 N N . LYS A 1 362 ? -9.922 34.938 1.026 1 98.19 362 LYS A N 1
ATOM 2824 C CA . LYS A 1 362 ? -11.328 35.031 1.414 1 98.19 362 LYS A CA 1
ATOM 2825 C C . LYS A 1 362 ? -11.805 33.75 2.105 1 98.19 362 LYS A C 1
ATOM 2827 O O . LYS A 1 362 ? -12.68 33.812 2.969 1 98.19 362 LYS A O 1
ATOM 2832 N N . ASP A 1 363 ? -11.258 32.625 1.653 1 98.12 363 ASP A N 1
ATOM 2833 C CA . ASP A 1 363 ? -11.594 31.359 2.301 1 98.12 363 ASP A CA 1
ATOM 2834 C C . ASP A 1 363 ? -11.117 31.344 3.75 1 98.12 363 ASP A C 1
ATOM 2836 O O . ASP A 1 363 ? -11.812 30.828 4.633 1 98.12 363 ASP A O 1
ATOM 2840 N N . ILE A 1 364 ? -9.938 31.875 3.986 1 98.62 364 ILE A N 1
ATOM 2841 C CA . ILE A 1 364 ? -9.383 31.984 5.332 1 98.62 364 ILE A CA 1
ATOM 2842 C C . ILE A 1 364 ? -10.227 32.938 6.168 1 98.62 364 ILE A C 1
ATOM 2844 O O . ILE A 1 364 ? -10.539 32.656 7.324 1 98.62 364 ILE A O 1
ATOM 2848 N N . ASP A 1 365 ? -10.602 34.062 5.523 1 98.62 365 ASP A N 1
ATOM 2849 C CA . ASP A 1 365 ? -11.5 35 6.211 1 98.62 365 ASP A CA 1
ATOM 2850 C C . ASP A 1 365 ? -12.789 34.281 6.645 1 98.62 365 ASP A C 1
ATOM 2852 O O . ASP A 1 365 ? -13.242 34.469 7.777 1 98.62 365 ASP A O 1
ATOM 2856 N N . HIS A 1 366 ? -13.328 33.594 5.727 1 98.38 366 HIS A N 1
ATOM 2857 C CA . HIS A 1 366 ? -14.578 32.875 6.004 1 98.38 366 HIS A CA 1
ATOM 2858 C C . HIS A 1 366 ? -14.406 31.875 7.148 1 98.38 366 HIS A C 1
ATOM 2860 O O . HIS A 1 366 ? -15.266 31.781 8.023 1 98.38 366 HIS A O 1
ATOM 2866 N N . LEU A 1 367 ? -13.328 31.109 7.148 1 98.56 367 LEU A N 1
ATOM 2867 C CA . LEU A 1 367 ? -13.031 30.172 8.227 1 98.56 367 LEU A CA 1
ATOM 2868 C C . LEU A 1 367 ? -12.984 30.891 9.57 1 98.56 367 LEU A C 1
ATOM 2870 O O . LEU A 1 367 ? -13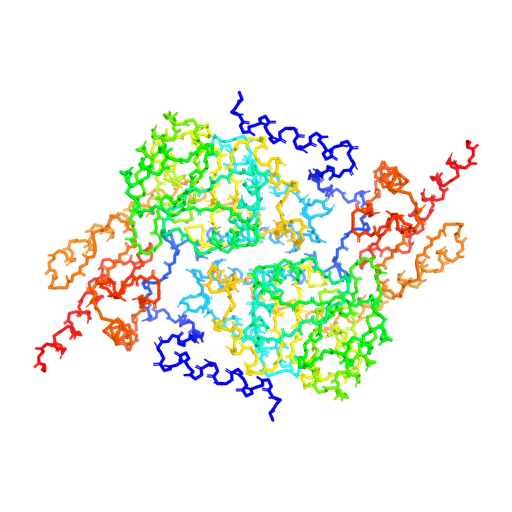.625 30.453 10.531 1 98.56 367 LEU A O 1
ATOM 2874 N N . PHE A 1 368 ? -12.273 31.969 9.656 1 98.62 368 PHE A N 1
ATOM 2875 C CA . PHE A 1 368 ? -12.109 32.688 10.922 1 98.62 368 PHE A CA 1
ATOM 2876 C C . PHE A 1 368 ? -13.438 33.281 11.375 1 98.62 368 PHE A C 1
ATOM 2878 O O . PHE A 1 368 ? -13.75 33.281 12.57 1 98.62 368 PHE A O 1
ATOM 2885 N N . ASN A 1 369 ? -14.203 33.844 10.398 1 98.44 369 ASN A N 1
ATOM 2886 C CA . ASN A 1 369 ? -15.523 34.344 10.742 1 98.44 369 ASN A CA 1
ATOM 2887 C C . ASN A 1 369 ? -16.391 33.281 11.406 1 98.44 369 ASN A C 1
ATOM 2889 O O . ASN A 1 369 ? -17.047 33.531 12.422 1 98.44 369 ASN A O 1
ATOM 2893 N N . GLU A 1 370 ? -16.391 32.125 10.812 1 98.25 370 GLU A N 1
ATOM 2894 C CA . GLU A 1 370 ? -17.219 31.031 11.344 1 98.25 370 GLU A CA 1
ATOM 2895 C C . GLU A 1 370 ? -16.672 30.531 12.68 1 98.25 370 GLU A C 1
ATOM 2897 O O . GLU A 1 370 ? -17.438 30.188 13.586 1 98.25 370 GLU A O 1
ATOM 2902 N N . LEU A 1 371 ? -15.352 30.422 12.828 1 98.38 371 LEU A N 1
ATOM 2903 C CA . LEU A 1 371 ? -14.734 30.047 14.102 1 98.38 371 LEU A CA 1
ATOM 2904 C C . LEU A 1 371 ? -15.148 31.016 15.211 1 98.38 371 LEU A C 1
ATOM 2906 O O . LEU A 1 371 ? -15.484 30.578 16.312 1 98.38 371 LEU A O 1
ATOM 2910 N N . HIS A 1 372 ? -15.117 32.281 14.891 1 97.88 372 HIS A N 1
ATOM 2911 C CA . HIS A 1 372 ? -15.469 33.281 15.875 1 97.88 372 HIS A CA 1
ATOM 2912 C C . HIS A 1 372 ? -16.953 33.219 16.234 1 97.88 372 HIS A C 1
ATOM 2914 O O . HIS A 1 372 ? -17.328 33.438 17.375 1 97.88 372 HIS A O 1
ATOM 2920 N N . ALA A 1 373 ? -17.766 32.938 15.25 1 97.62 373 ALA A N 1
ATOM 2921 C CA . ALA A 1 373 ? -19.203 32.781 15.508 1 97.62 373 ALA A CA 1
ATOM 2922 C C . ALA A 1 373 ? -19.453 31.641 16.484 1 97.62 373 ALA A C 1
ATOM 2924 O O . ALA A 1 373 ? -20.297 31.766 17.391 1 97.62 373 ALA A O 1
ATOM 2925 N N . ILE A 1 374 ? -18.781 30.547 16.25 1 97.06 374 ILE A N 1
ATOM 2926 C CA . ILE A 1 374 ? -18.906 29.406 17.156 1 97.06 374 ILE A CA 1
ATOM 2927 C C . ILE A 1 374 ? -18.406 29.781 18.547 1 97.06 374 ILE A C 1
ATOM 2929 O O . ILE A 1 374 ? -19.047 29.453 19.547 1 97.06 374 ILE A O 1
ATOM 2933 N N . TYR A 1 375 ? -17.25 30.453 18.609 1 95.88 375 TYR A N 1
ATOM 2934 C CA . TYR A 1 375 ? -16.656 30.906 19.859 1 95.88 375 TYR A CA 1
ATOM 2935 C C . TYR A 1 375 ? -17.625 31.781 20.641 1 95.88 375 TYR A C 1
ATOM 2937 O O . TYR A 1 375 ? -17.812 31.609 21.844 1 95.88 375 TYR A O 1
ATOM 2945 N N . ASP A 1 376 ? -18.25 32.688 19.969 1 95.62 376 ASP A N 1
ATOM 2946 C CA . ASP A 1 376 ? -19.172 33.625 20.594 1 95.62 376 ASP A CA 1
ATOM 2947 C C . ASP A 1 376 ? -20.406 32.906 21.141 1 95.62 376 ASP A C 1
ATOM 2949 O O . ASP A 1 376 ? -20.922 33.281 22.219 1 95.62 376 ASP A O 1
ATOM 2953 N N . THR A 1 377 ? -20.875 31.969 20.438 1 92.88 377 THR A N 1
ATOM 2954 C CA . THR A 1 377 ? -22.031 31.203 20.875 1 92.88 377 THR A CA 1
ATOM 2955 C C . THR A 1 377 ? -21.719 30.406 22.141 1 92.88 377 THR A C 1
ATOM 2957 O O . THR A 1 377 ? -22.562 30.281 23.016 1 92.88 377 THR A O 1
ATOM 2960 N N . GLU A 1 378 ? -20.578 29.844 22.234 1 88.25 378 GLU A N 1
ATOM 2961 C CA . GLU A 1 378 ? -20.188 29.031 23.375 1 88.25 378 GLU A CA 1
ATOM 2962 C C . GLU A 1 378 ? -19.938 29.906 24.609 1 88.25 378 GLU A C 1
ATOM 2964 O O . GLU A 1 378 ? -20.094 29.453 25.734 1 88.25 378 GLU A O 1
ATOM 2969 N N . HIS A 1 379 ? -19.516 31.125 24.453 1 85.19 379 HIS A N 1
ATOM 2970 C CA . HIS A 1 379 ? -19.156 31.984 25.578 1 85.19 379 HIS A CA 1
ATOM 2971 C C . HIS A 1 379 ? -20.281 32.969 25.906 1 85.19 379 HIS A C 1
ATOM 2973 O O . HIS A 1 379 ? -20.172 33.75 26.859 1 85.19 379 HIS A O 1
ATOM 2979 N N . SER A 1 380 ? -21.188 33.094 25.016 1 78.5 380 SER A N 1
ATOM 2980 C CA . SER A 1 380 ? -22.375 33.906 25.375 1 78.5 380 SER A CA 1
ATOM 2981 C C . SER A 1 380 ? -23.312 33.125 26.281 1 78.5 380 SER A C 1
ATOM 2983 O O . SER A 1 380 ? -24.078 33.719 27.047 1 78.5 380 SER A O 1
ATOM 2985 N N . ASN A 1 381 ? -23.328 31.766 26.344 1 54.03 381 ASN A N 1
ATOM 2986 C CA . ASN A 1 381 ? -24.172 31.016 27.266 1 54.03 381 ASN A CA 1
ATOM 2987 C C . ASN A 1 381 ? -23.469 30.75 28.594 1 54.03 381 ASN A C 1
ATOM 2989 O O . ASN A 1 381 ? -22.281 30.422 28.625 1 54.03 381 ASN A O 1
ATOM 2993 N N . MET B 1 1 ? 33.406 4.59 4.457 1 50.75 1 MET B N 1
ATOM 2994 C CA . MET B 1 1 ? 32.156 3.875 4.48 1 50.75 1 MET B CA 1
ATOM 2995 C C . MET B 1 1 ? 31.562 3.848 5.887 1 50.75 1 MET B C 1
ATOM 2997 O O . MET B 1 1 ? 32.281 3.525 6.848 1 50.75 1 MET B O 1
ATOM 3001 N N . SER B 1 2 ? 30.406 4.449 6.055 1 71.12 2 SER B N 1
ATOM 3002 C CA . SER B 1 2 ? 29.859 4.465 7.402 1 71.12 2 SER B CA 1
ATOM 3003 C C . SER B 1 2 ? 29.75 3.055 7.977 1 71.12 2 SER B C 1
ATOM 3005 O O . SER B 1 2 ? 29.781 2.072 7.23 1 71.12 2 SER B O 1
ATOM 3007 N N . GLN B 1 3 ? 30.219 2.795 9.148 1 83.12 3 GLN B N 1
ATOM 3008 C CA . GLN B 1 3 ? 30.062 1.537 9.875 1 83.12 3 GLN B CA 1
ATOM 3009 C C . GLN B 1 3 ? 28.797 0.807 9.438 1 83.12 3 GLN B C 1
ATOM 3011 O O . GLN B 1 3 ? 28.797 -0.418 9.297 1 83.12 3 GLN B O 1
ATOM 3016 N N . PHE B 1 4 ? 27.906 1.523 9.016 1 85 4 PHE B N 1
ATOM 3017 C CA . PHE B 1 4 ? 26.625 0.933 8.633 1 85 4 PHE B CA 1
ATOM 3018 C C . PHE B 1 4 ? 26.688 0.36 7.227 1 85 4 PHE B C 1
ATOM 3020 O O . PHE B 1 4 ? 26.109 -0.688 6.949 1 85 4 PHE B O 1
ATOM 3027 N N . SER B 1 5 ? 27.391 0.977 6.344 1 86 5 SER B N 1
ATOM 3028 C CA . SER B 1 5 ? 27.594 0.463 4.996 1 86 5 SER B CA 1
ATOM 3029 C C . SER B 1 5 ? 28.312 -0.881 5.023 1 86 5 SER B C 1
ATOM 3031 O O . SER B 1 5 ? 28 -1.782 4.25 1 86 5 SER B O 1
ATOM 3033 N N . ALA B 1 6 ? 29.219 -0.938 5.922 1 87.06 6 ALA B N 1
ATOM 3034 C CA . ALA B 1 6 ? 29.969 -2.184 6.066 1 87.06 6 ALA B CA 1
ATOM 3035 C C . ALA B 1 6 ? 29.078 -3.311 6.562 1 87.06 6 ALA B C 1
ATOM 3037 O O . ALA B 1 6 ? 29.203 -4.457 6.129 1 87.06 6 ALA B O 1
ATOM 3038 N N . LEU B 1 7 ? 28.234 -2.973 7.457 1 89.38 7 LEU B N 1
ATOM 3039 C CA . LEU B 1 7 ? 27.312 -3.965 8.008 1 89.38 7 LEU B CA 1
ATOM 3040 C C . LEU B 1 7 ? 26.359 -4.484 6.93 1 89.38 7 LEU B C 1
ATOM 3042 O O . LEU B 1 7 ? 26.125 -5.691 6.84 1 89.38 7 LEU B O 1
ATOM 3046 N N . PHE B 1 8 ? 25.828 -3.607 6.113 1 91.44 8 PHE B N 1
ATOM 3047 C CA . PHE B 1 8 ? 24.922 -4.016 5.039 1 91.44 8 PHE B CA 1
ATOM 3048 C C . PHE B 1 8 ? 25.656 -4.859 4.008 1 91.44 8 PHE B C 1
ATOM 3050 O O . PHE B 1 8 ? 25.109 -5.844 3.498 1 91.44 8 PHE B O 1
ATOM 3057 N N . SER B 1 9 ? 26.859 -4.445 3.715 1 90.69 9 SER B N 1
ATOM 3058 C CA . SER B 1 9 ? 27.672 -5.203 2.76 1 90.69 9 SER B CA 1
ATOM 3059 C C . SER B 1 9 ? 27.891 -6.637 3.234 1 90.69 9 SER B C 1
ATOM 3061 O O . SER B 1 9 ? 27.828 -7.574 2.441 1 90.69 9 SER B O 1
ATOM 3063 N N . GLU B 1 10 ? 28.172 -6.742 4.441 1 92.12 10 GLU B N 1
ATOM 3064 C CA . GLU B 1 10 ? 28.391 -8.062 5.023 1 92.12 10 GLU B CA 1
ATOM 3065 C C . GLU B 1 10 ? 27.109 -8.914 4.941 1 92.12 10 GLU B C 1
ATOM 3067 O O . GLU B 1 10 ? 27.172 -10.094 4.594 1 92.12 10 GLU B O 1
ATOM 3072 N N . LYS B 1 11 ? 26.047 -8.367 5.289 1 92.25 11 LYS B N 1
ATOM 3073 C CA . LYS B 1 11 ? 24.781 -9.078 5.246 1 92.25 11 LYS B CA 1
ATOM 3074 C C . LYS B 1 11 ? 24.422 -9.484 3.816 1 92.25 11 LYS B C 1
ATOM 3076 O O . LYS B 1 11 ? 23.875 -10.562 3.588 1 92.25 11 LYS B O 1
ATOM 3081 N N . ILE B 1 12 ? 24.656 -8.609 2.918 1 92.38 12 ILE B N 1
ATOM 3082 C CA . ILE B 1 12 ? 24.344 -8.875 1.517 1 92.38 12 ILE B CA 1
ATOM 3083 C C . ILE B 1 12 ? 25.25 -9.977 0.983 1 92.38 12 ILE B C 1
ATOM 3085 O O . ILE B 1 12 ? 24.812 -10.852 0.234 1 92.38 12 ILE B O 1
ATOM 3089 N N . GLN B 1 13 ? 26.5 -9.938 1.356 1 92.81 13 GLN B N 1
ATOM 3090 C CA . GLN B 1 13 ? 27.438 -11 0.979 1 92.81 13 GLN B CA 1
ATOM 3091 C C . GLN B 1 13 ? 26.969 -12.352 1.505 1 92.81 13 GLN B C 1
ATOM 3093 O O . GLN B 1 13 ? 27.094 -13.367 0.819 1 92.81 13 GLN B O 1
ATOM 3098 N N . GLY B 1 14 ? 26.484 -12.344 2.697 1 91.38 14 GLY B N 1
ATOM 3099 C CA . GLY B 1 14 ? 25.922 -13.562 3.246 1 91.38 14 GLY B CA 1
ATOM 3100 C C . GLY B 1 14 ? 24.766 -14.102 2.422 1 91.38 14 GLY B C 1
ATOM 3101 O O . GLY B 1 14 ? 24.688 -15.312 2.176 1 91.38 14 GLY B O 1
ATOM 3102 N N . LEU B 1 15 ? 23.891 -13.258 1.999 1 89.19 15 LEU B N 1
ATOM 3103 C CA . LEU B 1 15 ? 22.766 -13.656 1.159 1 89.19 15 LEU B CA 1
ATOM 3104 C C . LEU B 1 15 ? 23.25 -14.203 -0.176 1 89.19 15 LEU B C 1
ATOM 3106 O O . LEU B 1 15 ? 22.688 -15.18 -0.69 1 89.19 15 LEU B O 1
ATOM 3110 N N . GLN B 1 16 ? 24.266 -13.539 -0.688 1 88.5 16 GLN B N 1
ATOM 3111 C CA . GLN B 1 16 ? 24.844 -14 -1.95 1 88.5 16 GLN B CA 1
ATOM 3112 C C . GLN B 1 16 ? 25.406 -15.414 -1.816 1 88.5 16 GLN B C 1
ATOM 3114 O O . GLN B 1 16 ? 25.188 -16.266 -2.684 1 88.5 16 GLN B O 1
ATOM 3119 N N . GLN B 1 17 ? 26.016 -15.672 -0.763 1 89.06 17 GLN B N 1
ATOM 3120 C CA . GLN B 1 17 ? 26.625 -16.984 -0.514 1 89.06 17 GLN B CA 1
ATOM 3121 C C . GLN B 1 17 ? 25.547 -18.062 -0.352 1 89.06 17 GLN B C 1
ATOM 3123 O O . GLN B 1 17 ? 25.75 -19.219 -0.729 1 89.06 17 GLN B O 1
ATOM 3128 N N . GLN B 1 18 ? 24.422 -17.656 0.116 1 83.56 18 GLN B N 1
ATOM 3129 C CA . GLN B 1 18 ? 23.312 -18.594 0.338 1 83.56 18 GLN B CA 1
ATOM 3130 C C . GLN B 1 18 ? 22.422 -18.688 -0.897 1 83.56 18 GLN B C 1
ATOM 3132 O O . GLN B 1 18 ? 21.484 -19.484 -0.922 1 83.56 18 GLN B O 1
ATOM 3137 N N . GLY B 1 19 ? 22.75 -17.891 -1.904 1 80.44 19 GLY B N 1
ATOM 3138 C CA . GLY B 1 19 ? 21.922 -17.891 -3.104 1 80.44 19 GLY B CA 1
ATOM 3139 C C . GLY B 1 19 ? 20.578 -17.219 -2.904 1 80.44 19 GLY B C 1
ATOM 3140 O O . GLY B 1 19 ? 19.609 -17.531 -3.604 1 80.44 19 GLY B O 1
ATOM 3141 N N . LEU B 1 20 ? 20.5 -16.328 -1.94 1 84.44 20 LEU B N 1
ATOM 3142 C CA . LEU B 1 20 ? 19.234 -15.703 -1.592 1 84.44 20 LEU B CA 1
ATOM 3143 C C . LEU B 1 20 ? 19.219 -14.234 -2.012 1 84.44 20 LEU B C 1
ATOM 3145 O O . LEU B 1 20 ? 18.203 -13.547 -1.837 1 84.44 20 LEU B O 1
ATOM 3149 N N . HIS B 1 21 ? 20.359 -13.82 -2.592 1 89 21 HIS B N 1
ATOM 3150 C CA . HIS B 1 21 ? 20.453 -12.43 -3.021 1 89 21 HIS B CA 1
ATOM 3151 C C . HIS B 1 21 ? 19.453 -12.125 -4.129 1 89 21 HIS B C 1
ATOM 3153 O O . HIS B 1 21 ? 19.312 -12.898 -5.078 1 89 21 HIS B O 1
ATOM 3159 N N . ARG B 1 22 ? 18.703 -11.039 -3.955 1 89.06 22 ARG B N 1
ATOM 3160 C CA . ARG B 1 22 ? 17.719 -10.602 -4.934 1 89.06 22 ARG B CA 1
ATOM 3161 C C . ARG B 1 22 ? 18.219 -9.391 -5.715 1 89.06 22 ARG B C 1
ATOM 3163 O O . ARG B 1 22 ? 18.938 -8.555 -5.176 1 89.06 22 ARG B O 1
ATOM 3170 N N . THR B 1 23 ? 17.922 -9.375 -6.945 1 87.81 23 THR B N 1
ATOM 3171 C CA . THR B 1 23 ? 18.203 -8.234 -7.809 1 87.81 23 THR B CA 1
ATOM 3172 C C . THR B 1 23 ? 16.953 -7.777 -8.547 1 87.81 23 THR B C 1
ATOM 3174 O O . THR B 1 23 ? 16.078 -8.594 -8.859 1 87.81 23 THR B O 1
ATOM 3177 N N . ARG B 1 24 ? 16.812 -6.5 -8.688 1 90.5 24 ARG B N 1
ATOM 3178 C CA . ARG B 1 24 ? 15.766 -5.961 -9.555 1 90.5 24 ARG B CA 1
ATOM 3179 C C . ARG B 1 24 ? 16.25 -5.84 -10.992 1 90.5 24 ARG B C 1
ATOM 3181 O O . ARG B 1 24 ? 17.172 -5.07 -11.281 1 90.5 24 ARG B O 1
ATOM 3188 N N . GLN B 1 25 ? 15.648 -6.664 -11.789 1 89.19 25 GLN B N 1
ATOM 3189 C CA . GLN B 1 25 ? 15.992 -6.594 -13.203 1 89.19 25 GLN B CA 1
ATOM 3190 C C . GLN B 1 25 ? 14.883 -5.91 -14 1 89.19 25 GLN B C 1
ATOM 3192 O O . GLN B 1 25 ? 13.719 -6.297 -13.906 1 89.19 25 GLN B O 1
ATOM 3197 N N . VAL B 1 26 ? 15.297 -4.91 -14.766 1 93.56 26 VAL B N 1
ATOM 3198 C CA . VAL B 1 26 ? 14.32 -4.219 -15.602 1 93.56 26 VAL B CA 1
ATOM 3199 C C . VAL B 1 26 ? 13.719 -5.195 -16.594 1 93.56 26 VAL B C 1
ATOM 3201 O O . VAL B 1 26 ? 14.438 -5.895 -17.312 1 93.56 26 VAL B O 1
ATOM 3204 N N . LEU B 1 27 ? 12.438 -5.293 -16.625 1 89.88 27 LEU B N 1
ATOM 3205 C CA . LEU B 1 27 ? 11.711 -6.164 -17.531 1 89.88 27 LEU B CA 1
ATOM 3206 C C . LEU B 1 27 ? 11.914 -5.727 -18.984 1 89.88 27 LEU B C 1
ATOM 3208 O O . LEU B 1 27 ? 11.727 -4.555 -19.312 1 89.88 27 LEU B O 1
ATOM 3212 N N . PRO B 1 28 ? 12.336 -6.641 -19.812 1 84.94 28 PRO B N 1
ATOM 3213 C CA . PRO B 1 28 ? 12.43 -6.273 -21.219 1 84.94 28 PRO B CA 1
ATOM 3214 C C . PRO B 1 28 ? 11.07 -6.008 -21.859 1 84.94 28 PRO B C 1
ATOM 3216 O O . PRO B 1 28 ? 10.102 -6.727 -21.578 1 84.94 28 PRO B O 1
ATOM 3219 N N . VAL B 1 29 ? 10.898 -4.926 -22.594 1 77.81 29 VAL B N 1
ATOM 3220 C CA . VAL B 1 29 ? 9.594 -4.535 -23.125 1 77.81 29 VAL B CA 1
ATOM 3221 C C . VAL B 1 29 ? 9.586 -4.684 -24.656 1 77.81 29 VAL B C 1
ATOM 3223 O O . VAL B 1 29 ? 8.641 -4.258 -25.312 1 77.81 29 VAL B O 1
ATOM 3226 N N . ASP B 1 30 ? 10.492 -5.352 -25.266 1 78.06 30 ASP B N 1
ATOM 3227 C CA . ASP B 1 30 ? 10.578 -5.402 -26.719 1 78.06 30 ASP B CA 1
ATOM 3228 C C . ASP B 1 30 ? 9.734 -6.539 -27.281 1 78.06 30 ASP B C 1
ATOM 3230 O O . ASP B 1 30 ? 9.695 -6.746 -28.5 1 78.06 30 ASP B O 1
ATOM 3234 N N . GLY B 1 31 ? 9.055 -7.223 -26.516 1 78.38 31 GLY B N 1
ATOM 3235 C CA . GLY B 1 31 ? 8.141 -8.258 -26.984 1 78.38 31 GLY B CA 1
ATOM 3236 C C . GLY B 1 31 ? 8.859 -9.523 -27.422 1 78.38 31 GLY B C 1
ATOM 3237 O O . GLY B 1 31 ? 8.219 -10.484 -27.859 1 78.38 31 GLY B O 1
ATOM 3238 N N . THR B 1 32 ? 10.117 -9.594 -27.266 1 84.44 32 THR B N 1
ATOM 3239 C CA . THR B 1 32 ? 10.883 -10.75 -27.734 1 84.44 32 THR B CA 1
ATOM 3240 C C . THR B 1 32 ? 11.016 -11.789 -26.625 1 84.44 32 THR B C 1
ATOM 3242 O O . THR B 1 32 ? 11.516 -12.891 -26.859 1 84.44 32 THR B O 1
ATOM 3245 N N . TYR B 1 33 ? 10.492 -11.414 -25.516 1 91.19 33 TYR B N 1
ATOM 3246 C CA . TYR B 1 33 ? 10.633 -12.305 -24.375 1 91.19 33 TYR B CA 1
ATOM 3247 C C . TYR B 1 33 ? 9.305 -12.961 -24.031 1 91.19 33 TYR B C 1
ATOM 3249 O O . TYR B 1 33 ? 8.242 -12.344 -24.156 1 91.19 33 TYR B O 1
ATOM 3257 N N . LEU B 1 34 ? 9.367 -14.211 -23.719 1 94.75 34 LEU B N 1
ATOM 3258 C CA . LEU B 1 34 ? 8.219 -14.938 -23.188 1 94.75 34 LEU B CA 1
ATOM 3259 C C . LEU B 1 34 ? 8.227 -14.93 -21.672 1 94.75 34 LEU B C 1
ATOM 3261 O O . LEU B 1 34 ? 9.195 -15.367 -21.047 1 94.75 34 LEU B O 1
ATOM 3265 N N . HIS B 1 35 ? 7.148 -14.391 -21.109 1 94.56 35 HIS B N 1
ATOM 3266 C CA . HIS B 1 35 ? 7.086 -14.266 -19.672 1 94.56 35 HIS B CA 1
ATOM 3267 C C . HIS B 1 35 ? 6.102 -15.266 -19.062 1 94.56 35 HIS B C 1
ATOM 3269 O O . HIS B 1 35 ? 4.895 -15.172 -19.312 1 94.56 35 HIS B O 1
ATOM 3275 N N . PHE B 1 36 ? 6.609 -16.188 -18.281 1 97.69 36 PHE B N 1
ATOM 3276 C CA . PHE B 1 36 ? 5.777 -17.141 -17.562 1 97.69 36 PHE B CA 1
ATOM 3277 C C . PHE B 1 36 ? 5.809 -16.844 -16.062 1 97.69 36 PHE B C 1
ATOM 3279 O O . PHE B 1 36 ? 5.852 -17.781 -15.242 1 97.69 36 PHE B O 1
ATOM 3286 N N . CYS B 1 37 ? 5.867 -15.531 -15.695 1 95.88 37 CYS B N 1
ATOM 3287 C CA . CYS B 1 37 ? 5.98 -15.195 -14.281 1 95.88 37 CYS B CA 1
ATOM 3288 C C . CYS B 1 37 ? 4.988 -14.109 -13.898 1 95.88 37 CYS B C 1
ATOM 3290 O O . CYS B 1 37 ? 4.945 -13.688 -12.742 1 95.88 37 CYS B O 1
ATOM 3292 N N . SER B 1 38 ? 4.156 -13.609 -14.828 1 96.81 38 SER B N 1
ATOM 3293 C CA . SER B 1 38 ? 3.207 -12.539 -14.555 1 96.81 38 SER B CA 1
ATOM 3294 C C . SER B 1 38 ? 1.882 -13.086 -14.039 1 96.81 38 SER B C 1
ATOM 3296 O O . SER B 1 38 ? 1.351 -14.055 -14.586 1 96.81 38 SER B O 1
ATOM 3298 N N . ASN B 1 39 ? 1.343 -12.391 -12.984 1 98.06 39 ASN B N 1
ATOM 3299 C CA . ASN B 1 39 ? 0.063 -12.789 -12.406 1 98.06 39 ASN B CA 1
ATOM 3300 C C . ASN B 1 39 ? -1.107 -12.141 -13.148 1 98.06 39 ASN B C 1
ATOM 3302 O O . ASN B 1 39 ? -2.248 -12.203 -12.68 1 98.06 39 ASN B O 1
ATOM 3306 N N . ASP B 1 40 ? -0.82 -11.492 -14.273 1 98.06 40 ASP B N 1
ATOM 3307 C CA . ASP B 1 40 ? -1.865 -10.875 -15.086 1 98.06 40 ASP B CA 1
ATOM 3308 C C . ASP B 1 40 ? -2.625 -11.93 -15.891 1 98.06 40 ASP B C 1
ATOM 3310 O O . ASP B 1 40 ? -2.609 -11.898 -17.125 1 98.06 40 ASP B O 1
ATOM 3314 N N . TYR B 1 41 ? -3.367 -12.781 -15.227 1 98.62 41 TYR B N 1
ATOM 3315 C CA . TYR B 1 41 ? -3.955 -14.008 -15.75 1 98.62 41 TYR B CA 1
ATOM 3316 C C . TYR B 1 41 ? -4.793 -13.727 -16.984 1 98.62 41 TYR B C 1
ATOM 3318 O O . TYR B 1 41 ? -4.695 -14.438 -17.984 1 98.62 41 TYR B O 1
ATOM 3326 N N . LEU B 1 42 ? -5.617 -12.68 -16.938 1 98.56 42 LEU B N 1
ATOM 3327 C CA . LEU B 1 42 ? -6.551 -12.383 -18.016 1 98.56 42 LEU B CA 1
ATOM 3328 C C . LEU B 1 42 ? -5.949 -11.391 -19 1 98.56 42 LEU B C 1
ATOM 3330 O O . LEU B 1 42 ? -6.605 -10.984 -19.969 1 98.56 42 LEU B O 1
ATOM 3334 N N . SER B 1 43 ? -4.73 -10.961 -18.766 1 97.56 43 SER B N 1
ATOM 3335 C CA . SER B 1 43 ? -4.004 -10.016 -19.609 1 97.56 43 SER B CA 1
ATOM 3336 C C . SER B 1 43 ? -4.816 -8.742 -19.844 1 97.56 43 SER B C 1
ATOM 3338 O O . SER B 1 43 ? -4.941 -8.281 -20.969 1 97.56 43 SER B O 1
ATOM 3340 N N . LEU B 1 44 ? -5.328 -8.242 -18.734 1 98.19 44 LEU B N 1
ATOM 3341 C CA . LEU B 1 44 ? -6.16 -7.047 -18.828 1 98.19 44 LEU B CA 1
ATOM 3342 C C . LEU B 1 44 ? -5.324 -5.789 -18.641 1 98.19 44 LEU B C 1
ATOM 3344 O O . LEU B 1 44 ? -5.762 -4.688 -18.984 1 98.19 44 LEU B O 1
ATOM 3348 N N . SER B 1 45 ? -4.086 -5.883 -18.094 1 97.38 45 SER B N 1
ATOM 3349 C CA . SER B 1 45 ? -3.264 -4.723 -17.781 1 97.38 45 SER B CA 1
ATOM 3350 C C . SER B 1 45 ? -2.963 -3.895 -19.016 1 97.38 45 SER B C 1
ATOM 3352 O O . SER B 1 45 ? -2.77 -2.68 -18.938 1 97.38 45 SER B O 1
ATOM 3354 N N . ASN B 1 46 ? -2.977 -4.566 -20.203 1 95.25 46 ASN B N 1
ATOM 3355 C CA . ASN B 1 46 ? -2.678 -3.867 -21.453 1 95.25 46 ASN B CA 1
ATOM 3356 C C . ASN B 1 46 ? -3.902 -3.801 -22.359 1 95.25 46 ASN B C 1
ATOM 3358 O O . ASN B 1 46 ? -3.789 -3.439 -23.531 1 95.25 46 ASN B O 1
ATOM 3362 N N . ASP B 1 47 ? -5.027 -4.246 -21.891 1 97.44 47 ASP B N 1
ATOM 3363 C CA . ASP B 1 47 ? -6.266 -4.191 -22.656 1 97.44 47 ASP B CA 1
ATOM 3364 C C . ASP B 1 47 ? -6.668 -2.744 -22.938 1 97.44 47 ASP B C 1
ATOM 3366 O O . ASP B 1 47 ? -6.699 -1.912 -22.031 1 97.44 47 ASP B O 1
ATOM 3370 N N . ARG B 1 48 ? -7.02 -2.482 -24.188 1 97.88 48 ARG B N 1
ATOM 3371 C CA . ARG B 1 48 ? -7.312 -1.119 -24.625 1 97.88 48 ARG B CA 1
ATOM 3372 C C . ARG B 1 48 ? -8.508 -0.548 -23.859 1 97.88 48 ARG B C 1
ATOM 3374 O O . ARG B 1 48 ? -8.539 0.646 -23.547 1 97.88 48 ARG B O 1
ATOM 3381 N N . ARG B 1 49 ? -9.508 -1.363 -23.625 1 98.38 49 ARG B N 1
ATOM 3382 C CA . ARG B 1 49 ? -10.695 -0.912 -22.906 1 98.38 49 ARG B CA 1
ATOM 3383 C C . ARG B 1 49 ? -10.359 -0.536 -21.469 1 98.38 49 ARG B C 1
ATOM 3385 O O . ARG B 1 49 ? -10.883 0.446 -20.938 1 98.38 49 ARG B O 1
ATOM 3392 N N . VAL B 1 50 ? -9.445 -1.276 -20.812 1 98.5 50 VAL B N 1
ATOM 3393 C CA . VAL B 1 50 ? -8.992 -0.997 -19.453 1 98.5 50 VAL B CA 1
ATOM 3394 C C . VAL B 1 50 ? -8.195 0.308 -19.438 1 98.5 50 VAL B C 1
ATOM 3396 O O . VAL B 1 50 ? -8.445 1.18 -18.609 1 98.5 50 VAL B O 1
ATOM 3399 N N . LYS B 1 51 ? -7.242 0.45 -20.375 1 98.5 51 LYS B N 1
ATOM 3400 C CA . LYS B 1 51 ? -6.426 1.66 -20.438 1 98.5 51 LYS B CA 1
ATOM 3401 C C . LYS B 1 51 ? -7.297 2.9 -20.625 1 98.5 51 LYS B C 1
ATOM 3403 O O . LYS B 1 51 ? -7.082 3.918 -19.969 1 98.5 51 LYS B O 1
ATOM 3408 N N . LYS B 1 52 ? -8.281 2.803 -21.484 1 98.62 52 LYS B N 1
ATOM 3409 C CA . LYS B 1 52 ? -9.203 3.914 -21.719 1 98.62 52 LYS B CA 1
ATOM 3410 C C . LYS B 1 52 ? -9.992 4.258 -20.469 1 98.62 52 LYS B C 1
ATOM 3412 O O . LYS B 1 52 ? -10.242 5.43 -20.188 1 98.62 52 LYS B O 1
ATOM 3417 N N . ALA B 1 53 ? -10.414 3.262 -19.734 1 98.62 53 ALA B N 1
ATOM 3418 C CA . ALA B 1 53 ? -11.148 3.471 -18.5 1 98.62 53 ALA B CA 1
ATOM 3419 C C . ALA B 1 53 ? -10.312 4.273 -17.5 1 98.62 53 ALA B C 1
ATOM 3421 O O . ALA B 1 53 ? -10.828 5.188 -16.844 1 98.62 53 ALA B O 1
ATOM 3422 N N . TYR B 1 54 ? -9.062 3.91 -17.359 1 98.69 54 TYR B N 1
ATOM 3423 C CA . TYR B 1 54 ? -8.195 4.648 -16.453 1 98.69 54 TYR B CA 1
ATOM 3424 C C . TYR B 1 54 ? -7.977 6.074 -16.938 1 98.69 54 TYR B C 1
ATOM 3426 O O . TYR B 1 54 ? -7.957 7.02 -16.141 1 98.69 54 TYR B O 1
ATOM 3434 N N . GLN B 1 55 ? -7.781 6.23 -18.25 1 98.81 55 GLN B N 1
ATOM 3435 C CA . GLN B 1 55 ? -7.652 7.574 -18.812 1 98.81 55 GLN B CA 1
ATOM 3436 C C . GLN B 1 55 ? -8.875 8.422 -18.484 1 98.81 55 GLN B C 1
ATOM 3438 O O . GLN B 1 55 ? -8.742 9.586 -18.078 1 98.81 55 GLN B O 1
ATOM 3443 N N . GLN B 1 56 ? -10.07 7.859 -18.578 1 98.69 56 GLN B N 1
ATOM 3444 C CA . GLN B 1 56 ? -11.297 8.555 -18.219 1 98.69 56 GLN B CA 1
ATOM 3445 C C . GLN B 1 56 ? -11.336 8.883 -16.734 1 98.69 56 GLN B C 1
ATOM 3447 O O . GLN B 1 56 ? -11.812 9.953 -16.344 1 98.69 56 GLN B O 1
ATOM 3452 N N . GLY B 1 57 ? -10.898 7.957 -15.953 1 98.62 57 GLY B N 1
ATOM 3453 C CA . GLY B 1 57 ? -10.812 8.227 -14.523 1 98.62 57 GLY B CA 1
ATOM 3454 C C . GLY B 1 57 ? -10.055 9.5 -14.203 1 98.62 57 GLY B C 1
ATOM 3455 O O . GLY B 1 57 ? -10.508 10.32 -13.406 1 98.62 57 GLY B O 1
ATOM 3456 N N . PHE B 1 58 ? -8.891 9.688 -14.875 1 98.38 58 PHE B N 1
ATOM 3457 C CA . PHE B 1 58 ? -8.055 10.852 -14.625 1 98.38 58 PHE B CA 1
ATOM 3458 C C . PHE B 1 58 ? -8.656 12.102 -15.25 1 98.38 58 PHE B C 1
ATOM 3460 O O . PHE B 1 58 ? -8.25 13.219 -14.93 1 98.38 58 PHE B O 1
ATOM 3467 N N . GLU B 1 59 ? -9.602 11.914 -16.125 1 97.88 59 GLU B N 1
ATOM 3468 C CA . GLU B 1 59 ? -10.352 13.047 -16.641 1 97.88 59 GLU B CA 1
ATOM 3469 C C . GLU B 1 59 ? -11.367 13.547 -15.609 1 97.88 59 GLU B C 1
ATOM 3471 O O . GLU B 1 59 ? -11.531 14.758 -15.43 1 97.88 59 GLU B O 1
ATOM 3476 N N . TYR B 1 60 ? -12 12.617 -14.883 1 97.12 60 TYR B N 1
ATOM 3477 C CA . TYR B 1 60 ? -13.164 12.945 -14.07 1 97.12 60 TYR B CA 1
ATOM 3478 C C . TYR B 1 60 ? -12.766 13.203 -12.625 1 97.12 60 TYR B C 1
ATOM 3480 O O . TYR B 1 60 ? -13.445 13.953 -11.914 1 97.12 60 TYR B O 1
ATOM 3488 N N . TYR B 1 61 ? -11.711 12.617 -12.195 1 97.44 61 TYR B N 1
ATOM 3489 C CA . TYR B 1 61 ? -11.406 12.625 -10.773 1 97.44 61 TYR B CA 1
ATOM 3490 C C . TYR B 1 61 ? -9.969 13.062 -10.523 1 97.44 61 TYR B C 1
ATOM 3492 O O . TYR B 1 61 ? -9.133 13.008 -11.43 1 97.44 61 TYR B O 1
ATOM 3500 N N . PRO B 1 62 ? -9.68 13.539 -9.289 1 97 62 PRO B N 1
ATOM 3501 C CA . PRO B 1 62 ? -8.297 13.906 -8.961 1 97 62 PRO B CA 1
ATOM 3502 C C . PRO B 1 62 ? -7.352 12.711 -8.938 1 97 62 PRO B C 1
ATOM 3504 O O . PRO B 1 62 ? -7.785 11.586 -8.664 1 97 62 PRO B O 1
ATOM 3507 N N . ALA B 1 63 ? -6.074 12.977 -9.188 1 98.06 63 ALA B N 1
ATOM 3508 C CA . ALA B 1 63 ? -5.035 11.945 -9.219 1 98.06 63 ALA B CA 1
ATOM 3509 C C . ALA B 1 63 ? -4.773 11.383 -7.82 1 98.06 63 ALA B C 1
ATOM 3511 O O . ALA B 1 63 ? -4.348 10.234 -7.676 1 98.06 63 ALA B O 1
ATOM 3512 N N . GLY B 1 64 ? -4.957 12.133 -6.797 1 97.81 64 GLY B N 1
ATOM 3513 C CA . GLY B 1 64 ? -4.812 11.734 -5.41 1 97.81 64 GLY B CA 1
ATOM 3514 C C . GLY B 1 64 ? -6.047 12.008 -4.574 1 97.81 64 GLY B C 1
ATOM 3515 O O . GLY B 1 64 ? -6.875 12.844 -4.941 1 97.81 64 GLY B O 1
ATOM 3516 N N . SER B 1 65 ? -6.168 11.305 -3.457 1 97.44 65 SER B N 1
ATOM 3517 C CA . SER B 1 65 ? -7.379 11.422 -2.65 1 97.44 65 SER B CA 1
ATOM 3518 C C . SER B 1 65 ? -7.254 12.547 -1.631 1 97.44 65 SER B C 1
ATOM 3520 O O . SER B 1 65 ? -8.258 12.984 -1.058 1 97.44 65 SER B O 1
ATOM 3522 N N . GLY B 1 66 ? -6.051 12.945 -1.345 1 96 66 GLY B N 1
ATOM 3523 C CA . GLY B 1 66 ? -5.84 14.109 -0.492 1 96 66 GLY B CA 1
ATOM 3524 C C . GLY B 1 66 ? -5.707 13.75 0.977 1 96 66 GLY B C 1
ATOM 3525 O O . GLY B 1 66 ? -5.336 14.594 1.794 1 96 66 GLY B O 1
ATOM 3526 N N . GLY B 1 67 ? -5.953 12.562 1.396 1 96.69 67 GLY B N 1
ATOM 3527 C CA . GLY B 1 67 ? -5.871 12.125 2.781 1 96.69 67 GLY B CA 1
ATOM 3528 C C . GLY B 1 67 ? -6.461 10.742 3.004 1 96.69 67 GLY B C 1
ATOM 3529 O O . GLY B 1 67 ? -6.766 10.031 2.047 1 96.69 67 GLY B O 1
ATOM 3530 N N . SER B 1 68 ? -6.52 10.383 4.281 1 96.06 68 SER B N 1
ATOM 3531 C CA . SER B 1 68 ? -7.105 9.109 4.664 1 96.06 68 SER B CA 1
ATOM 3532 C C . SER B 1 68 ? -8.594 9.062 4.352 1 96.06 68 SER B C 1
ATOM 3534 O O . SER B 1 68 ? -9.258 10.102 4.305 1 96.06 68 SER B O 1
ATOM 3536 N N . GLY B 1 69 ? -9.109 7.895 4.191 1 95.5 69 GLY B N 1
ATOM 3537 C CA . GLY B 1 69 ? -10.516 7.703 3.896 1 95.5 69 GLY B CA 1
ATOM 3538 C C . GLY B 1 69 ? -11.43 8.133 5.031 1 95.5 69 GLY B C 1
ATOM 3539 O O . GLY B 1 69 ? -12.617 8.359 4.824 1 95.5 69 GLY B O 1
ATOM 3540 N N . VAL B 1 70 ? -10.891 8.305 6.238 1 93.5 70 VAL B N 1
ATOM 3541 C CA . VAL B 1 70 ? -11.727 8.664 7.379 1 93.5 70 VAL B CA 1
ATOM 3542 C C . VAL B 1 70 ? -11.562 10.148 7.695 1 93.5 70 VAL B C 1
ATOM 3544 O O . VAL B 1 70 ? -12.102 10.641 8.688 1 93.5 70 VAL B O 1
ATOM 3547 N N . ILE B 1 71 ? -10.766 10.891 6.887 1 92.69 71 ILE B N 1
ATOM 3548 C CA . ILE B 1 71 ? -10.578 12.328 7.062 1 92.69 71 ILE B CA 1
ATOM 3549 C C . ILE B 1 71 ? -11.156 13.07 5.863 1 92.69 71 ILE B C 1
ATOM 3551 O O . ILE B 1 71 ? -12.242 13.664 5.953 1 92.69 71 ILE B O 1
ATOM 3555 N N . CYS B 1 72 ? -10.508 12.93 4.672 1 93.69 72 CYS B N 1
ATOM 3556 C CA . CYS B 1 72 ? -11.031 13.625 3.504 1 93.69 72 CYS B CA 1
ATOM 3557 C C . CYS B 1 72 ? -10.703 12.859 2.225 1 93.69 72 CYS B C 1
ATOM 3559 O O . CYS B 1 72 ? -10.68 13.445 1.139 1 93.69 72 CYS B O 1
ATOM 3561 N N . GLY B 1 73 ? -10.422 11.602 2.354 1 96.06 73 GLY B N 1
ATOM 3562 C CA . GLY B 1 73 ? -9.969 10.852 1.196 1 96.06 73 GLY B CA 1
ATOM 3563 C C . GLY B 1 73 ? -11.023 9.914 0.633 1 96.06 73 GLY B C 1
ATOM 3564 O O . GLY B 1 73 ? -10.75 9.141 -0.283 1 96.06 73 GLY B O 1
ATOM 3565 N N . TYR B 1 74 ? -12.227 9.898 1.192 1 97.38 74 TYR B N 1
ATOM 3566 C CA . TYR B 1 74 ? -13.297 9.023 0.723 1 97.38 74 TYR B CA 1
ATOM 3567 C C . TYR B 1 74 ? -14.195 9.742 -0.274 1 97.38 74 TYR B C 1
ATOM 3569 O O . TYR B 1 74 ? -15.172 10.391 0.114 1 97.38 74 TYR B O 1
ATOM 3577 N N . HIS B 1 75 ? -13.93 9.57 -1.557 1 97.12 75 HIS B N 1
ATOM 3578 C CA . HIS B 1 75 ? -14.648 10.211 -2.65 1 97.12 75 HIS B CA 1
ATOM 3579 C C . HIS B 1 75 ? -15.859 9.383 -3.068 1 97.12 75 HIS B C 1
ATOM 3581 O O . HIS B 1 75 ? -15.93 8.188 -2.793 1 97.12 75 HIS B O 1
ATOM 3587 N N . PRO B 1 76 ? -16.812 10 -3.768 1 97.25 76 PRO B N 1
ATOM 3588 C CA . PRO B 1 76 ? -18.016 9.289 -4.199 1 97.25 76 PRO B CA 1
ATOM 3589 C C . PRO B 1 76 ? -17.719 8.031 -5.004 1 97.25 76 PRO B C 1
ATOM 3591 O O . PRO B 1 76 ? -18.391 7.008 -4.848 1 97.25 76 PRO B O 1
ATOM 3594 N N . ILE B 1 77 ? -16.672 8.094 -5.777 1 98.5 77 ILE B N 1
ATOM 3595 C CA . ILE B 1 77 ? -16.344 6.977 -6.66 1 98.5 77 ILE B CA 1
ATOM 3596 C C . ILE B 1 77 ? -15.852 5.793 -5.832 1 98.5 77 ILE B C 1
ATOM 3598 O O . ILE B 1 77 ? -16.016 4.637 -6.23 1 98.5 77 ILE B O 1
ATOM 3602 N N . HIS B 1 78 ? -15.211 6.051 -4.652 1 98.62 78 HIS B N 1
ATOM 3603 C CA . HIS B 1 78 ? -14.867 4.965 -3.748 1 98.62 78 HIS B CA 1
ATOM 3604 C C . HIS B 1 78 ? -16.109 4.207 -3.291 1 98.62 78 HIS B C 1
ATOM 3606 O O . HIS B 1 78 ? -16.141 2.975 -3.355 1 98.62 78 HIS B O 1
ATOM 3612 N N . ALA B 1 79 ? -17.078 4.957 -2.867 1 98.5 79 ALA B N 1
ATOM 3613 C CA . ALA B 1 79 ? -18.328 4.371 -2.396 1 98.5 79 ALA B CA 1
ATOM 3614 C C . ALA B 1 79 ? -19.031 3.592 -3.51 1 98.5 79 ALA B C 1
ATOM 3616 O O . ALA B 1 79 ? -19.516 2.484 -3.285 1 98.5 79 ALA B O 1
ATOM 3617 N N . GLU B 1 80 ? -19.078 4.176 -4.672 1 98.69 80 GLU B N 1
ATOM 3618 C CA . GLU B 1 80 ? -19.734 3.527 -5.809 1 98.69 80 GL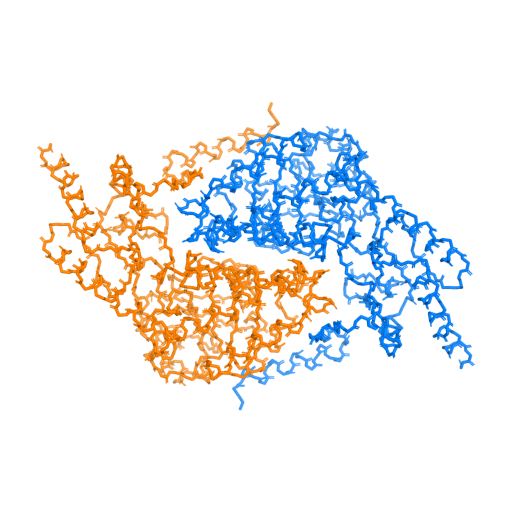U B CA 1
ATOM 3619 C C . GLU B 1 80 ? -19.062 2.193 -6.133 1 98.69 80 GLU B C 1
ATOM 3621 O O . GLU B 1 80 ? -19.75 1.191 -6.352 1 98.69 80 GLU B O 1
ATOM 3626 N N . PHE B 1 81 ? -17.781 2.215 -6.203 1 98.81 81 PHE B N 1
ATOM 3627 C CA . PHE B 1 81 ? -17.031 1.001 -6.504 1 98.81 81 PHE B CA 1
ATOM 3628 C C . PHE B 1 81 ? -17.281 -0.069 -5.449 1 98.81 81 PHE B C 1
ATOM 3630 O O . PHE B 1 81 ? -17.578 -1.219 -5.781 1 98.81 81 PHE B O 1
ATOM 3637 N N . GLU B 1 82 ? -17.141 0.312 -4.145 1 98.75 82 GLU B N 1
ATOM 3638 C CA . GLU B 1 82 ? -17.359 -0.612 -3.035 1 98.75 82 GLU B CA 1
ATOM 3639 C C . GLU B 1 82 ? -18.766 -1.206 -3.076 1 98.75 82 GLU B C 1
ATOM 3641 O O . GLU B 1 82 ? -18.938 -2.414 -2.9 1 98.75 82 GLU B O 1
ATOM 3646 N N . GLN B 1 83 ? -19.734 -0.396 -3.355 1 98.62 83 GLN B N 1
ATOM 3647 C CA . GLN B 1 83 ? -21.109 -0.852 -3.408 1 98.62 83 GLN B CA 1
ATOM 3648 C C . GLN B 1 83 ? -21.344 -1.791 -4.59 1 98.62 83 GLN B C 1
ATOM 3650 O O . GLN B 1 83 ? -22 -2.822 -4.453 1 98.62 83 GLN B O 1
ATOM 3655 N N . THR B 1 84 ? -20.812 -1.447 -5.715 1 98.75 84 THR B N 1
ATOM 3656 C CA . THR B 1 84 ? -21 -2.23 -6.934 1 98.75 84 THR B CA 1
ATOM 3657 C C . THR B 1 84 ? -20.406 -3.629 -6.77 1 98.75 84 THR B C 1
ATOM 3659 O O . THR B 1 84 ? -21.062 -4.625 -7.07 1 98.75 84 THR B O 1
ATOM 3662 N N . ILE B 1 85 ? -19.219 -3.719 -6.273 1 98.38 85 ILE B N 1
ATOM 3663 C CA . ILE B 1 85 ? -18.562 -5.02 -6.176 1 98.38 85 ILE B CA 1
ATOM 3664 C C . ILE B 1 85 ? -19.188 -5.828 -5.039 1 98.38 85 ILE B C 1
ATOM 3666 O O . ILE B 1 85 ? -19.328 -7.047 -5.145 1 98.38 85 ILE B O 1
ATOM 3670 N N . ALA B 1 86 ? -19.516 -5.168 -3.92 1 98.69 86 ALA B N 1
ATOM 3671 C CA . ALA B 1 86 ? -20.203 -5.871 -2.838 1 98.69 86 ALA B CA 1
ATOM 3672 C C . ALA B 1 86 ? -21.484 -6.531 -3.34 1 98.69 86 ALA B C 1
ATOM 3674 O O . ALA B 1 86 ? -21.766 -7.684 -3.006 1 98.69 86 ALA B O 1
ATOM 3675 N N . ALA B 1 87 ? -22.234 -5.816 -4.145 1 98.69 87 ALA B N 1
ATOM 3676 C CA . ALA B 1 87 ? -23.469 -6.352 -4.703 1 98.69 87 ALA B CA 1
ATOM 3677 C C . ALA B 1 87 ? -23.203 -7.562 -5.59 1 98.69 87 ALA B C 1
ATOM 3679 O O . ALA B 1 87 ? -23.891 -8.578 -5.488 1 98.69 87 ALA B O 1
ATOM 3680 N N . ALA B 1 88 ? -22.234 -7.461 -6.406 1 98.38 88 ALA B N 1
ATOM 3681 C CA . ALA B 1 88 ? -21.875 -8.555 -7.309 1 98.38 88 ALA B CA 1
ATOM 3682 C C . ALA B 1 88 ? -21.453 -9.789 -6.527 1 98.38 88 ALA B C 1
ATOM 3684 O O . ALA B 1 88 ? -21.703 -10.922 -6.945 1 98.38 88 ALA B O 1
ATOM 3685 N N . LEU B 1 89 ? -20.812 -9.578 -5.383 1 98.12 89 LEU B N 1
ATOM 3686 C CA . LEU B 1 89 ? -20.297 -10.672 -4.559 1 98.12 89 LEU B CA 1
ATOM 3687 C C . LEU B 1 89 ? -21.359 -11.188 -3.605 1 98.12 89 LEU B C 1
ATOM 3689 O O . LEU B 1 89 ? -21.141 -12.164 -2.889 1 98.12 89 LEU B O 1
ATOM 3693 N N . ALA B 1 90 ? -22.484 -10.547 -3.6 1 98 90 ALA B N 1
ATOM 3694 C CA . ALA B 1 90 ? -23.562 -10.875 -2.672 1 98 90 ALA B CA 1
ATOM 3695 C C . ALA B 1 90 ? -23.109 -10.758 -1.224 1 98 90 ALA B C 1
ATOM 3697 O O . ALA B 1 90 ? -23.312 -11.672 -0.423 1 98 90 ALA B O 1
ATOM 3698 N N . THR B 1 91 ? -22.453 -9.68 -0.94 1 98.25 91 THR B N 1
ATOM 3699 C CA . THR B 1 91 ? -22.031 -9.352 0.419 1 98.25 91 THR B CA 1
ATOM 3700 C C . THR B 1 91 ? -22.656 -8.039 0.878 1 98.25 91 THR B C 1
ATOM 3702 O O . THR B 1 91 ? -23.156 -7.266 0.059 1 98.25 91 THR B O 1
ATOM 3705 N N . ASP B 1 92 ? -22.625 -7.82 2.199 1 98.19 92 ASP B N 1
ATOM 3706 C CA . ASP B 1 92 ? -23.25 -6.625 2.768 1 98.19 92 ASP B CA 1
ATOM 3707 C C . ASP B 1 92 ? -22.453 -5.375 2.416 1 98.19 92 ASP B C 1
ATOM 3709 O O . ASP B 1 92 ? -23.016 -4.305 2.188 1 98.19 92 ASP B O 1
ATOM 3713 N N . ALA B 1 93 ? -21.141 -5.477 2.436 1 98.31 93 ALA B N 1
ATOM 3714 C CA . ALA B 1 93 ? -20.281 -4.305 2.318 1 98.31 93 ALA B CA 1
ATOM 3715 C C . ALA B 1 93 ? -18.906 -4.688 1.781 1 98.31 93 ALA B C 1
ATOM 3717 O O . ALA B 1 93 ? -18.562 -5.871 1.702 1 98.31 93 ALA B O 1
ATOM 3718 N N . ALA B 1 94 ? -18.188 -3.715 1.361 1 98.75 94 ALA B N 1
ATOM 3719 C CA . ALA B 1 94 ? -16.797 -3.844 0.919 1 98.75 94 ALA B CA 1
ATOM 3720 C C . ALA B 1 94 ? -15.992 -2.582 1.238 1 98.75 94 ALA B C 1
ATOM 3722 O O . ALA B 1 94 ? -16.578 -1.519 1.475 1 98.75 94 ALA B O 1
ATOM 3723 N N . MET B 1 95 ? -14.742 -2.73 1.316 1 98.56 95 MET B N 1
ATOM 3724 C CA . MET B 1 95 ? -13.82 -1.632 1.587 1 98.56 95 MET B CA 1
ATOM 3725 C C . MET B 1 95 ? -12.578 -1.732 0.705 1 98.56 95 MET B C 1
ATOM 3727 O O . MET B 1 95 ? -11.922 -2.773 0.671 1 98.56 95 MET B O 1
ATOM 3731 N N . VAL B 1 96 ? -12.273 -0.62 0.018 1 98.69 96 VAL B N 1
ATOM 3732 C CA . VAL B 1 96 ? -11.172 -0.627 -0.94 1 98.69 96 VAL B CA 1
ATOM 3733 C C . VAL B 1 96 ? -9.883 -0.181 -0.252 1 98.69 96 VAL B C 1
ATOM 3735 O O . VAL B 1 96 ? -9.906 0.693 0.618 1 98.69 96 VAL B O 1
ATOM 3738 N N . PHE B 1 97 ? -8.766 -0.828 -0.527 1 98.56 97 PHE B N 1
ATOM 3739 C CA . PHE B 1 97 ? -7.434 -0.578 0.003 1 98.56 97 PHE B CA 1
ATOM 3740 C C . PHE B 1 97 ? -6.453 -0.27 -1.122 1 98.56 97 PHE B C 1
ATOM 3742 O O . PHE B 1 97 ? -6.758 -0.492 -2.295 1 98.56 97 PHE B O 1
ATOM 3749 N N . GLY B 1 98 ? -5.305 0.219 -0.742 1 97.88 98 GLY B N 1
ATOM 3750 C CA . GLY B 1 98 ? -4.293 0.595 -1.72 1 97.88 98 GLY B CA 1
ATOM 3751 C C . GLY B 1 98 ? -3.484 -0.584 -2.227 1 97.88 98 GLY B C 1
ATOM 3752 O O . GLY B 1 98 ? -2.82 -0.49 -3.26 1 97.88 98 GLY B O 1
ATOM 3753 N N . SER B 1 99 ? -3.51 -1.705 -1.536 1 98.25 99 SER B N 1
ATOM 3754 C CA . SER B 1 99 ? -2.799 -2.91 -1.951 1 98.25 99 SER B CA 1
ATOM 3755 C C . SER B 1 99 ? -3.328 -4.141 -1.224 1 98.25 99 SER B C 1
ATOM 3757 O O . SER B 1 99 ? -3.992 -4.023 -0.192 1 98.25 99 SER B O 1
ATOM 3759 N N . GLY B 1 100 ? -3.039 -5.289 -1.834 1 98.38 100 GLY B N 1
ATOM 3760 C CA . GLY B 1 100 ? -3.359 -6.531 -1.15 1 98.38 100 GLY B CA 1
ATOM 3761 C C . GLY B 1 100 ? -2.598 -6.707 0.15 1 98.38 100 GLY B C 1
ATOM 3762 O O . GLY B 1 100 ? -3.143 -7.223 1.129 1 98.38 100 GLY B O 1
ATOM 3763 N N . TYR B 1 101 ? -1.348 -6.305 0.192 1 98.44 101 TYR B N 1
ATOM 3764 C CA . TYR B 1 101 ? -0.524 -6.355 1.396 1 98.44 101 TYR B CA 1
ATOM 3765 C C . TYR B 1 101 ? -1.186 -5.594 2.539 1 98.44 101 TYR B C 1
ATOM 3767 O O . TYR B 1 101 ? -1.322 -6.121 3.646 1 98.44 101 TYR B O 1
ATOM 3775 N N . ALA B 1 102 ? -1.629 -4.371 2.268 1 98.31 102 ALA B N 1
ATOM 3776 C CA . ALA B 1 102 ? -2.297 -3.537 3.264 1 98.31 102 ALA B CA 1
ATOM 3777 C C . ALA B 1 102 ? -3.604 -4.176 3.727 1 98.31 102 ALA B C 1
ATOM 3779 O O . ALA B 1 102 ? -3.928 -4.152 4.914 1 98.31 102 ALA B O 1
ATOM 3780 N N . ALA B 1 103 ? -4.336 -4.715 2.777 1 98.69 103 ALA B N 1
ATOM 3781 C CA . ALA B 1 103 ? -5.613 -5.344 3.104 1 98.69 103 ALA B CA 1
ATOM 3782 C C . ALA B 1 103 ? -5.418 -6.523 4.051 1 98.69 103 ALA B C 1
ATOM 3784 O O . ALA B 1 103 ? -6.164 -6.676 5.023 1 98.69 103 ALA B O 1
ATOM 3785 N N . ASN B 1 104 ? -4.445 -7.367 3.777 1 98.56 104 ASN B N 1
ATOM 3786 C CA . ASN B 1 104 ? -4.188 -8.516 4.637 1 98.56 104 ASN B CA 1
ATOM 3787 C C . ASN B 1 104 ? -3.754 -8.086 6.035 1 98.56 104 ASN B C 1
ATOM 3789 O O . ASN B 1 104 ? -4.188 -8.672 7.031 1 98.56 104 ASN B O 1
ATOM 3793 N N . LEU B 1 105 ? -2.863 -7.066 6.086 1 98.25 105 LEU B N 1
ATOM 3794 C CA . LEU B 1 105 ? -2.496 -6.539 7.398 1 98.25 105 LEU B CA 1
ATOM 3795 C C . LEU B 1 105 ? -3.732 -6.066 8.156 1 98.25 105 LEU B C 1
ATOM 3797 O O . LEU B 1 105 ? -3.871 -6.336 9.352 1 98.25 105 LEU B O 1
ATOM 3801 N N . ALA B 1 106 ? -4.594 -5.355 7.496 1 97.94 106 ALA B N 1
ATOM 3802 C CA . ALA B 1 106 ? -5.797 -4.793 8.102 1 97.94 106 ALA B CA 1
ATOM 3803 C C . ALA B 1 106 ? -6.711 -5.895 8.625 1 97.94 106 ALA B C 1
ATOM 3805 O O . ALA B 1 106 ? -7.238 -5.797 9.734 1 97.94 106 ALA B O 1
ATOM 3806 N N . VAL B 1 107 ? -6.898 -6.938 7.844 1 97.88 107 VAL B N 1
ATOM 3807 C CA . VAL B 1 107 ? -7.785 -8.039 8.211 1 97.88 107 VAL B CA 1
ATOM 3808 C C . VAL B 1 107 ? -7.242 -8.75 9.445 1 97.88 107 VAL B C 1
ATOM 3810 O O . VAL B 1 107 ? -7.992 -9.055 10.375 1 97.88 107 VAL B O 1
ATOM 3813 N N . VAL B 1 108 ? -5.984 -9 9.477 1 96.81 108 VAL B N 1
ATOM 3814 C CA . VAL B 1 108 ? -5.398 -9.695 10.617 1 96.81 108 VAL B CA 1
ATOM 3815 C C . VAL B 1 108 ? -5.508 -8.82 11.867 1 96.81 108 VAL B C 1
ATOM 3817 O O . VAL B 1 108 ? -5.785 -9.32 12.961 1 96.81 108 VAL B O 1
ATOM 3820 N N . ASN B 1 109 ? -5.215 -7.523 11.688 1 94.31 109 ASN B N 1
ATOM 3821 C CA . ASN B 1 109 ? -5.383 -6.602 12.805 1 9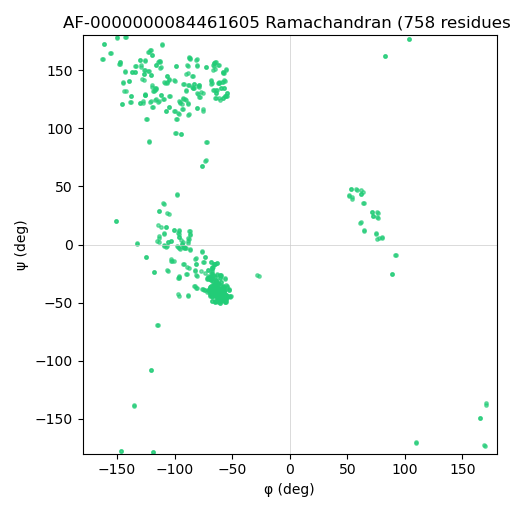4.31 109 ASN B CA 1
ATOM 3822 C C . ASN B 1 109 ? -6.801 -6.656 13.367 1 94.31 109 ASN B C 1
ATOM 3824 O O . ASN B 1 109 ? -6.996 -6.602 14.578 1 94.31 109 ASN B O 1
ATOM 3828 N N . LEU B 1 110 ? -7.762 -6.691 12.5 1 94.25 110 LEU B N 1
ATOM 3829 C CA . LEU B 1 110 ? -9.156 -6.82 12.914 1 94.25 110 LEU B CA 1
ATOM 3830 C C . LEU B 1 110 ? -9.367 -8.094 13.719 1 94.25 110 LEU B C 1
ATOM 3832 O O . LEU B 1 110 ? -9.984 -8.062 14.789 1 94.25 110 LEU B O 1
ATOM 3836 N N . LEU B 1 111 ? -8.867 -9.227 13.25 1 92.69 111 LEU B N 1
ATOM 3837 C CA . LEU B 1 111 ? -9.062 -10.523 13.883 1 92.69 111 LEU B CA 1
ATOM 3838 C C . LEU B 1 111 ? -8.422 -10.555 15.266 1 92.69 111 LEU B C 1
ATOM 3840 O O . LEU B 1 111 ? -8.922 -11.242 16.172 1 92.69 111 LEU B O 1
ATOM 3844 N N . SER B 1 112 ? -7.379 -9.828 15.383 1 89.62 112 SER B N 1
ATOM 3845 C CA . SER B 1 112 ? -6.691 -9.797 16.672 1 89.62 112 SER B CA 1
ATOM 3846 C C . SER B 1 112 ? -7.539 -9.117 17.734 1 89.62 112 SER B C 1
ATOM 3848 O O . SER B 1 112 ? -7.336 -9.328 18.938 1 89.62 112 SER B O 1
ATOM 3850 N N . GLN B 1 113 ? -8.445 -8.234 17.266 1 88.88 113 GLN B N 1
ATOM 3851 C CA . GLN B 1 113 ? -9.328 -7.566 18.219 1 88.88 113 GLN B CA 1
ATOM 3852 C C . GLN B 1 113 ? -10.281 -8.555 18.875 1 88.88 113 GLN B C 1
ATOM 3854 O O . GLN B 1 113 ? -10.867 -8.266 19.922 1 88.88 113 GLN B O 1
ATOM 3859 N N . LEU B 1 114 ? -10.477 -9.688 18.281 1 85.88 114 LEU B N 1
ATOM 3860 C CA . LEU B 1 114 ? -11.383 -10.711 18.797 1 85.88 114 LEU B CA 1
ATOM 3861 C C . LEU B 1 114 ? -10.703 -11.539 19.875 1 85.88 114 LEU B C 1
ATOM 3863 O O . LEU B 1 114 ? -11.375 -12.227 20.656 1 85.88 114 LEU B O 1
ATOM 3867 N N . GLU B 1 115 ? -9.438 -11.438 20.031 1 82.31 115 GLU B N 1
ATOM 3868 C CA . GLU B 1 115 ? -8.672 -12.211 21 1 82.31 115 GLU B CA 1
ATOM 3869 C C . GLU B 1 115 ? -8.914 -13.711 20.828 1 82.31 115 GLU B C 1
ATOM 3871 O O . GLU B 1 115 ? -9.172 -14.422 21.797 1 82.31 115 GLU B O 1
ATOM 3876 N N . ARG B 1 116 ? -8.961 -14.086 19.625 1 85.25 116 ARG B N 1
ATOM 3877 C CA . ARG B 1 116 ? -9.164 -15.484 19.266 1 85.25 116 ARG B CA 1
ATOM 3878 C C . ARG B 1 116 ? -7.922 -16.047 18.578 1 85.25 116 ARG B C 1
ATOM 3880 O O . ARG B 1 116 ? -7.07 -15.305 18.094 1 85.25 116 ARG B O 1
ATOM 3887 N N . HIS B 1 117 ? -7.883 -17.391 18.688 1 94 117 HIS B N 1
ATOM 3888 C CA . HIS B 1 117 ? -6.773 -18.094 18.047 1 94 117 HIS B CA 1
ATOM 3889 C C . HIS B 1 117 ? -7.004 -18.266 16.547 1 94 117 HIS B C 1
ATOM 3891 O O . HIS B 1 117 ? -8.094 -18.656 16.125 1 94 117 HIS B O 1
ATOM 3897 N N . LEU B 1 118 ? -6.012 -17.891 15.758 1 96.81 118 LEU B N 1
ATOM 3898 C CA . LEU B 1 118 ? -6.102 -18.062 14.312 1 96.81 118 LEU B CA 1
ATOM 3899 C C . LEU B 1 118 ? -5.539 -19.422 13.898 1 96.81 118 LEU B C 1
ATOM 3901 O O . LEU B 1 118 ? -4.445 -19.797 14.328 1 96.81 118 LEU B O 1
ATOM 3905 N N . LEU B 1 119 ? -6.309 -20.203 13.219 1 98 119 LEU B N 1
ATOM 3906 C CA . LEU B 1 119 ? -5.832 -21.391 12.531 1 98 119 LEU B CA 1
ATOM 3907 C C . LEU B 1 119 ? -5.586 -21.109 11.055 1 98 119 LEU B C 1
ATOM 3909 O O . LEU B 1 119 ? -6.531 -20.969 10.281 1 98 119 LEU B O 1
ATOM 3913 N N . VAL B 1 120 ? -4.32 -21.062 10.664 1 98.19 120 VAL B N 1
ATOM 3914 C CA . VAL B 1 120 ? -3.951 -20.5 9.367 1 98.19 120 VAL B CA 1
ATOM 3915 C C . VAL B 1 120 ? -3.336 -21.594 8.492 1 98.19 120 VAL B C 1
ATOM 3917 O O . VAL B 1 120 ? -2.545 -22.422 8.969 1 98.19 120 VAL B O 1
ATOM 3920 N N . ASP B 1 121 ? -3.764 -21.656 7.273 1 98.25 121 ASP B N 1
ATOM 3921 C CA . ASP B 1 121 ? -3.086 -22.547 6.328 1 98.25 121 ASP B CA 1
ATOM 3922 C C . ASP B 1 121 ? -1.601 -22.203 6.227 1 98.25 121 ASP B C 1
ATOM 3924 O O . ASP B 1 121 ? -1.237 -21.047 6.023 1 98.25 121 ASP B O 1
ATOM 3928 N N . LYS B 1 122 ? -0.772 -23.172 6.254 1 96.38 122 LYS B N 1
ATOM 3929 C CA . LYS B 1 122 ? 0.671 -22.969 6.305 1 96.38 122 LYS B CA 1
ATOM 3930 C C . LYS B 1 122 ? 1.167 -22.25 5.047 1 96.38 122 LYS B C 1
ATOM 3932 O O . LYS B 1 122 ? 2.164 -21.531 5.086 1 96.38 122 LYS B O 1
ATOM 3937 N N . ALA B 1 123 ? 0.46 -22.375 3.922 1 95.12 123 ALA B N 1
ATOM 3938 C CA . ALA B 1 123 ? 0.929 -21.859 2.639 1 95.12 123 ALA B CA 1
ATOM 3939 C C . ALA B 1 123 ? 0.332 -20.484 2.352 1 95.12 123 ALA B C 1
ATOM 3941 O O . ALA B 1 123 ? 0.45 -19.969 1.237 1 95.12 123 ALA B O 1
ATOM 3942 N N . ILE B 1 124 ? -0.279 -19.875 3.381 1 96.75 124 ILE B N 1
ATOM 3943 C CA . ILE B 1 124 ? -0.929 -18.594 3.176 1 96.75 124 ILE B CA 1
ATOM 3944 C C . ILE B 1 124 ? 0.115 -17.547 2.812 1 96.75 124 ILE B C 1
ATOM 3946 O O . ILE B 1 124 ? 1.31 -17.734 3.051 1 96.75 124 ILE B O 1
ATOM 3950 N N . HIS B 1 125 ? -0.269 -16.5 2.17 1 96.38 125 HIS B N 1
ATOM 3951 C CA . HIS B 1 125 ? 0.6 -15.445 1.672 1 96.38 125 HIS B CA 1
ATOM 3952 C C . HIS B 1 125 ? 1.402 -14.812 2.803 1 96.38 125 HIS B C 1
ATOM 3954 O O . HIS B 1 125 ? 0.896 -14.656 3.916 1 96.38 125 HIS B O 1
ATOM 3960 N N . ALA B 1 126 ? 2.57 -14.367 2.529 1 95.44 126 ALA B N 1
ATOM 3961 C CA . ALA B 1 126 ? 3.527 -13.805 3.48 1 95.44 126 ALA B CA 1
ATOM 3962 C C . ALA B 1 126 ? 2.93 -12.609 4.219 1 95.44 126 ALA B C 1
ATOM 3964 O O . ALA B 1 126 ? 3.227 -12.391 5.395 1 95.44 126 ALA B O 1
ATOM 3965 N N . SER B 1 127 ? 2.107 -11.812 3.551 1 97.25 127 SER B N 1
ATOM 3966 C CA . SER B 1 127 ? 1.55 -10.602 4.152 1 97.25 127 SER B CA 1
ATOM 3967 C C . SER B 1 127 ? 0.614 -10.945 5.309 1 97.25 127 SER B C 1
ATOM 3969 O O . SER B 1 127 ? 0.426 -10.141 6.223 1 97.25 127 SER B O 1
ATOM 3971 N N . PHE B 1 128 ? -0.013 -12.125 5.293 1 97.56 128 PHE B N 1
ATOM 3972 C CA . PHE B 1 128 ? -0.811 -12.547 6.441 1 97.56 128 PHE B CA 1
ATOM 3973 C C . PHE B 1 128 ? 0.076 -12.805 7.652 1 97.56 128 PHE B C 1
ATOM 3975 O O . PHE B 1 128 ? -0.276 -12.445 8.773 1 97.56 128 PHE B O 1
ATOM 3982 N N . TYR B 1 129 ? 1.17 -13.477 7.434 1 96.56 129 TYR B N 1
ATOM 3983 C CA . TYR B 1 129 ? 2.123 -13.695 8.516 1 96.56 129 TYR B CA 1
ATOM 3984 C C . TYR B 1 129 ? 2.637 -12.375 9.07 1 96.56 129 TYR B C 1
ATOM 3986 O O . TYR B 1 129 ? 2.785 -12.227 10.289 1 96.56 129 TYR B O 1
ATOM 3994 N N . ASP B 1 130 ? 2.941 -11.461 8.18 1 97.06 130 ASP B N 1
ATOM 3995 C CA . ASP B 1 130 ? 3.336 -10.133 8.625 1 97.06 130 ASP B CA 1
ATOM 3996 C C . ASP B 1 130 ? 2.234 -9.484 9.461 1 97.06 130 ASP B C 1
ATOM 3998 O O . ASP B 1 130 ? 2.514 -8.828 10.469 1 97.06 130 ASP B O 1
ATOM 4002 N N . GLY B 1 131 ? 1.004 -9.602 8.977 1 96.94 131 GLY B N 1
ATOM 4003 C CA . GLY B 1 131 ? -0.117 -9.094 9.758 1 96.94 131 GLY B CA 1
ATOM 4004 C C . GLY B 1 131 ? -0.207 -9.703 11.141 1 96.94 131 GLY B C 1
ATOM 4005 O O . GLY B 1 131 ? -0.493 -9.008 12.117 1 96.94 131 GLY B O 1
ATOM 4006 N N . MET B 1 132 ? -0.014 -11.031 11.266 1 96.44 132 MET B N 1
ATOM 4007 C CA . MET B 1 132 ? -0.061 -11.711 12.562 1 96.44 132 MET B CA 1
ATOM 4008 C C . MET B 1 132 ? 1.029 -11.188 13.492 1 96.44 132 MET B C 1
ATOM 4010 O O . MET B 1 132 ? 0.792 -10.992 14.68 1 96.44 132 MET B O 1
ATOM 4014 N N . LYS B 1 133 ? 2.129 -10.984 12.898 1 94.94 133 LYS B N 1
ATOM 4015 C CA . LYS B 1 133 ? 3.227 -10.422 13.68 1 94.94 133 LYS B CA 1
ATOM 4016 C C . LYS B 1 133 ? 2.896 -9.008 14.148 1 94.94 133 LYS B C 1
ATOM 4018 O O . LYS B 1 133 ? 3.074 -8.688 15.328 1 94.94 133 LYS B O 1
ATOM 4023 N N . LEU B 1 134 ? 2.461 -8.203 13.273 1 94.44 134 LEU B N 1
ATOM 4024 C CA . LEU B 1 134 ? 2.117 -6.812 13.562 1 94.44 134 LEU B CA 1
ATOM 4025 C C . LEU B 1 134 ? 1.051 -6.738 14.656 1 94.44 134 LEU B C 1
ATOM 4027 O O . LEU B 1 134 ? 1.086 -5.844 15.5 1 94.44 134 LEU B O 1
ATOM 4031 N N . ALA B 1 135 ? 0.139 -7.641 14.617 1 94.12 135 ALA B N 1
ATOM 4032 C CA . ALA B 1 135 ? -1.008 -7.602 15.523 1 94.12 135 ALA B CA 1
ATOM 4033 C C . ALA B 1 135 ? -0.727 -8.391 16.797 1 94.12 135 ALA B C 1
ATOM 4035 O O . ALA B 1 135 ? -1.567 -8.438 17.703 1 94.12 135 ALA B O 1
ATOM 4036 N N . ASP B 1 136 ? 0.424 -9.031 16.953 1 93.5 136 ASP B N 1
ATOM 4037 C CA . ASP B 1 136 ? 0.708 -9.969 18.047 1 93.5 136 ASP B CA 1
ATOM 4038 C C . ASP B 1 136 ? -0.385 -11.031 18.156 1 93.5 136 ASP B C 1
ATOM 4040 O O . ASP B 1 136 ? -0.902 -11.289 19.25 1 93.5 136 ASP B O 1
ATOM 4044 N N . ALA B 1 137 ? -0.798 -11.508 17.031 1 94.25 137 ALA B N 1
ATOM 4045 C CA . ALA B 1 137 ? -1.886 -12.477 17 1 94.25 137 ALA B CA 1
ATOM 4046 C C . ALA B 1 137 ? -1.387 -13.867 17.375 1 94.25 137 ALA B C 1
ATOM 4048 O O . ALA B 1 137 ? -0.284 -14.266 17 1 94.25 137 ALA B O 1
ATOM 4049 N N . ARG B 1 138 ? -2.184 -14.602 18.219 1 93.88 138 ARG B N 1
ATOM 4050 C CA . ARG B 1 138 ? -1.926 -16.016 18.484 1 93.88 138 ARG B CA 1
ATOM 4051 C C . ARG B 1 138 ? -2.414 -16.891 17.328 1 93.88 138 ARG B C 1
ATOM 4053 O O . ARG B 1 138 ? -3.545 -16.734 16.859 1 93.88 138 ARG B O 1
ATOM 4060 N N . PHE B 1 139 ? -1.507 -17.719 16.828 1 96.5 139 PHE B N 1
ATOM 4061 C CA . PHE B 1 139 ? -1.925 -18.531 15.703 1 96.5 139 PHE B CA 1
ATOM 4062 C C . PHE B 1 139 ? -1.222 -19.891 15.719 1 96.5 139 PHE B C 1
ATOM 4064 O O . PHE B 1 139 ? -0.214 -20.062 16.406 1 96.5 139 PHE B O 1
ATOM 4071 N N . SER B 1 140 ? -1.817 -20.844 15.117 1 97.19 140 SER B N 1
ATOM 4072 C CA . SER B 1 140 ? -1.232 -22.141 14.742 1 97.19 140 SER B CA 1
ATOM 4073 C C . SER B 1 140 ? -1.423 -22.422 13.258 1 97.19 140 SER B C 1
ATOM 4075 O O . SER B 1 140 ? -2.393 -21.953 12.656 1 97.19 140 SER B O 1
ATOM 4077 N N . ARG B 1 141 ? -0.485 -23.156 12.758 1 97.81 141 ARG B N 1
ATOM 4078 C CA . ARG B 1 141 ? -0.566 -23.516 11.344 1 97.81 141 ARG B CA 1
ATOM 4079 C C . ARG B 1 141 ? -1.099 -24.938 11.172 1 97.81 141 ARG B C 1
ATOM 4081 O O . ARG B 1 141 ? -0.83 -25.812 11.992 1 97.81 141 ARG B O 1
ATOM 4088 N N . TYR B 1 142 ? -1.885 -25.109 10.195 1 98 142 TYR B N 1
ATOM 4089 C CA . TYR B 1 142 ? -2.193 -26.453 9.734 1 98 142 TYR B CA 1
ATOM 4090 C C . TYR B 1 142 ? -1.616 -26.703 8.344 1 98 142 TYR B C 1
ATOM 4092 O O . TYR B 1 142 ? -1.319 -25.75 7.613 1 98 142 TYR B O 1
ATOM 4100 N N . ARG B 1 143 ? -1.406 -27.984 8.008 1 97 143 ARG B N 1
ATOM 4101 C CA . ARG B 1 143 ? -0.828 -28.344 6.719 1 97 143 ARG B CA 1
ATOM 4102 C C . ARG B 1 143 ? -1.714 -27.875 5.566 1 97 143 ARG B C 1
ATOM 4104 O O . ARG B 1 143 ? -2.941 -27.969 5.645 1 97 143 ARG B O 1
ATOM 4111 N N . SER B 1 144 ? -1.081 -27.391 4.574 1 95.56 144 SER B N 1
ATOM 4112 C CA . SER B 1 144 ? -1.8 -26.766 3.475 1 95.56 144 SER B CA 1
ATOM 4113 C C . SER B 1 144 ? -2.801 -27.719 2.842 1 95.56 144 SER B C 1
ATOM 4115 O O . SER B 1 144 ? -2.439 -28.828 2.445 1 95.56 144 SER B O 1
ATOM 4117 N N . ASN B 1 145 ? -4.004 -27.234 2.781 1 96.06 145 ASN B N 1
ATOM 4118 C CA . ASN B 1 145 ? -5.102 -27.953 2.133 1 96.06 145 ASN B CA 1
ATOM 4119 C C . ASN B 1 145 ? -5.383 -29.297 2.803 1 96.06 145 ASN B C 1
ATOM 4121 O O . ASN B 1 145 ? -5.996 -30.172 2.203 1 96.06 145 ASN B O 1
ATOM 4125 N N . ASP B 1 146 ? -4.918 -29.438 4.008 1 97.94 146 ASP B N 1
ATOM 4126 C CA . ASP B 1 146 ? -5.113 -30.672 4.754 1 97.94 146 ASP B CA 1
ATOM 4127 C C . ASP B 1 146 ? -6.277 -30.547 5.734 1 97.94 146 ASP B C 1
ATOM 4129 O O . ASP B 1 146 ? -6.078 -30.203 6.902 1 97.94 146 ASP B O 1
ATOM 4133 N N . THR B 1 147 ? -7.438 -31 5.297 1 98.12 147 THR B N 1
ATOM 4134 C CA . THR B 1 147 ? -8.648 -30.844 6.094 1 98.12 147 THR B CA 1
ATOM 4135 C C . THR B 1 147 ? -8.609 -31.734 7.328 1 98.12 147 THR B C 1
ATOM 4137 O O . THR B 1 147 ? -9.211 -31.422 8.352 1 98.12 147 THR B O 1
ATOM 4140 N N . GLU B 1 148 ? -7.898 -32.844 7.219 1 98.19 148 GLU B N 1
ATOM 4141 C CA . GLU B 1 148 ? -7.766 -33.688 8.391 1 98.19 148 GLU B CA 1
ATOM 4142 C C . GLU B 1 148 ? -6.926 -33 9.477 1 98.19 148 GLU B C 1
ATOM 4144 O O . GLU B 1 148 ? -7.273 -33.062 10.656 1 98.19 148 GLU B O 1
ATOM 4149 N N . ASP B 1 149 ? -5.852 -32.438 9.062 1 98.44 149 ASP B N 1
ATOM 4150 C CA . ASP B 1 149 ? -5.043 -31.688 10.023 1 98.44 149 ASP B CA 1
ATOM 4151 C C . ASP B 1 149 ? -5.836 -30.531 10.617 1 98.44 149 ASP B C 1
ATOM 4153 O O . ASP B 1 149 ? -5.758 -30.281 11.828 1 98.44 149 ASP B O 1
ATOM 4157 N N . LEU B 1 150 ? -6.582 -29.812 9.812 1 98.44 150 LEU B N 1
ATOM 4158 C CA . LEU B 1 150 ? -7.43 -28.734 10.289 1 98.44 150 LEU B CA 1
ATOM 4159 C C . LEU B 1 150 ? -8.453 -29.234 11.297 1 98.44 150 LEU B C 1
ATOM 4161 O O . LEU B 1 150 ? -8.672 -28.609 12.336 1 98.44 150 LEU B O 1
ATOM 4165 N N . ARG B 1 151 ? -9.047 -30.344 10.977 1 97.88 151 ARG B N 1
ATOM 4166 C CA . ARG B 1 151 ? -10.031 -30.938 11.867 1 97.88 151 ARG B CA 1
ATOM 4167 C C . ARG B 1 151 ? -9.43 -31.219 13.242 1 97.88 151 ARG B C 1
ATOM 4169 O O . ARG B 1 151 ? -10.047 -30.922 14.266 1 97.88 151 ARG B O 1
ATOM 4176 N N . GLN B 1 152 ? -8.297 -31.797 13.242 1 97.88 152 GLN B N 1
ATOM 4177 C CA . GLN B 1 152 ? -7.617 -32.125 14.492 1 97.88 152 GLN B CA 1
ATOM 4178 C C . GLN B 1 152 ? -7.324 -30.859 15.305 1 97.88 152 GLN B C 1
ATOM 4180 O O . GLN B 1 152 ? -7.52 -30.844 16.516 1 97.88 152 GLN B O 1
ATOM 4185 N N . LYS B 1 153 ? -6.859 -29.875 14.641 1 97.44 153 LYS B N 1
ATOM 4186 C CA . LYS B 1 153 ? -6.531 -28.625 15.32 1 97.44 153 LYS B CA 1
ATOM 4187 C C . LYS B 1 153 ? -7.785 -27.938 15.859 1 97.44 153 LYS B C 1
ATOM 4189 O O . LYS B 1 153 ? -7.758 -27.344 16.938 1 97.44 153 LYS B O 1
ATOM 4194 N N . LEU B 1 154 ? -8.844 -28 15.078 1 96.69 154 LEU B N 1
ATOM 4195 C CA . LEU B 1 154 ? -10.102 -27.391 15.492 1 96.69 154 LEU B CA 1
ATOM 4196 C C . LEU B 1 154 ? -10.656 -28.078 16.734 1 96.69 154 LEU B C 1
ATOM 4198 O O . LEU B 1 154 ? -11.305 -27.438 17.562 1 96.69 154 LEU B O 1
ATOM 4202 N N . ALA B 1 155 ? -10.383 -29.328 16.891 1 95 155 ALA B N 1
ATOM 4203 C CA . ALA B 1 155 ? -10.859 -30.094 18.047 1 95 155 ALA B CA 1
ATOM 4204 C C . ALA B 1 155 ? -10.203 -29.609 19.328 1 95 155 ALA B C 1
ATOM 4206 O O . ALA B 1 155 ? -10.773 -29.734 20.406 1 95 155 ALA B O 1
ATOM 4207 N N . HIS B 1 156 ? -9.07 -28.984 19.188 1 93.19 156 HIS B N 1
ATOM 4208 C CA . HIS B 1 156 ? -8.297 -28.609 20.359 1 93.19 156 HIS B CA 1
ATOM 4209 C C . HIS B 1 156 ? -8.219 -27.094 20.531 1 93.19 156 HIS B C 1
ATOM 4211 O O . HIS B 1 156 ? -7.5 -26.594 21.391 1 93.19 156 HIS B O 1
ATOM 4217 N N . THR B 1 157 ? -8.852 -26.375 19.688 1 90 157 THR B N 1
ATOM 4218 C CA . THR B 1 157 ? -8.789 -24.906 19.734 1 90 157 THR B CA 1
ATOM 4219 C C . THR B 1 157 ? -10.188 -24.312 19.812 1 90 157 THR B C 1
ATOM 4221 O O . THR B 1 157 ? -10.945 -24.328 18.844 1 90 157 THR B O 1
ATOM 4224 N N . ALA B 1 158 ? -10.492 -23.797 20.969 1 81.31 158 ALA B N 1
ATOM 4225 C CA . ALA B 1 158 ? -11.797 -23.172 21.156 1 81.31 158 ALA B CA 1
ATOM 4226 C C . ALA B 1 158 ? -11.82 -21.766 20.562 1 81.31 158 ALA B C 1
ATOM 4228 O O . ALA B 1 158 ? -10.844 -21.016 20.672 1 81.31 158 ALA B O 1
ATOM 4229 N N . GLN B 1 159 ? -12.938 -21.438 19.828 1 85.06 159 GLN B N 1
ATOM 4230 C CA . GLN B 1 159 ? -13.219 -20.094 19.344 1 85.06 159 GLN B CA 1
ATOM 4231 C C . GLN B 1 159 ? -12.148 -19.609 18.375 1 85.06 159 GLN B C 1
ATOM 4233 O O . GLN B 1 159 ? -11.602 -18.516 18.516 1 85.06 159 GLN B O 1
ATOM 4238 N N . ALA B 1 160 ? -11.789 -20.391 17.469 1 93.19 160 ALA B N 1
ATOM 4239 C CA . ALA B 1 160 ? -10.758 -20.109 16.469 1 93.19 160 ALA B CA 1
ATOM 4240 C C . ALA B 1 160 ? -11.344 -19.375 15.273 1 93.19 160 ALA B C 1
ATOM 4242 O O . ALA B 1 160 ? -12.562 -19.281 15.125 1 93.19 160 ALA B O 1
ATOM 4243 N N . VAL B 1 161 ? -10.508 -18.734 14.539 1 95.75 161 VAL B N 1
ATOM 4244 C CA . VAL B 1 161 ? -10.805 -18.25 13.195 1 95.75 161 VAL B CA 1
ATOM 4245 C C . VAL B 1 161 ? -9.906 -18.953 12.18 1 95.75 161 VAL B C 1
ATOM 4247 O O . VAL B 1 161 ? -8.68 -18.969 12.336 1 95.75 161 VAL B O 1
ATOM 4250 N N . VAL B 1 162 ? -10.523 -19.547 11.203 1 97.56 162 VAL B N 1
ATOM 4251 C CA . VAL B 1 162 ? -9.758 -20.234 10.164 1 97.56 162 VAL B CA 1
ATOM 4252 C C . VAL B 1 162 ? -9.453 -19.266 9.031 1 97.56 162 VAL B C 1
ATOM 4254 O O . VAL B 1 162 ? -10.312 -18.469 8.625 1 97.56 162 VAL B O 1
ATOM 4257 N N . VAL B 1 163 ? -8.188 -19.219 8.57 1 98.12 163 VAL B N 1
ATOM 4258 C CA . VAL B 1 163 ? -7.766 -18.359 7.469 1 98.12 163 VAL B CA 1
ATOM 4259 C C . VAL B 1 163 ? -7.07 -19.203 6.398 1 98.12 163 VAL B C 1
ATOM 4261 O O . VAL B 1 163 ? -6.156 -19.969 6.699 1 98.12 163 VAL B O 1
ATOM 4264 N N . THR B 1 164 ? -7.48 -19.078 5.164 1 98.56 164 THR B N 1
ATOM 4265 C CA . THR B 1 164 ? -6.895 -19.812 4.039 1 98.56 164 THR B CA 1
ATOM 4266 C C . THR B 1 164 ? -6.941 -18.953 2.771 1 98.56 164 THR B C 1
ATOM 4268 O O . THR B 1 164 ? -7.188 -17.75 2.832 1 98.56 164 THR B O 1
ATOM 4271 N N . GLU B 1 165 ? -6.496 -19.469 1.653 1 98.44 165 GLU 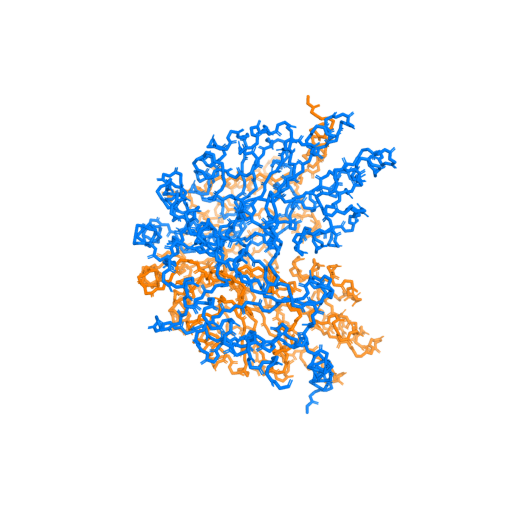B N 1
ATOM 4272 C CA . GLU B 1 165 ? -6.613 -18.875 0.328 1 98.44 165 GLU B CA 1
ATOM 4273 C C . GLU B 1 165 ? -7.539 -19.688 -0.567 1 98.44 165 GLU B C 1
ATOM 4275 O O . GLU B 1 165 ? -7.77 -20.875 -0.319 1 98.44 165 GLU B O 1
ATOM 4280 N N . GLY B 1 166 ? -8.156 -18.953 -1.523 1 98.44 166 GLY B N 1
ATOM 4281 C CA . GLY B 1 166 ? -8.938 -19.703 -2.496 1 98.44 166 GLY B CA 1
ATOM 4282 C C . GLY B 1 166 ? -8.086 -20.531 -3.434 1 98.44 166 GLY B C 1
ATOM 4283 O O . GLY B 1 166 ? -8.453 -21.656 -3.779 1 98.44 166 GLY B O 1
ATOM 4284 N N . LEU B 1 167 ? -7.047 -19.969 -3.887 1 98 167 LEU B N 1
ATOM 4285 C CA . LEU B 1 167 ? -6.031 -20.5 -4.785 1 98 167 LEU B CA 1
ATOM 4286 C C . LEU B 1 167 ? -4.633 -20.094 -4.34 1 98 167 LEU B C 1
ATOM 4288 O O . LEU B 1 167 ? -4.367 -18.906 -4.145 1 98 167 LEU B O 1
ATOM 4292 N N . PHE B 1 168 ? -3.77 -21.109 -4.102 1 96.31 168 PHE B N 1
ATOM 4293 C CA . PHE B 1 168 ? -2.461 -20.812 -3.525 1 96.31 168 PHE B CA 1
ATOM 4294 C C . PHE B 1 168 ? -1.465 -20.422 -4.609 1 96.31 168 PHE B C 1
ATOM 4296 O O . PHE B 1 168 ? -1.336 -21.125 -5.621 1 96.31 168 PHE B O 1
ATOM 4303 N N . SER B 1 169 ? -0.701 -19.391 -4.375 1 93.69 169 SER B N 1
ATOM 4304 C CA . SER B 1 169 ? 0.136 -18.703 -5.352 1 93.69 169 SER B CA 1
ATOM 4305 C C . SER B 1 169 ? 1.311 -19.578 -5.785 1 93.69 169 SER B C 1
ATOM 4307 O O . SER B 1 169 ? 1.87 -19.375 -6.867 1 93.69 169 SER B O 1
ATOM 4309 N N . MET B 1 170 ? 1.786 -20.484 -4.949 1 90.94 170 MET B N 1
ATOM 4310 C CA . MET B 1 170 ? 2.994 -21.234 -5.258 1 90.94 170 MET B CA 1
ATOM 4311 C C . MET B 1 170 ? 2.645 -22.594 -5.867 1 90.94 170 MET B C 1
ATOM 4313 O O . MET B 1 170 ? 3.189 -22.969 -6.91 1 90.94 170 MET B O 1
ATOM 4317 N N . SER B 1 171 ? 1.651 -23.234 -5.293 1 90.69 171 SER B N 1
ATOM 4318 C CA . SER B 1 171 ? 1.332 -24.594 -5.727 1 90.69 171 SER B CA 1
ATOM 4319 C C . SER B 1 171 ? 0.32 -24.578 -6.867 1 90.69 171 SER B C 1
ATOM 4321 O O . SER B 1 171 ? 0.242 -25.531 -7.645 1 90.69 171 SER B O 1
ATOM 4323 N N . GLY B 1 172 ? -0.437 -23.531 -6.898 1 94.75 172 GLY B N 1
ATOM 4324 C CA . GLY B 1 172 ? -1.534 -23.516 -7.852 1 94.75 172 GLY B CA 1
ATOM 4325 C C . GLY B 1 172 ? -2.697 -24.391 -7.438 1 94.75 172 GLY B C 1
ATOM 4326 O O . GLY B 1 172 ? -3.633 -24.609 -8.211 1 94.75 172 GLY B O 1
ATOM 4327 N N . GLN B 1 173 ? -2.658 -24.875 -6.25 1 95.5 173 GLN B N 1
ATOM 4328 C CA . GLN B 1 173 ? -3.725 -25.734 -5.758 1 95.5 173 GLN B CA 1
ATOM 4329 C C . GLN B 1 173 ? -4.902 -24.922 -5.234 1 95.5 173 GLN B C 1
ATOM 4331 O O . GLN B 1 173 ? -4.707 -23.875 -4.609 1 95.5 173 GLN B O 1
ATOM 4336 N N . VAL B 1 174 ? -6.062 -25.391 -5.57 1 97.62 174 VAL B N 1
ATOM 4337 C CA . VAL B 1 174 ? -7.289 -24.781 -5.07 1 97.62 174 VAL B CA 1
ATOM 4338 C C . VAL B 1 174 ? -7.605 -25.312 -3.68 1 97.62 174 VAL B C 1
ATOM 4340 O O . VAL B 1 174 ? -7.484 -26.516 -3.43 1 97.62 174 VAL B O 1
ATOM 4343 N N . ALA B 1 175 ? -7.949 -24.469 -2.771 1 97.94 175 ALA B N 1
ATOM 4344 C CA . ALA B 1 175 ? -8.32 -24.906 -1.429 1 97.94 175 ALA B CA 1
ATOM 4345 C C . ALA B 1 175 ? -9.633 -25.688 -1.449 1 97.94 175 ALA B C 1
ATOM 4347 O O . ALA B 1 175 ? -10.562 -25.312 -2.178 1 97.94 175 ALA B O 1
ATOM 4348 N N . PRO B 1 176 ? -9.727 -26.781 -0.685 1 98.12 176 PRO B N 1
ATOM 4349 C CA . PRO B 1 176 ? -11.008 -27.469 -0.545 1 98.12 176 PRO B CA 1
ATOM 4350 C C . PRO B 1 176 ? -12 -26.703 0.333 1 98.12 176 PRO B C 1
ATOM 4352 O O . PRO B 1 176 ? -12.367 -27.188 1.41 1 98.12 176 PRO B O 1
ATOM 4355 N N . LEU B 1 177 ? -12.531 -25.609 -0.164 1 98.5 177 LEU B N 1
ATOM 4356 C CA . LEU B 1 177 ? -13.266 -24.641 0.631 1 98.5 177 LEU B CA 1
ATOM 4357 C C . LEU B 1 177 ? -14.586 -25.219 1.127 1 98.5 177 LEU B C 1
ATOM 4359 O O . LEU B 1 177 ? -15.086 -24.828 2.184 1 98.5 177 LEU B O 1
ATOM 4363 N N . GLN B 1 178 ? -15.195 -26.156 0.339 1 97.94 178 GLN B N 1
ATOM 4364 C CA . GLN B 1 178 ? -16.422 -26.781 0.82 1 97.94 178 GLN B CA 1
ATOM 4365 C C . GLN B 1 178 ? -16.156 -27.578 2.102 1 97.94 178 GLN B C 1
ATOM 4367 O O . GLN B 1 178 ? -16.922 -27.453 3.07 1 97.94 178 GLN B O 1
ATOM 4372 N N . ASP B 1 179 ? -15.133 -28.375 2.039 1 98.31 179 ASP B N 1
ATOM 4373 C CA . ASP B 1 179 ? -14.766 -29.188 3.205 1 98.31 179 ASP B CA 1
ATOM 4374 C C . ASP B 1 179 ? -14.375 -28.297 4.383 1 98.31 179 ASP B C 1
ATOM 4376 O O . ASP B 1 179 ? -14.773 -28.547 5.52 1 98.31 179 ASP B O 1
ATOM 4380 N N . ILE B 1 180 ? -13.586 -27.266 4.113 1 98.38 180 ILE B N 1
ATOM 4381 C CA . ILE B 1 180 ? -13.148 -26.344 5.16 1 98.38 180 ILE B CA 1
ATOM 4382 C C . ILE B 1 180 ? -14.359 -25.641 5.773 1 98.38 180 ILE B C 1
ATOM 4384 O O . ILE B 1 180 ? -14.469 -25.531 6.996 1 98.38 180 ILE B O 1
ATOM 4388 N N . SER B 1 181 ? -15.234 -25.141 4.906 1 97.31 181 SER B N 1
ATOM 4389 C CA . SER B 1 181 ? -16.438 -24.469 5.371 1 97.31 181 SER B CA 1
ATOM 4390 C C . SER B 1 181 ? -17.281 -25.375 6.25 1 97.31 181 SER B C 1
ATOM 4392 O O . SER B 1 181 ? -17.812 -24.953 7.281 1 97.31 181 SER B O 1
ATOM 4394 N N . HIS B 1 182 ? -17.469 -26.625 5.82 1 96.94 182 HIS B N 1
ATOM 4395 C CA . HIS B 1 182 ? -18.219 -27.594 6.598 1 96.94 182 HIS B CA 1
ATOM 4396 C C . HIS B 1 182 ? -17.609 -27.797 7.977 1 96.94 182 HIS B C 1
ATOM 4398 O O . HIS B 1 182 ? -18.328 -27.844 8.977 1 96.94 182 HIS B O 1
ATOM 4404 N N . LEU B 1 183 ? -16.344 -27.969 8 1 97.19 183 LEU B N 1
ATOM 4405 C CA . LEU B 1 183 ? -15.633 -28.125 9.266 1 97.19 183 LEU B CA 1
ATOM 4406 C C . LEU B 1 183 ? -15.844 -26.906 10.164 1 97.19 183 LEU B C 1
ATOM 4408 O O . LEU B 1 183 ? -16.078 -27.047 11.367 1 97.19 183 LEU B O 1
ATOM 4412 N N . CYS B 1 184 ? -15.727 -25.719 9.586 1 96.25 184 CYS B N 1
ATOM 4413 C CA . CYS B 1 184 ? -15.891 -24.484 10.344 1 96.25 184 CYS B CA 1
ATOM 4414 C C . CYS B 1 184 ? -17.312 -24.359 10.898 1 96.25 184 CYS B C 1
ATOM 4416 O O . CYS B 1 184 ? -17.5 -23.938 12.039 1 96.25 184 CYS B O 1
ATOM 4418 N N . GLU B 1 185 ? -18.281 -24.75 10.117 1 94.31 185 GLU B N 1
ATOM 4419 C CA . GLU B 1 185 ? -19.672 -24.734 10.562 1 94.31 185 GLU B CA 1
ATOM 4420 C C . GLU B 1 185 ? -19.875 -25.672 11.75 1 94.31 185 GLU B C 1
ATOM 4422 O O . GLU B 1 185 ? -20.547 -25.312 12.727 1 94.31 185 GLU B O 1
ATOM 4427 N N . THR B 1 186 ? -19.359 -26.812 11.609 1 94.25 186 THR B N 1
ATOM 4428 C CA . THR B 1 186 ? -19.484 -27.828 12.648 1 94.25 186 THR B CA 1
ATOM 4429 C C . THR B 1 186 ? -18.906 -27.328 13.969 1 94.25 186 THR B C 1
ATOM 4431 O O . THR B 1 186 ? -19.422 -27.641 15.039 1 94.25 186 THR B O 1
ATOM 4434 N N . HIS B 1 187 ? -17.875 -26.594 13.906 1 93.75 187 HIS B N 1
ATOM 4435 C CA . HIS B 1 187 ? -17.188 -26.109 15.109 1 93.75 187 HIS B CA 1
ATOM 4436 C C . HIS B 1 187 ? -17.625 -24.703 15.461 1 93.75 187 HIS B C 1
ATOM 4438 O O . HIS B 1 187 ? -17.094 -24.094 16.406 1 93.75 187 HIS B O 1
ATOM 4444 N N . GLU B 1 188 ? -18.469 -24.109 14.68 1 91.81 188 GLU B N 1
ATOM 4445 C CA . GLU B 1 188 ? -19.031 -22.781 14.898 1 91.81 188 GLU B CA 1
ATOM 4446 C C . GLU B 1 188 ? -17.953 -21.719 14.906 1 91.81 188 GLU B C 1
ATOM 4448 O O . GLU B 1 188 ? -17.906 -20.891 15.82 1 91.81 188 GLU B O 1
ATOM 4453 N N . VAL B 1 189 ? -17.047 -21.844 13.969 1 93.69 189 VAL B N 1
ATOM 4454 C CA . VAL B 1 189 ? -15.992 -20.844 13.805 1 93.69 189 VAL B CA 1
ATOM 4455 C C . VAL B 1 189 ? -16.031 -20.266 12.398 1 93.69 189 VAL B C 1
ATOM 4457 O O . VAL B 1 189 ? -16.5 -20.922 11.461 1 93.69 189 VAL B O 1
ATOM 4460 N N . PRO B 1 190 ? -15.641 -19.016 12.242 1 94 190 PRO B N 1
ATOM 4461 C CA . PRO B 1 190 ? -15.625 -18.422 10.906 1 94 190 PRO B CA 1
ATOM 4462 C C . PRO B 1 190 ? -14.383 -18.812 10.102 1 94 190 PRO B C 1
ATOM 4464 O O . PRO B 1 190 ? -13.383 -19.25 10.672 1 94 190 PRO B O 1
ATOM 4467 N N . CYS B 1 191 ? -14.516 -18.672 8.805 1 96.56 191 CYS B N 1
ATOM 4468 C CA . CYS B 1 191 ? -13.414 -18.859 7.863 1 96.56 191 CYS B CA 1
ATOM 4469 C C . CYS B 1 191 ? -13.25 -17.641 6.969 1 96.56 191 CYS B C 1
ATOM 4471 O O . CYS B 1 191 ? -14.227 -17.109 6.441 1 96.56 191 CYS B O 1
ATOM 4473 N N . LEU B 1 192 ? -12.031 -17.156 6.902 1 97.94 192 LEU B N 1
ATOM 4474 C CA . LEU B 1 192 ? -11.703 -16.078 5.988 1 97.94 192 LEU B CA 1
ATOM 4475 C C . LEU B 1 192 ? -10.883 -16.578 4.809 1 97.94 192 LEU B C 1
ATOM 4477 O O . LEU B 1 192 ? -10.047 -17.469 4.969 1 97.94 192 LEU B O 1
ATOM 4481 N N . VAL B 1 193 ? -11.109 -15.984 3.631 1 98.75 193 VAL B N 1
ATOM 4482 C CA . VAL B 1 193 ? -10.484 -16.5 2.424 1 98.75 193 VAL B CA 1
ATOM 4483 C C . VAL B 1 193 ? -9.812 -15.367 1.658 1 98.75 193 VAL B C 1
ATOM 4485 O O . VAL B 1 193 ? -10.461 -14.383 1.303 1 98.75 193 VAL B O 1
ATOM 4488 N N . ASP B 1 194 ? -8.531 -15.469 1.429 1 98.75 194 ASP B N 1
ATOM 4489 C CA . ASP B 1 194 ? -7.824 -14.609 0.483 1 98.75 194 ASP B CA 1
ATOM 4490 C C . ASP B 1 194 ? -8.023 -15.094 -0.952 1 98.75 194 ASP B C 1
ATOM 4492 O O . ASP B 1 194 ? -7.535 -16.172 -1.326 1 98.75 194 ASP B O 1
ATOM 4496 N N . GLU B 1 195 ? -8.633 -14.258 -1.766 1 98.69 195 GLU B N 1
ATOM 4497 C CA . GLU B 1 195 ? -8.984 -14.648 -3.129 1 98.69 195 GLU B CA 1
ATOM 4498 C C . GLU B 1 195 ? -8.062 -13.977 -4.145 1 98.69 195 GLU B C 1
ATOM 4500 O O . GLU B 1 195 ? -8.453 -13.773 -5.301 1 98.69 195 GLU B O 1
ATOM 4505 N N . ALA B 1 196 ? -6.867 -13.648 -3.748 1 98.56 196 ALA B N 1
ATOM 4506 C CA . ALA B 1 196 ? -5.934 -12.898 -4.59 1 98.56 196 ALA B CA 1
ATOM 4507 C C . ALA B 1 196 ? -5.695 -13.617 -5.914 1 98.56 196 ALA B C 1
ATOM 4509 O O . ALA B 1 196 ? -5.598 -12.977 -6.965 1 98.56 196 ALA B O 1
ATOM 4510 N N . HIS B 1 197 ? -5.598 -14.93 -5.871 1 98.56 197 HIS B N 1
ATOM 4511 C CA . HIS B 1 197 ? -5.246 -15.68 -7.074 1 98.56 197 HIS B CA 1
ATOM 4512 C C . HIS B 1 197 ? -6.473 -16.344 -7.684 1 98.56 197 HIS B C 1
ATOM 4514 O O . HIS B 1 197 ? -6.426 -16.828 -8.82 1 98.56 197 HIS B O 1
ATOM 4520 N N . SER B 1 198 ? -7.574 -16.406 -6.945 1 98.62 198 SER B N 1
ATOM 4521 C CA . SER B 1 198 ? -8.75 -17.109 -7.457 1 98.62 198 SER B CA 1
ATOM 4522 C C . SER B 1 198 ? -9.727 -16.141 -8.117 1 98.62 198 SER B C 1
ATOM 4524 O O . SER B 1 198 ? -10.461 -16.516 -9.031 1 98.62 198 SER B O 1
ATOM 4526 N N . PHE B 1 199 ? -9.766 -14.883 -7.691 1 98.62 199 PHE B N 1
ATOM 4527 C CA . PHE B 1 199 ? -10.695 -13.906 -8.25 1 98.62 199 PHE B CA 1
ATOM 4528 C C . PHE B 1 199 ? -10.328 -13.586 -9.695 1 98.62 199 PHE B C 1
ATOM 4530 O O . PHE B 1 199 ? -9.148 -13.453 -10.031 1 98.62 199 PHE B O 1
ATOM 4537 N N . GLY B 1 200 ? -11.297 -13.43 -10.523 1 98.44 200 GLY B N 1
ATOM 4538 C CA . GLY B 1 200 ? -11.102 -13.141 -11.938 1 98.44 200 GLY B CA 1
ATOM 4539 C C . GLY B 1 200 ? -10.977 -14.391 -12.789 1 98.44 200 GLY B C 1
ATOM 4540 O O . GLY B 1 200 ? -11.297 -14.375 -13.977 1 98.44 200 GLY B O 1
ATOM 4541 N N . VAL B 1 201 ? -10.516 -15.547 -12.148 1 98.06 201 VAL B N 1
ATOM 4542 C CA . VAL B 1 201 ? -10.18 -16.688 -12.977 1 98.06 201 VAL B CA 1
ATOM 4543 C C . VAL B 1 201 ? -11.086 -17.875 -12.625 1 98.06 201 VAL B C 1
ATOM 4545 O O . VAL B 1 201 ? -11.281 -18.781 -13.438 1 98.06 201 VAL B O 1
ATOM 4548 N N . MET B 1 202 ? -11.625 -17.859 -11.383 1 97 202 MET B N 1
ATOM 4549 C CA . MET B 1 202 ? -12.484 -18.953 -10.938 1 97 202 MET B CA 1
ATOM 4550 C C . MET B 1 202 ? -13.898 -18.469 -10.672 1 97 202 MET B C 1
ATOM 4552 O O . MET B 1 202 ? -14.109 -17.281 -10.359 1 97 202 MET B O 1
ATOM 4556 N N . GLY B 1 203 ? -14.875 -19.375 -10.781 1 96.25 203 GLY B N 1
ATOM 4557 C CA . GLY B 1 203 ? -16.25 -19.078 -10.414 1 96.25 203 GLY B CA 1
ATOM 4558 C C . GLY B 1 203 ? -17.016 -18.359 -11.516 1 96.25 203 GLY B C 1
ATOM 4559 O O . GLY B 1 203 ? -16.422 -17.781 -12.422 1 96.25 203 GLY B O 1
ATOM 4560 N N . GLU B 1 204 ? -18.297 -18.422 -11.352 1 96.44 204 GLU B N 1
ATOM 4561 C CA . GLU B 1 204 ? -19.156 -17.703 -12.297 1 96.44 204 GLU B CA 1
ATOM 4562 C C . GLU B 1 204 ? -18.766 -16.234 -12.383 1 96.44 204 GLU B C 1
ATOM 4564 O O . GLU B 1 204 ? -18.562 -15.57 -11.359 1 96.44 204 GLU B O 1
ATOM 4569 N N . HIS B 1 205 ? -18.547 -15.734 -13.617 1 97.94 205 HIS B N 1
ATOM 4570 C CA . HIS B 1 205 ? -18.188 -14.352 -13.891 1 97.94 205 HIS B CA 1
ATOM 4571 C C . HIS B 1 205 ? -16.812 -14.016 -13.297 1 97.94 205 HIS B C 1
ATOM 4573 O O . HIS B 1 205 ? -16.453 -12.836 -13.195 1 97.94 205 HIS B O 1
ATOM 4579 N N . GLY B 1 206 ? -16.109 -15.047 -12.867 1 98.31 206 GLY B N 1
ATOM 4580 C CA . GLY B 1 206 ? -14.789 -14.828 -12.305 1 98.31 206 GLY B CA 1
ATOM 4581 C C . GLY B 1 206 ? -14.828 -14.273 -10.891 1 98.31 206 GLY B C 1
ATOM 4582 O O . GLY B 1 206 ? -13.914 -13.562 -10.477 1 98.31 206 GLY B O 1
ATOM 4583 N N . LEU B 1 207 ? -15.883 -14.562 -10.164 1 98.5 207 LEU B N 1
ATOM 4584 C CA . LEU B 1 207 ? -16.094 -13.914 -8.875 1 98.5 207 LEU B CA 1
ATOM 4585 C C . LEU B 1 207 ? -15.375 -14.68 -7.762 1 98.5 207 LEU B C 1
ATOM 4587 O O . LEU B 1 207 ? -15.672 -14.477 -6.582 1 98.5 207 LEU B O 1
ATOM 4591 N N . GLY B 1 208 ? -14.484 -15.648 -8.055 1 98.06 208 GLY B N 1
ATOM 4592 C CA . GLY B 1 208 ? -13.562 -16.219 -7.086 1 98.06 208 GLY B CA 1
ATOM 4593 C C . GLY B 1 208 ? -13.977 -17.594 -6.602 1 98.06 208 GLY B C 1
ATOM 4594 O O . GLY B 1 208 ? -15.008 -18.125 -7.031 1 98.06 208 GLY B O 1
ATOM 4595 N N . ALA B 1 209 ? -13.141 -18.156 -5.781 1 98.5 209 ALA B N 1
ATOM 4596 C CA . ALA B 1 209 ? -13.305 -19.516 -5.258 1 98.5 209 ALA B CA 1
ATOM 4597 C C . ALA B 1 209 ? -14.547 -19.609 -4.367 1 98.5 209 ALA B C 1
ATOM 4599 O O . ALA B 1 209 ? -15.242 -20.625 -4.375 1 98.5 209 ALA B O 1
ATOM 4600 N N . VAL B 1 210 ? -14.805 -18.562 -3.584 1 98.31 210 VAL B N 1
ATOM 4601 C CA . VAL B 1 210 ? -15.945 -18.578 -2.676 1 98.31 210 VAL B CA 1
ATOM 4602 C C . VAL B 1 210 ? -17.234 -18.781 -3.469 1 98.31 210 VAL B C 1
ATOM 4604 O O . VAL B 1 210 ? -18.062 -19.625 -3.104 1 98.31 210 VAL B O 1
ATOM 4607 N N . ARG B 1 211 ? -17.328 -18.062 -4.555 1 97.44 211 ARG B N 1
ATOM 4608 C CA . ARG B 1 211 ? -18.5 -18.203 -5.426 1 97.44 211 ARG B CA 1
ATOM 4609 C C . ARG B 1 211 ? -18.453 -19.547 -6.16 1 97.44 211 ARG B C 1
ATOM 4611 O O . ARG B 1 211 ? -19.5 -20.172 -6.367 1 97.44 211 ARG B O 1
ATOM 4618 N N . HIS B 1 212 ? -17.297 -19.922 -6.598 1 97.5 212 HIS B N 1
ATOM 4619 C CA . HIS B 1 212 ? -17.125 -21.188 -7.305 1 97.5 212 HIS B CA 1
ATOM 4620 C C . HIS B 1 212 ? -17.688 -22.344 -6.504 1 97.5 212 HIS B C 1
ATOM 4622 O O . HIS B 1 212 ? -18.281 -23.266 -7.07 1 97.5 212 HIS B O 1
ATOM 4628 N N . PHE B 1 213 ? -17.516 -22.328 -5.227 1 98 213 PHE B N 1
ATOM 4629 C CA . PHE B 1 213 ? -17.953 -23.406 -4.355 1 98 213 PHE B CA 1
ATOM 4630 C C . PHE B 1 213 ? -19.312 -23.109 -3.75 1 98 213 PHE B C 1
ATOM 4632 O O . PHE B 1 213 ? -19.75 -23.781 -2.814 1 98 213 PHE B O 1
ATOM 4639 N N . SER B 1 214 ? -19.984 -22.031 -4.16 1 97.38 214 SER B N 1
ATOM 4640 C CA . SER B 1 214 ? -21.328 -21.656 -3.779 1 97.38 214 SER B CA 1
ATOM 4641 C C . SER B 1 214 ? -21.422 -21.344 -2.287 1 97.38 214 SER B C 1
ATOM 4643 O O . SER B 1 214 ? -22.406 -21.719 -1.632 1 97.38 214 SER B O 1
ATOM 4645 N N . LEU B 1 215 ? -20.406 -20.781 -1.784 1 97.81 215 LEU B N 1
ATOM 4646 C CA . LEU B 1 215 ? -20.375 -20.375 -0.38 1 97.81 215 LEU B CA 1
ATOM 4647 C C . LEU B 1 215 ? -20.922 -18.969 -0.207 1 97.81 215 LEU B C 1
ATOM 4649 O O . LEU B 1 215 ? -20.844 -18.156 -1.127 1 97.81 215 LEU B O 1
ATOM 4653 N N . THR B 1 216 ? -21.438 -18.688 0.979 1 96.19 216 THR B N 1
ATOM 4654 C CA . THR B 1 216 ? -22.078 -17.406 1.264 1 96.19 216 THR B CA 1
ATOM 4655 C C . THR B 1 216 ? -21.234 -16.594 2.244 1 96.19 216 THR B C 1
ATOM 4657 O O . THR B 1 216 ? -20.219 -17.078 2.754 1 96.19 216 THR B O 1
ATOM 4660 N N . GLN B 1 217 ? -21.641 -15.289 2.461 1 95.94 217 GLN B N 1
ATOM 4661 C CA . GLN B 1 217 ? -20.922 -14.438 3.4 1 95.94 217 GLN B CA 1
ATOM 4662 C C . GLN B 1 217 ? -21.094 -14.938 4.832 1 95.94 217 GLN B C 1
ATOM 4664 O O . GLN B 1 217 ? -20.297 -14.602 5.711 1 95.94 217 GLN B O 1
ATOM 4669 N N . GLU B 1 218 ? -22.125 -15.742 5.117 1 94.06 218 GLU B N 1
ATOM 4670 C CA . GLU B 1 218 ? -22.281 -16.344 6.441 1 94.06 218 GLU B CA 1
ATOM 4671 C C . GLU B 1 218 ? -21.188 -17.375 6.699 1 94.06 218 GLU B C 1
ATOM 4673 O O . GLU B 1 218 ? -20.703 -17.516 7.82 1 94.06 218 GLU B O 1
ATOM 4678 N N . GLN B 1 219 ? -20.844 -18.109 5.645 1 95.75 219 GLN B N 1
ATOM 4679 C CA . GLN B 1 219 ? -19.812 -19.125 5.742 1 95.75 219 GLN B CA 1
ATOM 4680 C C . GLN B 1 219 ? -18.422 -18.516 5.66 1 95.75 219 GLN B C 1
ATOM 4682 O O . GLN B 1 219 ? -17.484 -18.984 6.312 1 95.75 219 GLN B O 1
ATOM 4687 N N . ILE B 1 220 ? -18.266 -17.531 4.859 1 97.56 220 ILE B N 1
ATOM 4688 C CA . ILE B 1 220 ? -17.047 -16.766 4.664 1 97.56 220 ILE B CA 1
ATOM 4689 C C . ILE B 1 220 ? -17.297 -15.289 4.945 1 97.56 220 ILE B C 1
ATOM 4691 O O . ILE B 1 220 ? -17.547 -14.508 4.02 1 97.56 220 ILE B O 1
ATOM 4695 N N . PRO B 1 221 ? -17.156 -14.883 6.137 1 96.69 221 PRO B N 1
ATOM 4696 C CA . PRO B 1 221 ? -17.609 -13.547 6.527 1 96.69 221 PRO B CA 1
ATOM 4697 C C . PRO B 1 221 ? -16.734 -12.438 5.93 1 96.69 221 PRO B C 1
ATOM 4699 O O . PRO B 1 221 ? -17.156 -11.273 5.895 1 96.69 221 PRO B O 1
ATOM 4702 N N . LEU B 1 222 ? -15.453 -12.766 5.535 1 97.69 222 LEU B N 1
ATOM 4703 C CA . LEU B 1 222 ? -14.586 -11.82 4.836 1 97.69 222 LEU B CA 1
ATOM 4704 C C . LEU B 1 222 ? -13.805 -12.523 3.73 1 97.69 222 LEU B C 1
ATOM 4706 O O . LEU B 1 222 ? -13.344 -13.648 3.91 1 97.69 222 LEU B O 1
ATOM 4710 N N . ARG B 1 223 ? -13.672 -11.898 2.721 1 98.38 223 ARG B N 1
ATOM 4711 C CA . ARG B 1 223 ? -12.75 -12.312 1.665 1 98.38 223 ARG B CA 1
ATOM 4712 C C . ARG B 1 223 ? -11.93 -11.133 1.158 1 98.38 223 ARG B C 1
ATOM 4714 O O . ARG B 1 223 ? -12.383 -9.992 1.208 1 98.38 223 ARG B O 1
ATOM 4721 N N . ILE B 1 224 ? -10.742 -11.367 0.742 1 98.81 224 ILE B N 1
ATOM 4722 C CA . ILE B 1 224 ? -9.812 -10.359 0.252 1 98.81 224 ILE B CA 1
ATOM 4723 C C . ILE B 1 224 ? -9.586 -10.547 -1.245 1 98.81 224 ILE B C 1
ATOM 4725 O O . ILE B 1 224 ? -9.305 -11.656 -1.7 1 98.81 224 ILE B O 1
ATOM 4729 N N . ILE B 1 225 ? -9.734 -9.523 -1.974 1 98.69 225 ILE B N 1
ATOM 4730 C CA . ILE B 1 225 ? -9.547 -9.523 -3.42 1 98.69 225 ILE B CA 1
ATOM 4731 C C . ILE B 1 225 ? -8.461 -8.516 -3.797 1 98.69 225 ILE B C 1
ATOM 4733 O O . ILE B 1 225 ? -8.539 -7.34 -3.436 1 98.69 225 ILE B O 1
ATOM 4737 N N . THR B 1 226 ? -7.43 -8.938 -4.461 1 98.31 226 THR B N 1
ATOM 4738 C CA . THR B 1 226 ? -6.375 -8.023 -4.879 1 98.31 226 THR B CA 1
ATOM 4739 C C . THR B 1 226 ? -6.551 -7.621 -6.34 1 98.31 226 THR B C 1
ATOM 4741 O O . THR B 1 226 ? -7.086 -8.391 -7.141 1 98.31 226 THR B O 1
ATOM 4744 N N . PHE B 1 227 ? -6.066 -6.484 -6.703 1 98.62 227 PHE B N 1
ATOM 4745 C CA . PHE B 1 227 ? -6.266 -5.957 -8.047 1 98.62 227 PHE B CA 1
ATOM 4746 C C . PHE B 1 227 ? -4.98 -6.043 -8.859 1 98.62 227 PHE B C 1
ATOM 4748 O O . PHE B 1 227 ? -4.965 -5.715 -10.047 1 98.62 227 PHE B O 1
ATOM 4755 N N . GLY B 1 228 ? -3.881 -6.531 -8.266 1 97.94 228 GLY B N 1
ATOM 4756 C CA . GLY B 1 228 ? -2.594 -6.574 -8.938 1 97.94 228 GLY B CA 1
ATOM 4757 C C . GLY B 1 228 ? -2.381 -7.844 -9.742 1 97.94 228 GLY B C 1
ATOM 4758 O O . GLY B 1 228 ? -1.294 -8.07 -10.273 1 97.94 228 GLY B O 1
ATOM 4759 N N . LYS B 1 229 ? -3.398 -8.711 -9.844 1 98.12 229 LYS B N 1
ATOM 4760 C CA . LYS B 1 229 ? -3.297 -10 -10.523 1 98.12 229 LYS B CA 1
ATOM 4761 C C . LYS B 1 229 ? -4.301 -10.102 -11.672 1 98.12 229 LYS B C 1
ATOM 4763 O O . LYS B 1 229 ? -4.258 -9.305 -12.609 1 98.12 229 LYS B O 1
ATOM 4768 N N . ALA B 1 230 ? -5.336 -10.836 -11.633 1 97.88 230 ALA B N 1
ATOM 4769 C CA . ALA B 1 230 ? -6.285 -10.984 -12.734 1 97.88 230 ALA B CA 1
ATOM 4770 C C . ALA B 1 230 ? -6.914 -9.648 -13.102 1 97.88 230 ALA B C 1
ATOM 4772 O O . ALA B 1 230 ? -7.25 -9.414 -14.266 1 97.88 230 ALA B O 1
ATOM 4773 N N . PHE B 1 231 ? -7.027 -8.727 -12.133 1 96.62 231 PHE B N 1
ATOM 4774 C CA . PHE B 1 231 ? -7.605 -7.406 -12.359 1 96.62 231 PHE B CA 1
ATOM 4775 C C . PHE B 1 231 ? -6.723 -6.578 -13.289 1 96.62 231 PHE B C 1
ATOM 4777 O O . PHE B 1 231 ? -7.207 -5.68 -13.977 1 96.62 231 PHE B O 1
ATOM 4784 N N . GLY B 1 232 ? -5.406 -6.781 -13.219 1 97.5 232 GLY B N 1
ATOM 4785 C CA . GLY B 1 232 ? -4.465 -6.07 -14.07 1 97.5 232 GLY B CA 1
ATOM 4786 C C . GLY B 1 232 ? -4.223 -4.641 -13.625 1 97.5 232 GLY B C 1
ATOM 4787 O O . GLY B 1 232 ? -3.879 -3.781 -14.438 1 97.5 232 GLY B O 1
ATOM 4788 N N . GLY B 1 233 ? -4.461 -4.391 -12.453 1 97.5 233 GLY B N 1
ATOM 4789 C CA . GLY B 1 233 ? -4.305 -3.039 -11.938 1 97.5 233 GLY B CA 1
ATOM 4790 C C . GLY B 1 233 ? -3.594 -2.992 -10.594 1 97.5 233 GLY B C 1
ATOM 4791 O O . GLY B 1 233 ? -2.574 -3.658 -10.406 1 97.5 233 GLY B O 1
ATOM 4792 N N . GLN B 1 234 ? -4.098 -2.139 -9.711 1 97.62 234 GLN B N 1
ATOM 4793 C CA . GLN B 1 234 ? -3.484 -1.949 -8.398 1 97.62 234 GLN B CA 1
ATOM 4794 C C . GLN B 1 234 ? -4.543 -1.732 -7.324 1 97.62 234 GLN B C 1
ATOM 4796 O O . GLN B 1 234 ? -5.59 -1.136 -7.586 1 97.62 234 GLN B O 1
ATOM 4801 N N . GLY B 1 235 ? -4.215 -2.178 -6.109 1 98.38 235 GLY B N 1
ATOM 4802 C CA . GLY B 1 235 ? -5.141 -2.055 -4.992 1 98.38 235 GLY B CA 1
ATOM 4803 C C . GLY B 1 235 ? -5.723 -3.385 -4.547 1 98.38 235 GLY B C 1
ATOM 4804 O O . GLY B 1 235 ? -5.215 -4.445 -4.926 1 98.38 235 GLY B O 1
ATOM 4805 N N . ALA B 1 236 ? -6.691 -3.283 -3.684 1 98.81 236 ALA B N 1
ATOM 4806 C CA . ALA B 1 236 ? -7.379 -4.469 -3.178 1 98.81 236 ALA B CA 1
ATOM 4807 C C . ALA B 1 236 ? -8.727 -4.098 -2.566 1 98.81 236 ALA B C 1
ATOM 4809 O O . ALA B 1 236 ? -9.086 -2.918 -2.5 1 98.81 236 ALA B O 1
ATOM 4810 N N . LEU B 1 237 ? -9.445 -5.074 -2.242 1 98.56 237 LEU B N 1
ATOM 4811 C CA . LEU B 1 237 ? -10.758 -4.91 -1.619 1 98.56 237 LEU B CA 1
ATOM 4812 C C . LEU B 1 237 ? -11.016 -6.012 -0.599 1 98.56 237 LEU B C 1
ATOM 4814 O O . LEU B 1 237 ? -10.641 -7.168 -0.817 1 98.56 237 LEU B O 1
ATOM 4818 N N . VAL B 1 238 ? -11.594 -5.633 0.502 1 98.81 238 VAL B N 1
ATOM 4819 C CA . VAL B 1 238 ? -12.125 -6.594 1.464 1 98.81 238 VAL B CA 1
ATOM 4820 C C . VAL B 1 238 ? -13.656 -6.547 1.453 1 98.81 238 VAL B C 1
ATOM 4822 O O . VAL B 1 238 ? -14.25 -5.473 1.583 1 98.81 238 VAL B O 1
ATOM 4825 N N . ALA B 1 239 ? -14.266 -7.641 1.25 1 98.75 239 ALA B N 1
ATOM 4826 C CA . ALA B 1 239 ? -15.727 -7.699 1.169 1 98.75 239 ALA B CA 1
ATOM 4827 C C . ALA B 1 239 ? -16.281 -8.742 2.129 1 98.75 239 ALA B C 1
ATOM 4829 O O . ALA B 1 239 ? -15.656 -9.773 2.377 1 98.75 239 ALA B O 1
ATOM 4830 N N . GLY B 1 240 ? -17.484 -8.477 2.678 1 97.94 240 GLY B N 1
ATOM 4831 C CA . GLY B 1 240 ? -18.109 -9.445 3.561 1 97.94 240 GLY B CA 1
ATOM 4832 C C . GLY B 1 240 ? -19.266 -8.875 4.367 1 97.94 240 GLY B C 1
ATOM 4833 O O . GLY B 1 240 ? -20.016 -8.039 3.869 1 97.94 240 GLY B O 1
ATOM 4834 N N . CYS B 1 241 ? -19.406 -9.469 5.57 1 96.94 241 CYS B N 1
ATOM 4835 C CA . CYS B 1 241 ? -20.469 -9.062 6.477 1 96.94 241 CYS B CA 1
ATOM 4836 C C . CYS B 1 241 ? -20.328 -7.594 6.871 1 96.94 241 CYS B C 1
ATOM 4838 O O . CYS B 1 241 ? -19.219 -7.133 7.145 1 96.94 241 CYS B O 1
ATOM 4840 N N . GLY B 1 242 ? -21.484 -6.941 6.906 1 96.12 242 GLY B N 1
ATOM 4841 C CA . GLY B 1 242 ? -21.484 -5.512 7.176 1 96.12 242 GLY B CA 1
ATOM 4842 C C . GLY B 1 242 ? -20.828 -5.148 8.5 1 96.12 242 GLY B C 1
ATOM 4843 O O . GLY B 1 242 ? -20.078 -4.18 8.57 1 96.12 242 GLY B O 1
ATOM 4844 N N . ASP B 1 243 ? -21.109 -5.895 9.5 1 94.62 243 ASP B N 1
ATOM 4845 C CA . ASP B 1 243 ? -20.562 -5.609 10.82 1 94.62 243 ASP B CA 1
ATOM 4846 C C . ASP B 1 243 ? -19.047 -5.797 10.844 1 94.62 243 ASP B C 1
ATOM 4848 O O . ASP B 1 243 ? -18.328 -5.074 11.547 1 94.62 243 ASP B O 1
ATOM 4852 N N . TRP B 1 244 ? -18.516 -6.832 10.062 1 95.44 244 TRP B N 1
ATOM 4853 C CA . TRP B 1 244 ? -17.078 -7.047 9.977 1 95.44 244 TRP B CA 1
ATOM 4854 C C . TRP B 1 244 ? -16.391 -5.898 9.234 1 95.44 244 TRP B C 1
ATOM 4856 O O . TRP B 1 244 ? -15.328 -5.434 9.648 1 95.44 244 TRP B O 1
ATOM 4866 N N . VAL B 1 245 ? -17.016 -5.418 8.156 1 96.94 245 VAL B N 1
ATOM 4867 C CA . VAL B 1 245 ? -16.453 -4.328 7.375 1 96.94 245 VAL B CA 1
ATOM 4868 C C . VAL B 1 245 ? -16.5 -3.029 8.18 1 96.94 245 VAL B C 1
ATOM 4870 O O . VAL B 1 245 ? -15.57 -2.225 8.133 1 96.94 245 VAL B O 1
ATOM 4873 N N . ASP B 1 246 ? -17.562 -2.828 8.938 1 95.56 246 ASP B N 1
ATOM 4874 C CA . ASP B 1 246 ? -17.641 -1.668 9.82 1 95.56 246 ASP B CA 1
ATOM 4875 C C . ASP B 1 246 ? -16.547 -1.689 10.867 1 95.56 246 ASP B C 1
ATOM 4877 O O . ASP B 1 246 ? -15.969 -0.647 11.203 1 95.56 246 ASP B O 1
ATOM 4881 N N . ALA B 1 247 ? -16.312 -2.855 11.414 1 95.44 247 ALA B N 1
ATOM 4882 C CA . ALA B 1 247 ? -15.227 -3.004 12.383 1 95.44 247 ALA B CA 1
ATOM 4883 C C . ALA B 1 247 ? -13.875 -2.717 11.734 1 95.44 247 ALA B C 1
ATOM 4885 O O . ALA B 1 247 ? -12.984 -2.139 12.359 1 95.44 247 ALA B O 1
ATOM 4886 N N . LEU B 1 248 ? -13.742 -3.137 10.492 1 96.25 248 LEU B N 1
ATOM 4887 C CA . LEU B 1 248 ? -12.516 -2.877 9.742 1 96.25 248 LEU B CA 1
ATOM 4888 C C . LEU B 1 248 ? -12.242 -1.381 9.656 1 96.25 248 LEU B C 1
ATOM 4890 O O . LEU B 1 248 ? -11.094 -0.947 9.773 1 96.25 248 LEU B O 1
ATOM 4894 N N . VAL B 1 249 ? -13.211 -0.567 9.492 1 95.94 249 VAL B N 1
ATOM 4895 C CA . VAL B 1 249 ? -13.078 0.883 9.398 1 95.94 249 VAL B CA 1
ATOM 4896 C C . VAL B 1 249 ? -12.453 1.426 10.68 1 95.94 249 VAL B C 1
ATOM 4898 O O . VAL B 1 249 ? -11.672 2.381 10.641 1 95.94 249 VAL B O 1
ATOM 4901 N N . GLN B 1 250 ? -12.75 0.75 11.812 1 94.69 250 GLN B N 1
ATOM 4902 C CA . GLN B 1 250 ? -12.289 1.246 13.102 1 94.69 250 GLN B CA 1
ATOM 4903 C C . GLN B 1 250 ? -10.828 0.86 13.352 1 94.69 250 GLN B C 1
ATOM 4905 O O . GLN B 1 250 ? -10.102 1.575 14.047 1 94.69 250 GLN B O 1
ATOM 4910 N N . TYR B 1 251 ? -10.383 -0.279 12.711 1 94.38 251 TYR B N 1
ATOM 4911 C CA . TYR B 1 251 ? -9.164 -0.869 13.25 1 94.38 251 TYR B CA 1
ATOM 4912 C C . TYR B 1 251 ? -8.109 -1.023 12.164 1 94.38 251 TYR B C 1
ATOM 4914 O O . TYR B 1 251 ? -6.945 -1.32 12.453 1 94.38 251 TYR B O 1
ATOM 4922 N N . ALA B 1 252 ? -8.492 -0.83 10.922 1 95.81 252 ALA B N 1
ATOM 4923 C CA . ALA B 1 252 ? -7.582 -1.071 9.812 1 95.81 252 ALA B CA 1
ATOM 4924 C C . ALA B 1 252 ? -6.5 0.002 9.742 1 95.81 252 ALA B C 1
ATOM 4926 O O . ALA B 1 252 ? -6.598 0.945 8.953 1 95.81 252 ALA B O 1
ATOM 4927 N N . ARG B 1 253 ? -5.426 -0.146 10.406 1 95 253 ARG B N 1
ATOM 4928 C CA . ARG B 1 253 ? -4.367 0.848 10.555 1 95 253 ARG B CA 1
ATOM 4929 C C . ARG B 1 253 ? -3.795 1.239 9.195 1 95 253 ARG B C 1
ATOM 4931 O O . ARG B 1 253 ? -3.602 2.424 8.914 1 95 253 ARG B O 1
ATOM 4938 N N . PRO B 1 254 ? -3.549 0.211 8.234 1 96.62 254 PRO B N 1
ATOM 4939 C CA . PRO B 1 254 ? -3.002 0.613 6.934 1 96.62 254 PRO B CA 1
ATOM 4940 C C . PRO B 1 254 ? -3.967 1.483 6.129 1 96.62 254 PRO B C 1
ATOM 4942 O O . PRO B 1 254 ? -3.568 2.104 5.141 1 96.62 254 PRO B O 1
ATOM 4945 N N . TYR B 1 255 ? -5.23 1.49 6.484 1 96.81 255 TYR B N 1
ATOM 4946 C CA . TYR B 1 255 ? -6.227 2.359 5.867 1 96.81 255 TYR B CA 1
ATOM 4947 C C . TYR B 1 255 ? -6.297 3.703 6.586 1 96.81 255 TYR B C 1
ATOM 4949 O O . TYR B 1 255 ? -6.328 4.754 5.941 1 96.81 255 TYR B O 1
ATOM 4957 N N . LEU B 1 256 ? -6.277 3.668 7.902 1 95.62 256 LEU B N 1
ATOM 4958 C CA . LEU B 1 256 ? -6.438 4.848 8.75 1 95.62 256 LEU B CA 1
ATOM 4959 C C . LEU B 1 256 ? -5.234 5.773 8.617 1 95.62 256 LEU B C 1
ATOM 4961 O O . LEU B 1 256 ? -5.387 6.996 8.625 1 95.62 256 LEU B O 1
ATOM 4965 N N . TYR B 1 257 ? -4.031 5.164 8.453 1 95.75 257 TYR B N 1
ATOM 4966 C CA . TYR B 1 257 ? -2.803 5.949 8.523 1 95.75 257 TYR B CA 1
ATOM 4967 C C . TYR B 1 257 ? -2.107 6 7.172 1 95.75 257 TYR B C 1
ATOM 4969 O O . TYR B 1 257 ? -0.877 6.047 7.098 1 95.75 257 TYR B O 1
ATOM 4977 N N . SER B 1 258 ? -2.873 5.906 6.152 1 96.81 258 SER B N 1
ATOM 4978 C CA . SER B 1 258 ? -2.418 6.07 4.777 1 96.81 258 SER B CA 1
ATOM 4979 C C . SER B 1 258 ? -3.4 6.914 3.967 1 96.81 258 SER B C 1
ATOM 4981 O O . SER B 1 258 ? -4.598 6.938 4.266 1 96.81 258 SER B O 1
ATOM 4983 N N . THR B 1 259 ? -2.828 7.641 3.021 1 97.69 259 THR B N 1
ATOM 4984 C CA . THR B 1 259 ? -3.697 8.289 2.045 1 97.69 259 THR B CA 1
ATOM 4985 C C . THR B 1 259 ? -4.531 7.25 1.293 1 97.69 259 THR B C 1
ATOM 4987 O O . THR B 1 259 ? -4.02 6.199 0.905 1 97.69 259 THR B O 1
ATOM 4990 N N . ALA B 1 260 ? -5.863 7.535 1.146 1 97.94 260 ALA B N 1
ATOM 4991 C CA . ALA B 1 260 ? -6.75 6.621 0.43 1 97.94 260 ALA B CA 1
ATOM 4992 C C . ALA B 1 260 ? -6.316 6.465 -1.026 1 97.94 260 ALA B C 1
ATOM 4994 O O . ALA B 1 260 ? -5.652 7.348 -1.579 1 97.94 260 ALA B O 1
ATOM 4995 N N . ILE B 1 261 ? -6.656 5.332 -1.628 1 98.5 261 ILE B N 1
ATOM 4996 C CA . ILE B 1 261 ? -6.344 5.07 -3.029 1 98.5 261 ILE B CA 1
ATOM 4997 C C . ILE B 1 261 ? -6.957 6.164 -3.906 1 98.5 261 ILE B C 1
ATOM 4999 O O . ILE B 1 261 ? -8.023 6.695 -3.592 1 98.5 261 ILE B O 1
ATOM 5003 N N . SER B 1 262 ? -6.312 6.516 -5.016 1 98.56 262 SER B N 1
ATOM 5004 C CA . SER B 1 262 ? -6.711 7.559 -5.953 1 98.56 262 SER B CA 1
ATOM 5005 C C . SER B 1 262 ? -8.125 7.328 -6.473 1 98.56 262 SER B C 1
ATOM 5007 O O . SER B 1 262 ? -8.445 6.246 -6.965 1 98.56 262 SER B O 1
ATOM 5009 N N . PRO B 1 263 ? -8.977 8.383 -6.359 1 98.38 263 PRO B N 1
ATOM 5010 C CA . PRO B 1 263 ? -10.312 8.219 -6.938 1 98.38 263 PRO B CA 1
ATOM 5011 C C . PRO B 1 263 ? -10.281 7.98 -8.445 1 98.38 263 PRO B C 1
ATOM 5013 O O . PRO B 1 263 ? -11.117 7.25 -8.977 1 98.38 263 PRO B O 1
ATOM 5016 N N . ALA B 1 264 ? -9.32 8.586 -9.148 1 98.62 264 ALA B N 1
ATOM 5017 C CA . ALA B 1 264 ? -9.172 8.359 -10.578 1 98.62 264 ALA B CA 1
ATOM 5018 C C . ALA B 1 264 ? -8.891 6.883 -10.875 1 98.62 264 ALA B C 1
ATOM 5020 O O . ALA B 1 264 ? -9.453 6.312 -11.805 1 98.62 264 ALA B O 1
ATOM 5021 N N . LEU B 1 265 ? -8.055 6.273 -10.086 1 98.62 265 LEU B N 1
ATOM 5022 C CA . LEU B 1 265 ? -7.734 4.859 -10.242 1 98.62 265 LEU B CA 1
ATOM 5023 C C . LEU B 1 265 ? -8.961 3.994 -9.961 1 98.62 265 LEU B C 1
ATOM 5025 O O . LEU B 1 265 ? -9.188 2.992 -10.641 1 98.62 265 LEU B O 1
ATOM 5029 N N . VAL B 1 266 ? -9.734 4.406 -8.961 1 98.81 266 VAL B N 1
ATOM 5030 C CA . VAL B 1 266 ? -10.898 3.619 -8.555 1 98.81 266 VAL B CA 1
ATOM 5031 C C . VAL B 1 266 ? -11.93 3.598 -9.688 1 98.81 266 VAL B C 1
ATOM 5033 O O . VAL B 1 266 ? -12.602 2.588 -9.906 1 98.81 266 VAL B O 1
ATOM 5036 N N . TYR B 1 267 ? -12.023 4.695 -10.414 1 98.81 267 TYR B N 1
ATOM 5037 C CA . TYR B 1 267 ? -12.898 4.688 -11.586 1 98.81 267 TYR B CA 1
ATOM 5038 C C . TYR B 1 267 ? -12.453 3.643 -12.594 1 98.81 267 TYR B C 1
ATOM 5040 O O . TYR B 1 267 ? -13.281 2.889 -13.125 1 98.81 267 TYR B O 1
ATOM 5048 N N . GLY B 1 268 ? -11.148 3.664 -12.883 1 98.62 268 GLY B N 1
ATOM 5049 C CA . GLY B 1 268 ? -10.609 2.645 -13.766 1 98.62 268 GLY B CA 1
ATOM 5050 C C . GLY B 1 268 ? -10.867 1.231 -13.273 1 98.62 268 GLY B C 1
ATOM 5051 O O . GLY B 1 268 ? -11.195 0.344 -14.07 1 98.62 268 GLY B O 1
ATOM 5052 N N . LEU B 1 269 ? -10.75 1.009 -11.969 1 98.75 269 LEU B N 1
ATOM 5053 C CA . LEU B 1 269 ? -11 -0.296 -11.359 1 98.75 269 LEU B CA 1
ATOM 5054 C C . LEU B 1 269 ? -12.453 -0.713 -11.531 1 98.75 269 LEU B C 1
ATOM 5056 O O . LEU B 1 269 ? -12.742 -1.88 -11.812 1 98.75 269 LEU B O 1
ATOM 5060 N N . LEU B 1 270 ? -13.336 0.245 -11.336 1 98.75 270 LEU B N 1
ATOM 5061 C CA . LEU B 1 270 ? -14.758 -0.038 -11.492 1 98.75 270 LEU B CA 1
ATOM 5062 C C . LEU B 1 270 ? -15.062 -0.547 -12.898 1 98.75 270 LEU B C 1
ATOM 5064 O O . LEU B 1 270 ? -15.75 -1.553 -13.062 1 98.75 270 LEU B O 1
ATOM 5068 N N . LYS B 1 271 ? -14.5 0.122 -13.883 1 98.44 271 LYS B N 1
ATOM 5069 C CA . LYS B 1 271 ? -14.719 -0.279 -15.266 1 98.44 271 LYS B CA 1
ATOM 5070 C C . LYS B 1 271 ? -14.023 -1.607 -15.57 1 98.44 271 LYS B C 1
ATOM 5072 O O . LYS B 1 271 ? -14.562 -2.436 -16.312 1 98.44 271 LYS B O 1
ATOM 5077 N N . THR B 1 272 ? -12.898 -1.812 -15.016 1 98.62 272 THR B N 1
ATOM 5078 C CA . THR B 1 272 ? -12.18 -3.072 -15.195 1 98.62 272 THR B CA 1
ATOM 5079 C C . THR B 1 272 ? -12.977 -4.234 -14.609 1 98.62 272 THR B C 1
ATOM 5081 O O . THR B 1 272 ? -13.016 -5.32 -15.188 1 98.62 272 THR B O 1
ATOM 5084 N N . PHE B 1 273 ? -13.625 -4.004 -13.492 1 98.75 273 PHE B N 1
ATOM 5085 C CA . PHE B 1 273 ? -14.453 -5.031 -12.875 1 98.75 273 PHE B CA 1
ATOM 5086 C C . PHE B 1 273 ? -15.562 -5.477 -13.82 1 98.75 273 PHE B C 1
ATOM 5088 O O . PHE B 1 273 ? -15.836 -6.672 -13.945 1 98.75 273 PHE B O 1
ATOM 5095 N N . GLN B 1 274 ? -16.125 -4.531 -14.445 1 98.38 274 GLN B N 1
ATOM 5096 C CA . GLN B 1 274 ? -17.172 -4.855 -15.406 1 98.38 274 GLN B CA 1
ATOM 5097 C C . GLN B 1 274 ? -16.625 -5.723 -16.547 1 98.38 274 GLN B C 1
ATOM 5099 O O . GLN B 1 274 ? -17.297 -6.668 -16.969 1 98.38 274 GLN B O 1
ATOM 5104 N N . LEU B 1 275 ? -15.438 -5.414 -16.969 1 98.31 275 LEU B N 1
ATOM 5105 C CA . LEU B 1 275 ? -14.797 -6.195 -18.016 1 98.31 275 LEU B CA 1
ATOM 5106 C C . LEU B 1 275 ? -14.492 -7.609 -17.531 1 98.31 275 LEU B C 1
ATOM 5108 O O . LEU B 1 275 ? -14.648 -8.578 -18.281 1 98.31 275 LEU B O 1
ATOM 5112 N N . ILE B 1 276 ? -14.07 -7.754 -16.328 1 98.56 276 ILE B N 1
ATOM 5113 C CA . ILE B 1 276 ? -13.773 -9.062 -15.734 1 98.56 276 ILE B CA 1
ATOM 5114 C C . ILE B 1 276 ? -15.055 -9.883 -15.641 1 98.56 276 ILE B C 1
ATOM 5116 O O . ILE B 1 276 ? -15.062 -11.07 -15.977 1 98.56 276 ILE B O 1
ATOM 5120 N N . TYR B 1 277 ? -16.094 -9.203 -15.195 1 98.38 277 TYR B N 1
ATOM 5121 C CA . TYR B 1 277 ? -17.391 -9.852 -15.023 1 98.38 277 TYR B CA 1
ATOM 5122 C C . TYR B 1 277 ? -17.859 -10.484 -16.328 1 98.38 277 TYR B C 1
ATOM 5124 O O . TYR B 1 277 ? -18.453 -11.562 -16.312 1 98.38 277 TYR B O 1
ATOM 5132 N N . ASP B 1 278 ? -17.453 -9.914 -17.438 1 97.56 278 ASP B N 1
ATOM 5133 C CA . ASP B 1 278 ? -17.922 -10.352 -18.75 1 97.56 278 ASP B CA 1
ATOM 5134 C C . ASP B 1 278 ? -16.828 -11.094 -19.516 1 97.56 278 ASP B C 1
ATOM 5136 O O . ASP B 1 278 ? -16.969 -11.352 -20.703 1 97.56 278 ASP B O 1
ATOM 5140 N N . ALA B 1 279 ? -15.789 -11.508 -18.859 1 98.06 279 ALA B N 1
ATOM 5141 C CA . ALA B 1 279 ? -14.609 -12 -19.562 1 98.06 279 ALA B CA 1
ATOM 5142 C C . ALA B 1 279 ? -14.609 -13.531 -19.625 1 98.06 279 ALA B C 1
ATOM 5144 O O . ALA B 1 279 ? -13.562 -14.164 -19.484 1 98.06 279 ALA B O 1
ATOM 5145 N N . ASP B 1 280 ? -15.703 -14.141 -19.906 1 97.5 280 ASP B N 1
ATOM 5146 C CA . ASP B 1 280 ? -15.789 -15.594 -19.969 1 97.5 280 ASP B CA 1
ATOM 5147 C C . ASP B 1 280 ? -14.93 -16.141 -21.109 1 97.5 280 ASP B C 1
ATOM 5149 O O . ASP B 1 280 ? -14.375 -17.234 -21.016 1 97.5 280 ASP B O 1
ATOM 5153 N N . ASP B 1 281 ? -14.844 -15.414 -22.172 1 97.75 281 ASP B N 1
ATOM 5154 C CA . ASP B 1 281 ? -14.016 -15.828 -23.297 1 97.75 281 ASP B CA 1
ATOM 5155 C C . ASP B 1 281 ? -12.555 -15.961 -22.891 1 97.75 281 ASP B C 1
ATOM 5157 O O . ASP B 1 281 ? -11.891 -16.938 -23.234 1 97.75 281 ASP B O 1
ATOM 5161 N N . ARG B 1 282 ? -12.062 -15.016 -22.156 1 98 282 ARG B N 1
ATOM 5162 C CA . ARG B 1 282 ? -10.688 -15.055 -21.688 1 98 282 ARG B CA 1
ATOM 5163 C C . ARG B 1 282 ? -10.469 -16.203 -20.703 1 98 282 ARG B C 1
ATOM 5165 O O . ARG B 1 282 ? -9.422 -16.859 -20.734 1 98 282 ARG B O 1
ATOM 5172 N N . ARG B 1 283 ? -11.438 -16.422 -19.812 1 98.38 283 ARG B N 1
ATOM 5173 C CA . ARG B 1 283 ? -11.32 -17.531 -18.875 1 98.38 283 ARG B CA 1
ATOM 5174 C C . ARG B 1 283 ? -11.297 -18.875 -19.609 1 98.38 283 ARG B C 1
ATOM 5176 O O . ARG B 1 283 ? -10.547 -19.766 -19.234 1 98.38 283 ARG B O 1
ATOM 5183 N N . ARG B 1 284 ? -12.062 -19 -20.625 1 98.06 284 ARG B N 1
ATOM 5184 C CA . ARG B 1 284 ? -12.055 -20.219 -21.422 1 98.06 284 ARG B CA 1
ATOM 5185 C C . ARG B 1 284 ? -10.711 -20.391 -22.141 1 98.06 284 ARG B C 1
ATOM 5187 O O . ARG B 1 284 ? -10.188 -21.5 -22.203 1 98.06 284 ARG B O 1
ATOM 5194 N N . GLN B 1 285 ? -10.25 -19.312 -22.688 1 98.25 285 GLN B N 1
ATOM 5195 C CA . GLN B 1 285 ? -8.938 -19.344 -23.312 1 98.25 285 GLN B CA 1
ATOM 5196 C C . GLN B 1 285 ? -7.871 -19.828 -22.328 1 98.25 285 GLN B C 1
ATOM 5198 O O . GLN B 1 285 ? -7.062 -20.703 -22.656 1 98.25 285 GLN B O 1
ATOM 5203 N N . LEU B 1 286 ? -7.848 -19.25 -21.172 1 98.56 286 LEU B N 1
ATOM 5204 C CA . LEU B 1 286 ? -6.875 -19.625 -20.141 1 98.56 286 LEU B CA 1
ATOM 5205 C C . LEU B 1 286 ? -7.008 -21.094 -19.766 1 98.56 286 LEU B C 1
ATOM 5207 O O . LEU B 1 286 ? -6 -21.797 -19.609 1 98.56 286 LEU B O 1
ATOM 5211 N N . GLU B 1 287 ? -8.227 -21.547 -19.625 1 98.19 287 GLU B N 1
ATOM 5212 C CA . GLU B 1 287 ? -8.477 -22.953 -19.328 1 98.19 287 GLU B CA 1
ATOM 5213 C C . GLU B 1 287 ? -7.914 -23.859 -20.422 1 98.19 287 GLU B C 1
ATOM 5215 O O . GLU B 1 287 ? -7.383 -24.938 -20.125 1 98.19 287 GLU B O 1
ATOM 5220 N N . GLY B 1 288 ? -8.109 -23.453 -21.609 1 98.56 288 GLY B N 1
ATOM 5221 C CA . GLY B 1 288 ? -7.543 -24.203 -22.719 1 98.56 288 GLY B CA 1
ATOM 5222 C C . GLY B 1 288 ? -6.031 -24.281 -22.672 1 98.56 288 GLY B C 1
ATOM 5223 O O . GLY B 1 288 ? -5.457 -25.344 -22.953 1 98.56 288 GLY B O 1
ATOM 5224 N N . LEU B 1 289 ? -5.402 -23.188 -22.344 1 98.75 289 LEU B N 1
ATOM 5225 C CA . LEU B 1 289 ? -3.947 -23.156 -22.234 1 98.75 289 LEU B CA 1
ATOM 5226 C C . LEU B 1 289 ? -3.473 -24.047 -21.094 1 98.75 289 LEU B C 1
ATOM 5228 O O . LEU B 1 289 ? -2.457 -24.734 -21.234 1 98.75 289 LEU B O 1
ATOM 5232 N N . VAL B 1 290 ? -4.203 -24.031 -20 1 98.62 290 VAL B N 1
ATOM 5233 C CA . VAL B 1 290 ? -3.865 -24.875 -18.844 1 98.62 290 VAL B CA 1
ATOM 5234 C C . VAL B 1 290 ? -3.957 -26.344 -19.25 1 98.62 290 VAL B C 1
ATOM 5236 O O . VAL B 1 290 ? -3.066 -27.141 -18.938 1 98.62 290 VAL B O 1
ATOM 5239 N N . ARG B 1 291 ? -5.004 -26.688 -19.938 1 98.38 291 ARG B N 1
ATOM 5240 C CA . ARG B 1 291 ? -5.176 -28.062 -20.391 1 98.38 291 ARG B CA 1
ATOM 5241 C C . ARG B 1 291 ? -4.027 -28.484 -21.312 1 98.38 291 ARG B C 1
ATOM 5243 O O . ARG B 1 291 ? -3.486 -29.578 -21.172 1 98.38 291 ARG B O 1
ATOM 5250 N N . TYR B 1 292 ? -3.762 -27.594 -22.234 1 98.75 292 TYR B N 1
ATOM 5251 C CA . TYR B 1 292 ? -2.682 -27.875 -23.172 1 98.75 292 TYR B CA 1
ATOM 5252 C C . TYR B 1 292 ? -1.355 -28.062 -22.453 1 98.75 292 TYR B C 1
ATOM 5254 O O . TYR B 1 292 ? -0.598 -28.984 -22.75 1 98.75 292 TYR B O 1
ATOM 5262 N N . PHE B 1 293 ? -1.045 -27.188 -21.547 1 98.75 293 PHE B N 1
ATOM 5263 C CA . PHE B 1 293 ? 0.167 -27.281 -20.734 1 98.75 293 PHE B CA 1
ATOM 5264 C C . PHE B 1 293 ? 0.231 -28.625 -20.016 1 98.75 293 PHE B C 1
ATOM 5266 O O . PHE B 1 293 ? 1.275 -29.281 -20 1 98.75 293 PHE B O 1
ATOM 5273 N N . ARG B 1 294 ? -0.843 -29 -19.375 1 98.31 294 ARG B N 1
ATOM 5274 C CA . ARG B 1 294 ? -0.896 -30.234 -18.609 1 98.31 294 ARG B CA 1
ATOM 5275 C C . ARG B 1 294 ? -0.676 -31.453 -19.516 1 98.31 294 ARG B C 1
ATOM 5277 O O . ARG B 1 294 ? -0.052 -32.438 -19.094 1 98.31 294 ARG B O 1
ATOM 5284 N N . GLU B 1 295 ? -1.191 -31.391 -20.672 1 98.19 295 GLU B N 1
ATOM 5285 C CA . GLU B 1 295 ? -0.948 -32.438 -21.641 1 98.19 295 GLU B CA 1
ATOM 5286 C C . GLU B 1 295 ? 0.539 -32.562 -21.953 1 98.19 295 GLU B C 1
ATOM 5288 O O . GLU B 1 295 ? 1.079 -33.688 -22 1 98.19 295 GLU B O 1
ATOM 5293 N N . LYS B 1 296 ? 1.148 -31.453 -22.203 1 98.38 296 LYS B N 1
ATOM 5294 C CA . LYS B 1 296 ? 2.582 -31.438 -22.484 1 98.38 296 LYS B CA 1
ATOM 5295 C C . LYS B 1 296 ? 3.381 -31.938 -21.281 1 98.38 296 LYS B C 1
ATOM 5297 O O . LYS B 1 296 ? 4.352 -32.688 -21.438 1 98.38 296 LYS B O 1
ATOM 5302 N N . ALA B 1 297 ? 2.98 -31.5 -20.141 1 98.31 297 ALA B N 1
ATOM 5303 C CA . ALA B 1 297 ? 3.654 -31.891 -18.891 1 98.31 297 ALA B CA 1
ATOM 5304 C C . ALA B 1 297 ? 3.584 -33.406 -18.688 1 98.31 297 ALA B C 1
ATOM 5306 O O . ALA B 1 297 ? 4.551 -34.031 -18.234 1 98.31 297 ALA B O 1
ATOM 5307 N N . ALA B 1 298 ? 2.494 -33.969 -19.031 1 97.44 298 ALA B N 1
ATOM 5308 C CA . ALA B 1 298 ? 2.279 -35.406 -18.859 1 97.44 298 ALA B CA 1
ATOM 5309 C C . ALA B 1 298 ? 3.193 -36.219 -19.766 1 97.44 298 ALA B C 1
ATOM 5311 O O . ALA B 1 298 ? 3.547 -37.375 -19.453 1 97.44 298 ALA B O 1
ATOM 5312 N N . GLN B 1 299 ? 3.572 -35.625 -20.812 1 97.12 299 GLN B N 1
ATOM 5313 C CA . GLN B 1 299 ? 4.41 -36.312 -21.781 1 97.12 299 GLN B CA 1
ATOM 5314 C C . GLN B 1 299 ? 5.887 -36 -21.562 1 97.12 299 GLN B C 1
ATOM 5316 O O . GLN B 1 299 ? 6.754 -36.562 -22.234 1 97.12 299 GLN B O 1
ATOM 5321 N N . SER B 1 300 ? 6.18 -35.188 -20.656 1 97.56 300 SER B N 1
ATOM 5322 C CA . SER B 1 300 ? 7.539 -34.75 -20.391 1 97.56 300 SER B CA 1
ATOM 5323 C C . SER B 1 300 ? 8.266 -35.656 -19.422 1 97.56 300 SER B C 1
ATOM 5325 O O . SER B 1 300 ? 7.652 -36.188 -18.5 1 97.56 300 SER B O 1
ATOM 5327 N N . PRO B 1 301 ? 9.547 -35.812 -19.562 1 96.19 301 PRO B N 1
ATOM 5328 C CA . PRO B 1 301 ? 10.328 -36.531 -18.562 1 96.19 301 PRO B CA 1
ATOM 5329 C C . PRO B 1 301 ? 10.531 -35.75 -17.281 1 96.19 301 PRO B C 1
ATOM 5331 O O . PRO B 1 301 ? 11 -36.281 -16.281 1 96.19 301 PRO B O 1
ATOM 5334 N N . LEU B 1 302 ? 10.195 -34.5 -17.312 1 97 302 LEU B N 1
ATOM 5335 C CA . LEU B 1 302 ? 10.312 -33.625 -16.141 1 97 302 LEU B CA 1
ATOM 5336 C C . LEU B 1 302 ? 9.133 -33.812 -15.203 1 97 302 LEU B C 1
ATOM 5338 O O . LEU B 1 302 ? 8.047 -34.219 -15.641 1 97 302 LEU B O 1
ATOM 5342 N N . ARG B 1 303 ? 9.359 -33.531 -13.938 1 96.44 303 ARG B N 1
ATOM 5343 C CA . ARG B 1 303 ? 8.328 -33.719 -12.93 1 96.44 303 ARG B CA 1
ATOM 5344 C C . ARG B 1 303 ? 7.574 -32.438 -12.648 1 96.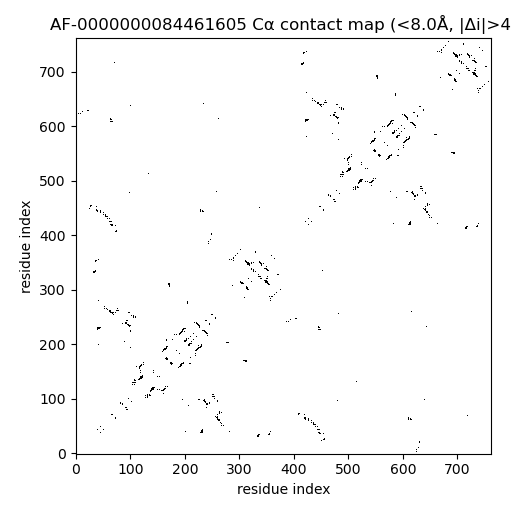44 303 ARG B C 1
ATOM 5346 O O . ARG B 1 303 ? 8.125 -31.516 -12.047 1 96.44 303 ARG B O 1
ATOM 5353 N N . PHE B 1 304 ? 6.367 -32.406 -13 1 97.19 304 PHE B N 1
ATOM 5354 C CA . PHE B 1 304 ? 5.504 -31.266 -12.742 1 97.19 304 PHE B CA 1
ATOM 5355 C C . PHE B 1 304 ? 4.508 -31.562 -11.633 1 97.19 304 PHE B C 1
ATOM 5357 O O . PHE B 1 304 ? 4.004 -32.688 -11.539 1 97.19 304 PHE B O 1
ATOM 5364 N N . ALA B 1 305 ? 4.285 -30.594 -10.758 1 95 305 ALA B N 1
ATOM 5365 C CA . ALA B 1 305 ? 3.213 -30.734 -9.781 1 95 305 ALA B CA 1
ATOM 5366 C C . ALA B 1 305 ? 1.848 -30.766 -10.461 1 95 305 ALA B C 1
ATOM 5368 O O . ALA B 1 305 ? 1.678 -30.188 -11.547 1 95 305 ALA B O 1
ATOM 5369 N N . ASP B 1 306 ? 0.92 -31.453 -9.82 1 92.56 306 ASP B N 1
ATOM 5370 C CA . ASP B 1 306 ? -0.445 -31.453 -10.336 1 92.56 306 ASP B CA 1
ATOM 5371 C C . ASP B 1 306 ? -1.146 -30.141 -10.039 1 92.56 306 ASP B C 1
ATOM 5373 O O . ASP B 1 306 ? -1.241 -29.719 -8.883 1 92.56 306 ASP B O 1
ATOM 5377 N N . SER B 1 307 ? -1.512 -29.406 -11.031 1 95.69 307 SER B N 1
ATOM 5378 C CA . SER B 1 307 ? -2.244 -28.156 -10.914 1 95.69 307 SER B CA 1
ATOM 5379 C C . SER B 1 307 ? -3.244 -27.984 -12.055 1 95.69 307 SER B C 1
ATOM 5381 O O . SER B 1 307 ? -2.902 -28.188 -13.219 1 95.69 307 SER B O 1
ATOM 5383 N N . MET B 1 308 ? -4.43 -27.625 -11.695 1 96.5 308 MET B N 1
ATOM 5384 C CA . MET B 1 308 ? -5.473 -27.422 -12.695 1 96.5 308 MET B CA 1
ATOM 5385 C C . MET B 1 308 ? -5.648 -25.938 -12.992 1 96.5 308 MET B C 1
ATOM 5387 O O . MET B 1 308 ? -6.664 -25.516 -13.555 1 96.5 308 MET B O 1
ATOM 5391 N N . THR B 1 309 ? -4.73 -25.141 -12.539 1 98.12 309 THR B N 1
ATOM 5392 C CA . THR B 1 309 ? -4.863 -23.688 -12.672 1 98.12 309 THR B CA 1
ATOM 5393 C C . THR B 1 309 ? -3.727 -23.109 -13.508 1 98.12 309 THR B C 1
ATOM 5395 O O . THR B 1 309 ? -2.895 -23.859 -14.031 1 98.12 309 THR B O 1
ATOM 5398 N N . ALA B 1 310 ? -3.715 -21.812 -13.68 1 98.38 310 ALA B N 1
ATOM 5399 C CA . ALA B 1 310 ? -2.729 -21.125 -14.508 1 98.38 310 ALA B CA 1
ATOM 5400 C C . ALA B 1 310 ? -1.341 -21.188 -13.883 1 98.38 310 ALA B C 1
ATOM 5402 O O . ALA B 1 310 ? -0.339 -20.906 -14.539 1 98.38 310 ALA B O 1
ATOM 5403 N N . ILE B 1 311 ? -1.251 -21.547 -12.625 1 98.25 311 ILE B N 1
ATOM 5404 C CA . ILE B 1 311 ? 0.021 -21.656 -11.914 1 98.25 311 ILE B CA 1
ATOM 5405 C C . ILE B 1 311 ? 0.54 -23.094 -12 1 98.25 311 ILE B C 1
ATOM 5407 O O . ILE B 1 311 ? -0.099 -24.016 -11.508 1 98.25 311 ILE B O 1
ATOM 5411 N N . GLN B 1 312 ? 1.633 -23.234 -12.617 1 98.12 312 GLN B N 1
ATOM 5412 C CA . GLN B 1 312 ? 2.256 -24.547 -12.828 1 98.12 312 GLN B CA 1
ATOM 5413 C C . GLN B 1 312 ? 3.641 -24.594 -12.195 1 98.12 312 GLN B C 1
ATOM 5415 O O . GLN B 1 312 ? 4.352 -23.594 -12.148 1 98.12 312 GLN B O 1
ATOM 5420 N N . GLN B 1 313 ? 3.986 -25.734 -11.703 1 96.81 313 GLN B N 1
ATOM 5421 C CA . GLN B 1 313 ? 5.262 -25.875 -11 1 96.81 313 GLN B CA 1
ATOM 5422 C C . GLN B 1 313 ? 6.082 -27.031 -11.57 1 96.81 313 GLN B C 1
ATOM 5424 O O . GLN B 1 313 ? 5.594 -28.156 -11.664 1 96.81 313 GLN B O 1
ATOM 5429 N N . LEU B 1 314 ? 7.242 -26.719 -12.008 1 97.81 314 LEU B N 1
ATOM 5430 C CA . LEU B 1 314 ? 8.25 -27.734 -12.297 1 97.81 314 LEU B CA 1
ATOM 5431 C C . LEU B 1 314 ? 9.078 -28.047 -11.055 1 97.81 314 LEU B C 1
ATOM 5433 O O . LEU B 1 314 ? 9.664 -27.141 -10.453 1 97.81 314 LEU B O 1
ATOM 5437 N N . GLN B 1 315 ? 9.086 -29.266 -10.641 1 96.44 315 GLN B N 1
ATOM 5438 C CA . GLN B 1 315 ? 9.828 -29.688 -9.453 1 96.44 315 GLN B CA 1
ATOM 5439 C C . GLN B 1 315 ? 11.148 -30.344 -9.836 1 96.44 315 GLN B C 1
ATOM 5441 O O . GLN B 1 315 ? 11.164 -31.422 -10.422 1 96.44 315 GLN B O 1
ATOM 5446 N N . LEU B 1 316 ? 12.203 -29.656 -9.438 1 95.25 316 LEU B N 1
ATOM 5447 C CA . LEU B 1 316 ? 13.539 -30.141 -9.789 1 95.25 316 LEU B CA 1
ATOM 5448 C C . LEU B 1 316 ? 14.227 -30.75 -8.57 1 95.25 316 LEU B C 1
ATOM 5450 O O . LEU B 1 316 ? 15.203 -31.5 -8.711 1 95.25 316 LEU B O 1
ATOM 5454 N N . GLY B 1 317 ? 13.852 -30.406 -7.332 1 90.94 317 GLY B N 1
ATOM 5455 C CA . GLY B 1 317 ? 14.328 -31.016 -6.102 1 90.94 317 GLY B CA 1
ATOM 5456 C C . GLY B 1 317 ? 15.68 -30.5 -5.656 1 90.94 317 GLY B C 1
ATOM 5457 O O . GLY B 1 317 ? 16.297 -31.047 -4.754 1 90.94 317 GLY B O 1
ATOM 5458 N N . CYS B 1 318 ? 16.203 -29.531 -6.289 1 88.94 318 CYS B N 1
ATOM 5459 C CA . CYS B 1 318 ? 17.5 -28.953 -6.012 1 88.94 318 CYS B CA 1
ATOM 5460 C C . CYS B 1 318 ? 17.484 -27.453 -6.281 1 88.94 318 CYS B C 1
ATOM 5462 O O . CYS B 1 318 ? 17.188 -27.016 -7.395 1 88.94 318 CYS B O 1
ATOM 5464 N N . PRO B 1 319 ? 17.797 -26.672 -5.223 1 89 319 PRO B N 1
ATOM 5465 C CA . PRO B 1 319 ? 17.812 -25.219 -5.41 1 89 319 PRO B CA 1
ATOM 5466 C C . PRO B 1 319 ? 18.766 -24.766 -6.516 1 89 319 PRO B C 1
ATOM 5468 O O . PRO B 1 319 ? 18.469 -23.828 -7.25 1 89 319 PRO B O 1
ATOM 5471 N N . HIS B 1 320 ? 19.844 -25.422 -6.574 1 88.75 320 HIS B N 1
ATOM 5472 C CA . HIS B 1 320 ? 20.812 -25.078 -7.609 1 88.75 320 HIS B CA 1
ATOM 5473 C C . HIS B 1 320 ? 20.25 -25.344 -9 1 88.75 320 HIS B C 1
ATOM 5475 O O . HIS B 1 320 ? 20.469 -24.547 -9.922 1 88.75 320 HIS B O 1
ATOM 5481 N N . ALA B 1 321 ? 19.547 -26.438 -9.125 1 93 321 ALA B N 1
ATOM 5482 C CA . ALA B 1 321 ? 18.922 -26.75 -10.406 1 93 321 ALA B CA 1
ATOM 5483 C C . ALA B 1 321 ? 17.859 -25.719 -10.758 1 93 321 ALA B C 1
ATOM 5485 O O . ALA B 1 321 ? 17.719 -25.312 -11.922 1 93 321 ALA B O 1
ATOM 5486 N N . ALA B 1 322 ? 17.094 -25.312 -9.766 1 94.31 322 ALA B N 1
ATOM 5487 C CA . ALA B 1 322 ? 16.062 -24.312 -9.984 1 94.31 322 ALA B CA 1
ATOM 5488 C C . ALA B 1 322 ? 16.656 -23.031 -10.562 1 94.31 322 ALA B C 1
ATOM 5490 O O . ALA B 1 322 ? 16.141 -22.5 -11.555 1 94.31 322 ALA B O 1
ATOM 5491 N N . LEU B 1 323 ? 17.719 -22.609 -9.984 1 91.88 323 LEU B N 1
ATOM 5492 C CA . LEU B 1 323 ? 18.391 -21.391 -10.422 1 91.88 323 LEU B CA 1
ATOM 5493 C C . LEU B 1 323 ? 18.984 -21.562 -11.812 1 91.88 323 LEU B C 1
ATOM 5495 O O . LEU B 1 323 ? 18.922 -20.656 -12.648 1 91.88 323 LEU B O 1
ATOM 5499 N N . ASN B 1 324 ? 19.594 -22.688 -11.984 1 94.19 324 ASN B N 1
ATOM 5500 C CA . ASN B 1 324 ? 20.219 -22.969 -13.273 1 94.19 324 ASN B CA 1
ATOM 5501 C C . ASN B 1 324 ? 19.188 -22.969 -14.398 1 94.19 324 ASN B C 1
ATOM 5503 O O . ASN B 1 324 ? 19.406 -22.375 -15.453 1 94.19 324 ASN B O 1
ATOM 5507 N N . TYR B 1 325 ? 18.062 -23.672 -14.188 1 96.81 325 TYR B N 1
ATOM 5508 C CA . TYR B 1 325 ? 17.016 -23.719 -15.203 1 96.81 325 TYR B CA 1
ATOM 5509 C C . TYR B 1 325 ? 16.484 -22.312 -15.5 1 96.81 325 TYR B C 1
ATOM 5511 O O . TYR B 1 325 ? 16.281 -21.969 -16.672 1 96.81 325 TYR B O 1
ATOM 5519 N N . ALA B 1 326 ? 16.219 -21.531 -14.477 1 95.38 326 ALA B N 1
ATOM 5520 C CA . ALA B 1 326 ? 15.734 -20.172 -14.664 1 95.38 326 ALA B CA 1
ATOM 5521 C C . ALA B 1 326 ? 16.719 -19.344 -15.484 1 95.38 326 ALA B C 1
ATOM 5523 O O . ALA B 1 326 ? 16.312 -18.594 -16.375 1 95.38 326 ALA B O 1
ATOM 5524 N N . GLN B 1 327 ? 17.984 -19.453 -15.172 1 94.5 327 GLN B N 1
ATOM 5525 C CA . GLN B 1 327 ? 19.031 -18.703 -15.867 1 94.5 327 GLN B CA 1
ATOM 5526 C C . GLN B 1 327 ? 19.141 -19.125 -17.328 1 94.5 327 GLN B C 1
ATOM 5528 O O . GLN B 1 327 ? 19.25 -18.297 -18.219 1 94.5 327 GLN B O 1
ATOM 5533 N N . GLU B 1 328 ? 19.188 -20.406 -17.516 1 97.06 328 GLU B N 1
ATOM 5534 C CA . GLU B 1 328 ? 19.297 -20.938 -18.875 1 97.06 328 GLU B CA 1
ATOM 5535 C C . GLU B 1 328 ? 18.094 -20.516 -19.719 1 97.06 328 GLU B C 1
ATOM 5537 O O . GLU B 1 328 ? 18.234 -20.188 -20.906 1 97.06 328 GLU B O 1
ATOM 5542 N N . LEU B 1 329 ? 16.922 -20.578 -19.125 1 97.56 329 LEU B N 1
ATOM 5543 C CA . LEU B 1 329 ? 15.727 -20.125 -19.828 1 97.56 329 LEU B CA 1
ATOM 5544 C C . LEU B 1 329 ? 15.82 -18.641 -20.141 1 97.56 329 LEU B C 1
ATOM 5546 O O . LEU B 1 329 ? 15.422 -18.203 -21.219 1 97.56 329 LEU B O 1
ATOM 5550 N N . SER B 1 330 ? 16.297 -17.906 -19.188 1 94.38 330 SER B N 1
ATOM 5551 C CA . SER B 1 330 ? 16.453 -16.469 -19.391 1 94.38 330 SER B CA 1
ATOM 5552 C C . SER B 1 330 ? 17.344 -16.172 -20.578 1 94.38 330 SER B C 1
ATOM 5554 O O . SER B 1 330 ? 17.078 -15.258 -21.359 1 94.38 330 SER B O 1
ATOM 5556 N N . LYS B 1 331 ? 18.406 -16.922 -20.719 1 95.38 331 LYS B N 1
ATOM 5557 C CA . LYS B 1 331 ? 19.297 -16.766 -21.875 1 95.38 331 LYS B CA 1
ATOM 5558 C C . LYS B 1 331 ? 18.562 -17.016 -23.188 1 95.38 331 LYS B C 1
ATOM 5560 O O . LYS B 1 331 ? 18.953 -16.516 -24.234 1 95.38 331 LYS B O 1
ATOM 5565 N N . ARG B 1 332 ? 17.547 -17.797 -23.016 1 95.75 332 ARG B N 1
ATOM 5566 C CA . ARG B 1 332 ? 16.734 -18.141 -24.188 1 95.75 332 ARG B CA 1
ATOM 5567 C C . ARG B 1 332 ? 15.516 -17.234 -24.281 1 95.75 332 ARG B C 1
ATOM 5569 O O . ARG B 1 332 ? 14.562 -17.547 -25 1 95.75 332 ARG B O 1
ATOM 5576 N N . ARG B 1 333 ? 15.461 -16.219 -23.484 1 95.5 333 ARG B N 1
ATOM 5577 C CA . ARG B 1 333 ? 14.453 -15.164 -23.484 1 95.5 333 ARG B CA 1
ATOM 5578 C C . ARG B 1 333 ? 13.117 -15.688 -22.969 1 95.5 333 ARG B C 1
ATOM 5580 O O . ARG B 1 333 ? 12.062 -15.273 -23.453 1 95.5 333 ARG B O 1
ATOM 5587 N N . ILE B 1 334 ? 13.164 -16.641 -22.156 1 96.81 334 ILE B N 1
ATOM 5588 C CA . ILE B 1 334 ? 12.008 -17.141 -21.438 1 96.81 334 ILE B CA 1
ATOM 5589 C C . ILE B 1 334 ? 12.18 -16.875 -19.938 1 96.81 334 ILE B C 1
ATOM 5591 O O . ILE B 1 334 ? 13.164 -17.312 -19.328 1 96.81 334 ILE B O 1
ATOM 5595 N N . PHE B 1 335 ? 11.234 -16.172 -19.375 1 95.19 335 PHE B N 1
ATOM 5596 C CA . PHE B 1 335 ? 11.359 -15.82 -17.969 1 95.19 335 PHE B CA 1
ATOM 5597 C C . PHE B 1 335 ? 10.43 -16.672 -17.109 1 95.19 335 PHE B C 1
ATOM 5599 O O . PHE B 1 335 ? 9.211 -16.656 -17.297 1 95.19 335 PHE B O 1
ATOM 5606 N N . CYS B 1 336 ? 11 -17.422 -16.234 1 96 336 CYS B N 1
ATOM 5607 C CA . CYS B 1 336 ? 10.328 -18.203 -15.203 1 96 336 CYS B CA 1
ATOM 5608 C C . CYS B 1 336 ? 10.945 -17.938 -13.836 1 96 336 CYS B C 1
ATOM 5610 O O . CYS B 1 336 ? 12.125 -17.609 -13.734 1 96 336 CYS B O 1
ATOM 5612 N N . GLN B 1 337 ? 10.156 -18.109 -12.867 1 94.06 337 GLN B N 1
ATOM 5613 C CA . GLN B 1 337 ? 10.633 -17.828 -11.516 1 94.06 337 GLN B CA 1
ATOM 5614 C C . GLN B 1 337 ? 11.195 -19.094 -10.867 1 94.06 337 GLN B C 1
ATOM 5616 O O . GLN B 1 337 ? 10.516 -20.125 -10.797 1 94.06 337 GLN B O 1
ATOM 5621 N N . ALA B 1 338 ? 12.469 -18.922 -10.414 1 94.06 338 ALA B N 1
ATOM 5622 C CA . ALA B 1 338 ? 12.992 -20 -9.562 1 94.06 338 ALA B CA 1
ATOM 5623 C C . ALA B 1 338 ? 12.391 -19.922 -8.164 1 94.06 338 ALA B C 1
ATOM 5625 O O . ALA B 1 338 ? 12.281 -18.844 -7.578 1 94.06 338 ALA B O 1
ATOM 5626 N N . ILE B 1 339 ? 11.914 -21 -7.699 1 93.06 339 ILE B N 1
ATOM 5627 C CA . ILE B 1 339 ? 11.398 -21.062 -6.34 1 93.06 339 ILE B CA 1
ATOM 5628 C C . ILE B 1 339 ? 12.211 -22.062 -5.523 1 93.06 339 ILE B C 1
ATOM 5630 O O . ILE B 1 339 ? 12.578 -23.125 -6.023 1 93.06 339 ILE B O 1
ATOM 5634 N N . ARG B 1 340 ? 12.594 -21.672 -4.398 1 87.75 340 ARG B N 1
ATOM 5635 C CA . ARG B 1 340 ? 13.445 -22.469 -3.514 1 87.75 340 ARG B CA 1
ATOM 5636 C C . ARG B 1 340 ? 13.156 -22.141 -2.051 1 87.75 340 ARG B C 1
ATOM 5638 O O . ARG B 1 340 ? 12.266 -21.344 -1.743 1 87.75 340 ARG B O 1
ATOM 5645 N N . GLU B 1 341 ? 13.812 -22.812 -1.166 1 81.88 341 GLU B N 1
ATOM 5646 C CA . GLU B 1 341 ? 13.688 -22.5 0.255 1 81.88 341 GLU B CA 1
ATOM 5647 C C . GLU B 1 341 ? 14.023 -21.031 0.535 1 81.88 341 GLU B C 1
ATOM 5649 O O . GLU B 1 341 ? 14.906 -20.469 -0.105 1 81.88 341 GLU B O 1
ATOM 5654 N N . PRO B 1 342 ? 13.273 -20.484 1.406 1 75.69 342 PRO B N 1
ATOM 5655 C CA . PRO B 1 342 ? 12.242 -21.016 2.305 1 75.69 342 PRO B CA 1
ATOM 5656 C C . PRO B 1 342 ? 10.836 -20.906 1.71 1 75.69 342 PRO B C 1
ATOM 5658 O O . PRO B 1 342 ? 9.859 -21.297 2.357 1 75.69 342 PRO B O 1
ATOM 5661 N N . THR B 1 343 ? 10.727 -20.453 0.524 1 79.19 343 THR B N 1
ATOM 5662 C CA . THR B 1 343 ? 9.414 -20.281 -0.079 1 79.19 343 THR B CA 1
ATOM 5663 C C . THR B 1 343 ? 8.719 -21.625 -0.261 1 79.19 343 THR B C 1
ATOM 5665 O O . THR B 1 343 ? 7.504 -21.734 -0.069 1 79.19 343 THR B O 1
ATOM 5668 N N . VAL B 1 344 ? 9.531 -22.609 -0.667 1 82.25 344 VAL B N 1
ATOM 5669 C CA . VAL B 1 344 ? 9.039 -23.969 -0.777 1 82.25 344 VAL B CA 1
ATOM 5670 C C . VAL B 1 344 ? 10.039 -24.938 -0.147 1 82.25 344 VAL B C 1
ATOM 5672 O O . VAL B 1 344 ? 11.227 -24.625 -0.039 1 82.25 344 VAL B O 1
ATOM 5675 N N . PRO B 1 345 ? 9.469 -26.047 0.29 1 82.88 345 PRO B N 1
ATOM 5676 C CA . PRO B 1 345 ? 10.422 -27.062 0.734 1 82.88 345 PRO B CA 1
ATOM 5677 C C . PRO B 1 345 ? 11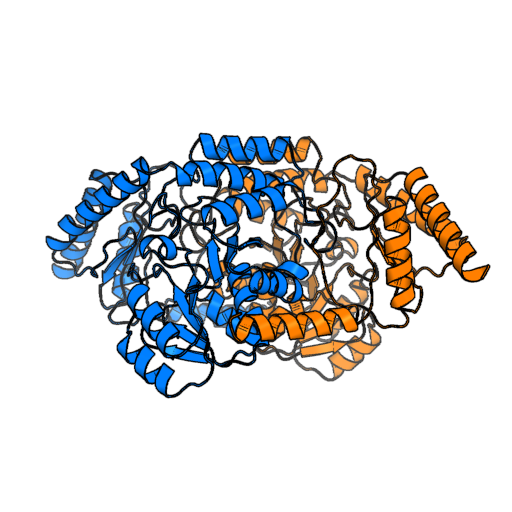.438 -27.422 -0.343 1 82.88 345 PRO B C 1
ATOM 5679 O O . PRO B 1 345 ? 11.141 -27.328 -1.537 1 82.88 345 PRO B O 1
ATOM 5682 N N . ARG B 1 346 ? 12.617 -27.812 0.102 1 84.62 346 ARG B N 1
ATOM 5683 C CA . ARG B 1 346 ? 13.734 -28.109 -0.786 1 84.62 346 ARG B CA 1
ATOM 5684 C C . ARG B 1 346 ? 13.328 -29.078 -1.886 1 84.62 346 ARG B C 1
ATOM 5686 O O . ARG B 1 346 ? 13.664 -28.875 -3.055 1 84.62 346 ARG B O 1
ATOM 5693 N N . LYS B 1 347 ? 12.594 -30.125 -1.484 1 86.81 347 LYS B N 1
ATOM 5694 C CA . LYS B 1 347 ? 12.234 -31.188 -2.42 1 86.81 347 LYS B CA 1
ATOM 5695 C C . LYS B 1 347 ? 11.359 -30.656 -3.547 1 86.81 347 LYS B C 1
ATOM 5697 O O . LYS B 1 347 ? 11.273 -31.266 -4.617 1 86.81 347 LYS B O 1
ATOM 5702 N N . TYR B 1 348 ? 10.797 -29.453 -3.344 1 89.12 348 TYR B N 1
ATOM 5703 C CA . TYR B 1 348 ? 9.891 -28.891 -4.332 1 89.12 348 TYR B CA 1
ATOM 5704 C C . TYR B 1 348 ? 10.531 -27.719 -5.055 1 89.12 348 TYR B C 1
ATOM 5706 O O . TYR B 1 348 ? 9.883 -27.047 -5.871 1 89.12 348 TYR B O 1
ATOM 5714 N N . SER B 1 349 ? 11.844 -27.531 -4.797 1 92.94 349 SER B N 1
ATOM 5715 C CA . SER B 1 349 ? 12.539 -26.469 -5.508 1 92.94 349 SER B CA 1
ATOM 5716 C C . SER B 1 349 ? 12.461 -26.656 -7.016 1 92.94 349 SER B C 1
ATOM 5718 O O . SER B 1 349 ? 12.547 -27.781 -7.508 1 92.94 349 SER B O 1
ATOM 5720 N N . GLY B 1 350 ? 12.281 -25.672 -7.73 1 96.19 350 GLY B N 1
ATOM 5721 C CA . GLY B 1 350 ? 12.141 -25.703 -9.18 1 96.19 350 GLY B CA 1
ATOM 5722 C C . GLY B 1 350 ? 11.711 -24.391 -9.781 1 96.19 350 GLY B C 1
ATOM 5723 O O . GLY B 1 350 ? 12.289 -23.344 -9.469 1 96.19 350 GLY B O 1
ATOM 5724 N N . LEU B 1 351 ? 10.758 -24.484 -10.734 1 97.44 351 LEU B N 1
ATOM 5725 C CA . LEU B 1 351 ? 10.273 -23.297 -11.406 1 97.44 351 LEU B CA 1
ATOM 5726 C C . LEU B 1 351 ? 8.773 -23.109 -11.195 1 97.44 351 LEU B C 1
ATOM 5728 O O . LEU B 1 351 ? 8.023 -24.094 -11.195 1 97.44 351 LEU B O 1
ATOM 5732 N N . ARG B 1 352 ? 8.383 -21.953 -10.922 1 97.38 352 ARG B N 1
ATOM 5733 C CA . ARG B 1 352 ? 6.98 -21.547 -11 1 97.38 352 ARG B CA 1
ATOM 5734 C C . ARG B 1 352 ? 6.672 -20.875 -12.336 1 97.38 352 ARG B C 1
ATOM 5736 O O . ARG B 1 352 ? 7.363 -19.938 -12.742 1 97.38 352 ARG B O 1
ATOM 5743 N N . MET B 1 353 ? 5.738 -21.422 -13 1 98.19 353 MET B N 1
ATOM 5744 C CA . MET B 1 353 ? 5.305 -20.875 -14.281 1 98.19 353 MET B CA 1
ATOM 5745 C C . MET B 1 353 ? 3.852 -20.406 -14.211 1 98.19 353 MET B C 1
ATOM 5747 O O . MET B 1 353 ? 2.992 -21.141 -13.703 1 98.19 353 MET B O 1
ATOM 5751 N N . VAL B 1 354 ? 3.613 -19.297 -14.703 1 98.56 354 VAL B N 1
ATOM 5752 C CA . VAL B 1 354 ? 2.271 -18.719 -14.68 1 98.56 354 VAL B CA 1
ATOM 5753 C C . VAL B 1 354 ? 1.788 -18.469 -16.109 1 98.56 354 VAL B C 1
ATOM 5755 O O . VAL B 1 354 ? 2.434 -17.75 -16.859 1 98.56 354 VAL B O 1
ATOM 5758 N N . LEU B 1 355 ? 0.717 -19.109 -16.484 1 98.62 355 LEU B N 1
ATOM 5759 C CA . LEU B 1 355 ? 0.083 -18.906 -17.781 1 98.62 355 LEU B CA 1
ATOM 5760 C C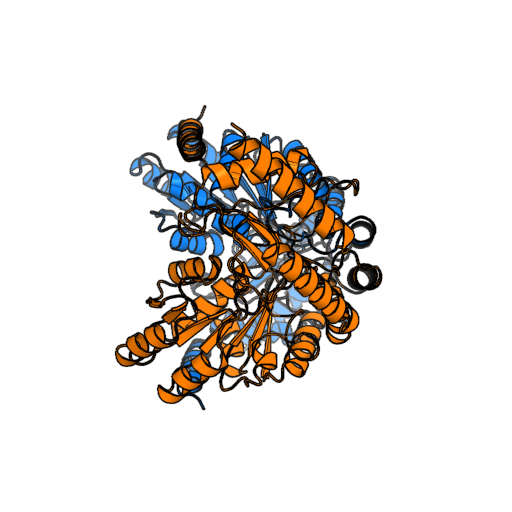 . LEU B 1 355 ? -0.869 -17.719 -17.734 1 98.62 355 LEU B C 1
ATOM 5762 O O . LEU B 1 355 ? -1.471 -17.438 -16.688 1 98.62 355 LEU B O 1
ATOM 5766 N N . ASN B 1 356 ? -0.976 -16.984 -18.766 1 98.12 356 ASN B N 1
ATOM 5767 C CA . ASN B 1 356 ? -1.963 -15.93 -18.922 1 98.12 356 ASN B CA 1
ATOM 5768 C C . ASN B 1 356 ? -2.492 -15.852 -20.344 1 98.12 356 ASN B C 1
ATOM 5770 O O . ASN B 1 356 ? -2.049 -16.594 -21.219 1 98.12 356 ASN B O 1
ATOM 5774 N N . CYS B 1 357 ? -3.416 -14.961 -20.641 1 97.44 357 CYS B N 1
ATOM 5775 C CA . CYS B 1 357 ? -4.18 -14.938 -21.891 1 97.44 357 CYS B CA 1
ATOM 5776 C C . CYS B 1 357 ? -3.336 -14.398 -23.031 1 97.44 357 CYS B C 1
ATOM 5778 O O . CYS B 1 357 ? -3.734 -14.492 -24.203 1 97.44 357 CYS B O 1
ATOM 5780 N N . ARG B 1 358 ? -2.168 -13.945 -22.766 1 95 358 ARG B N 1
ATOM 5781 C CA . ARG B 1 358 ? -1.277 -13.492 -23.828 1 95 358 ARG B CA 1
ATOM 5782 C C . ARG B 1 358 ? -0.542 -14.672 -24.469 1 95 358 ARG B C 1
ATOM 5784 O O . ARG B 1 358 ? -0.031 -14.57 -25.578 1 95 358 ARG B O 1
ATOM 5791 N N . HIS B 1 359 ? -0.419 -15.773 -23.766 1 97.75 359 HIS B N 1
ATOM 5792 C CA . HIS B 1 359 ? 0.264 -16.953 -24.266 1 97.75 359 HIS B CA 1
ATOM 5793 C C . HIS B 1 359 ? -0.566 -17.656 -25.344 1 97.75 359 HIS B C 1
ATOM 5795 O O . HIS B 1 359 ? -1.79 -17.516 -25.375 1 97.75 359 HIS B O 1
ATOM 5801 N N . GLU B 1 360 ? 0.107 -18.297 -26.156 1 97.69 360 GLU B N 1
ATOM 5802 C CA . GLU B 1 360 ? -0.453 -19.219 -27.141 1 97.69 360 GLU B CA 1
ATOM 5803 C C . GLU B 1 360 ? 0.137 -20.609 -26.984 1 97.69 360 GLU B C 1
ATOM 5805 O O . GLU B 1 360 ? 1.144 -20.797 -26.297 1 97.69 360 GLU B O 1
ATOM 5810 N N . ALA B 1 361 ? -0.562 -21.547 -27.656 1 98.25 361 ALA B N 1
ATOM 5811 C CA . ALA B 1 361 ? -0.081 -22.922 -27.609 1 98.25 361 ALA B CA 1
ATOM 5812 C C . ALA B 1 361 ? 1.376 -23.016 -28.062 1 98.25 361 ALA B C 1
ATOM 5814 O O . ALA B 1 361 ? 2.164 -23.766 -27.469 1 98.25 361 ALA B O 1
ATOM 5815 N N . LYS B 1 362 ? 1.773 -22.234 -29.031 1 98.12 362 LYS B N 1
ATOM 5816 C CA . LYS B 1 362 ? 3.133 -22.266 -29.562 1 98.12 362 LYS B CA 1
ATOM 5817 C C . LYS B 1 362 ? 4.145 -21.797 -28.516 1 98.12 362 LYS B C 1
ATOM 5819 O O . LYS B 1 362 ? 5.289 -22.25 -28.516 1 98.12 362 LYS B O 1
ATOM 5824 N N . ASP B 1 363 ? 3.715 -20.844 -27.688 1 98.06 363 ASP B N 1
ATOM 5825 C CA . ASP B 1 363 ? 4.582 -20.375 -26.609 1 98.06 363 ASP B CA 1
ATOM 5826 C C . ASP B 1 363 ? 4.859 -21.484 -25.609 1 98.06 363 ASP B C 1
ATOM 5828 O O . ASP B 1 363 ? 5.98 -21.625 -25.109 1 98.06 363 ASP B O 1
ATOM 5832 N N . ILE B 1 364 ? 3.844 -22.266 -25.312 1 98.62 364 ILE B N 1
ATOM 5833 C CA . ILE B 1 364 ? 3.977 -23.406 -24.422 1 98.62 364 ILE B CA 1
ATOM 5834 C C . ILE B 1 364 ? 4.887 -24.469 -25.047 1 98.62 364 ILE B C 1
ATOM 5836 O O . ILE B 1 364 ? 5.762 -25.016 -24.375 1 98.62 364 ILE B O 1
ATOM 5840 N N . ASP B 1 365 ? 4.66 -24.688 -26.359 1 98.62 365 ASP B N 1
ATOM 5841 C CA . ASP B 1 365 ? 5.543 -25.609 -27.078 1 98.62 365 ASP B CA 1
ATOM 5842 C C . ASP B 1 365 ? 7 -25.156 -26.953 1 98.62 365 ASP B C 1
ATOM 5844 O O . ASP B 1 365 ? 7.883 -25.984 -26.703 1 98.62 365 ASP B O 1
ATOM 5848 N N . HIS B 1 366 ? 7.191 -23.906 -27.188 1 98.31 366 HIS B N 1
ATOM 5849 C CA . HIS B 1 366 ? 8.539 -23.359 -27.125 1 98.31 366 HIS B CA 1
ATOM 5850 C C . HIS B 1 366 ? 9.148 -23.547 -25.75 1 98.31 366 HIS B C 1
ATOM 5852 O O . HIS B 1 366 ? 10.32 -23.922 -25.625 1 98.31 366 HIS B O 1
ATOM 5858 N N . LEU B 1 367 ? 8.398 -23.266 -24.703 1 98.5 367 LEU B N 1
ATOM 5859 C CA . LEU B 1 367 ? 8.852 -23.453 -23.328 1 98.5 367 LEU B CA 1
ATOM 5860 C C . LEU B 1 367 ? 9.297 -24.906 -23.094 1 98.5 367 LEU B C 1
ATOM 5862 O O . LEU B 1 367 ? 10.391 -25.141 -22.578 1 98.5 367 LEU B O 1
ATOM 5866 N N . PHE B 1 368 ? 8.484 -25.844 -23.484 1 98.62 368 PHE B N 1
ATOM 5867 C CA . PHE B 1 368 ? 8.789 -27.25 -23.25 1 98.62 368 PHE B CA 1
ATOM 5868 C C . PHE B 1 368 ? 10.008 -27.688 -24.062 1 98.62 368 PHE B C 1
ATOM 5870 O O . PHE B 1 368 ? 10.828 -28.469 -23.578 1 98.62 368 PHE B O 1
ATOM 5877 N N . ASN B 1 369 ? 10.078 -27.203 -25.312 1 98.44 369 ASN B N 1
ATOM 5878 C CA . ASN B 1 369 ? 11.258 -27.5 -26.125 1 98.44 369 ASN B CA 1
ATOM 5879 C C . ASN B 1 369 ? 12.539 -27.062 -25.422 1 98.44 369 ASN B C 1
ATOM 5881 O O . ASN B 1 369 ? 13.516 -27.828 -25.375 1 98.44 369 ASN B O 1
ATOM 5885 N N . GLU B 1 370 ? 12.523 -25.859 -24.906 1 98.25 370 GLU B N 1
ATOM 5886 C CA . GLU B 1 370 ? 13.711 -25.328 -24.234 1 98.25 370 GLU B CA 1
ATOM 5887 C C . GLU B 1 370 ? 13.977 -26.047 -22.922 1 98.25 370 GLU B C 1
ATOM 5889 O O . GLU B 1 370 ? 15.133 -26.297 -22.578 1 98.25 370 GLU B O 1
ATOM 5894 N N . LEU B 1 371 ? 12.938 -26.375 -22.172 1 98.31 371 LEU B N 1
ATOM 5895 C CA . LEU B 1 371 ? 13.094 -27.156 -20.938 1 98.31 371 LEU B CA 1
ATOM 5896 C C . LEU B 1 371 ? 13.758 -28.5 -21.234 1 98.31 371 LEU B C 1
ATOM 5898 O O . LEU B 1 371 ? 14.656 -28.922 -20.5 1 98.31 371 LEU B O 1
ATOM 5902 N N . HIS B 1 372 ? 13.305 -29.125 -22.266 1 97.88 372 HIS B N 1
ATOM 5903 C CA . HIS B 1 372 ? 13.844 -30.438 -22.641 1 97.88 372 HIS B CA 1
ATOM 5904 C C . HIS B 1 372 ? 15.297 -30.328 -23.109 1 97.88 372 HIS B C 1
ATOM 5906 O O . HIS B 1 372 ? 16.109 -31.203 -22.828 1 97.88 372 HIS B O 1
ATOM 5912 N N . ALA B 1 373 ? 15.594 -29.266 -23.797 1 97.56 373 ALA B N 1
ATOM 5913 C CA . ALA B 1 373 ? 16.969 -29.031 -24.219 1 97.56 373 ALA B CA 1
ATOM 5914 C C . ALA B 1 373 ? 17.906 -28.891 -23.016 1 97.56 373 ALA B C 1
ATOM 5916 O O . ALA B 1 373 ? 19.016 -29.438 -23.016 1 97.56 373 ALA B O 1
ATOM 5917 N N . ILE B 1 374 ? 17.453 -28.141 -22.047 1 97.06 374 ILE B N 1
ATOM 5918 C CA . ILE B 1 374 ? 18.234 -27.969 -20.828 1 97.06 374 ILE B CA 1
ATOM 5919 C C . ILE B 1 374 ? 18.375 -29.312 -20.125 1 97.06 374 ILE B C 1
ATOM 5921 O O . ILE B 1 374 ? 19.469 -29.672 -19.672 1 97.06 374 ILE B O 1
ATOM 5925 N N . TYR B 1 375 ? 17.281 -30.062 -20.031 1 95.88 375 TYR B N 1
ATOM 5926 C CA . TYR B 1 375 ? 17.25 -31.391 -19.406 1 95.88 375 TYR B CA 1
ATOM 5927 C C . TYR B 1 375 ? 18.25 -32.312 -20.062 1 95.88 375 TYR B C 1
ATOM 5929 O O . TYR B 1 375 ? 19.016 -33 -19.391 1 95.88 375 TYR B O 1
ATOM 5937 N N . ASP B 1 376 ? 18.281 -32.312 -21.359 1 95.56 376 ASP B N 1
ATOM 5938 C CA . ASP B 1 376 ? 19.156 -33.219 -22.125 1 95.56 376 ASP B CA 1
ATOM 5939 C C . ASP B 1 376 ? 20.625 -32.844 -21.906 1 95.56 376 ASP B C 1
ATOM 5941 O O . ASP B 1 376 ? 21.484 -33.719 -21.828 1 95.56 376 ASP B O 1
ATOM 5945 N N . THR B 1 377 ? 20.906 -31.609 -21.844 1 92.81 377 THR B N 1
ATOM 5946 C CA . THR B 1 377 ? 22.266 -31.141 -21.609 1 92.81 377 THR B CA 1
ATOM 5947 C C . THR B 1 377 ? 22.766 -31.578 -20.234 1 92.81 377 THR B C 1
ATOM 5949 O O . THR B 1 377 ? 23.938 -31.938 -20.078 1 92.81 377 THR B O 1
ATOM 5952 N N . GLU B 1 378 ? 21.953 -31.516 -19.25 1 88.19 378 GLU B N 1
ATOM 5953 C CA . GLU B 1 378 ? 22.328 -31.875 -17.891 1 88.19 378 GLU B CA 1
ATOM 5954 C C . GLU B 1 378 ? 22.5 -33.375 -17.734 1 88.19 378 GLU B C 1
ATOM 5956 O O . GLU B 1 378 ? 23.266 -33.844 -16.891 1 88.19 378 GLU B O 1
ATOM 5961 N N . HIS B 1 379 ? 21.812 -34.188 -18.484 1 85.06 379 HIS B N 1
ATOM 5962 C CA . HIS B 1 379 ? 21.844 -35.625 -18.328 1 85.06 379 HIS B CA 1
ATOM 5963 C C . HIS B 1 379 ? 22.734 -36.281 -19.391 1 85.06 379 HIS B C 1
ATOM 5965 O O . HIS B 1 379 ? 22.906 -37.5 -19.375 1 85.06 379 HIS B O 1
ATOM 5971 N N . SER B 1 380 ? 23.062 -35.562 -20.375 1 78.12 380 SER B N 1
ATOM 5972 C CA . SER B 1 380 ? 24.078 -36.062 -21.297 1 78.12 380 SER B CA 1
ATOM 5973 C C . SER B 1 380 ? 25.469 -36 -20.703 1 78.12 380 SER B C 1
ATOM 5975 O O . SER B 1 380 ? 26.359 -36.75 -21.078 1 78.12 380 SER B O 1
ATOM 5977 N N . ASN B 1 381 ? 25.797 -35.125 -19.719 1 54.12 381 ASN B N 1
ATOM 5978 C CA . ASN B 1 381 ? 27.109 -35.094 -19.094 1 54.12 381 ASN B CA 1
ATOM 5979 C C . ASN B 1 381 ? 27.188 -36 -17.875 1 54.12 381 ASN B C 1
ATOM 5981 O O . ASN B 1 381 ? 26.266 -36.031 -17.062 1 54.12 381 ASN B O 1
#

Foldseek 3Di:
DPPVVVVVVVVQVVCVVVVNHDDDDDDDDPPPFAEQAALQFLVCLPPPLLVVQLVVLVVPFPQFQPFFCVPRRVDPLQQVLFVVLLVVLVADTKHWFFFLLLVLLLLLLLVVVVVFEEEEEPLADVSNVVSCVVNVHHYDYFHHLDLVRVLVVLVVGAQYEYEYEQAGQAQQDGRPLVSVLVSCVVSVHEYAYEFANFALQAAQLRRGSCRNVPHALVSHQKYKYACVGNLSAGIIMITGYPVSVVSSVVGSCSRNVDGGHTSSVSSSSSSSSVCSSVSVVSSVLQQVLLVLLVVLQVVAPWDKRDHSHQKTATFDLAQVVQVVLQVQVVVVSYHWDFDAPPSDDSRRTHTIGGHHSVDDSVNSVVVRVSSVVVVCVVVVD/DPPVVVVVVVVQVVCVVVVNHDDDDDDDDPPPFAEQAALQFLVCLPPPLLVVQLVVLVVPFPQFQPFFCVPRRVDPLQQVLFVVLLVVLVADTKHWFFFLLLVLLLLLLLVVVVVFEEEEEPLDDVSNVVSCVVNVHHYDYFHHLDLVRVLVVLVVGAQYEYEYEQAGQAQQDGRPLVSVLVSCVVSVHEYAYEFANQALQAAQLRRGSCRNVPHALVSHQKYKYACVGNVSAGIIMITGYPVSVVSSVVGSCSRNVDGGHTSSRSSSSSSSSVVSSVSVVSSVLQQVLLVLLVVLQVVDPWDKRDHSHQKTATFDLAQVVQVVLQVQVVVVSYHWDFDAPPSDDSRRTHTIGGHHSVDDSVSSVVSRVSSVVVVCVVVVD

Solvent-accessible surface area (backbone atoms only — not comparable to full-atom values): 36914 Å² total; per-residue (Å²): 123,58,75,61,50,55,52,44,50,52,54,49,51,53,29,47,74,69,70,64,59,66,61,74,57,68,44,83,81,81,72,77,55,47,71,24,52,39,43,25,34,56,45,35,21,70,29,66,72,40,30,50,32,33,32,49,13,32,71,76,33,34,46,18,25,20,19,19,32,67,76,51,13,24,39,58,51,50,54,50,37,26,52,53,52,13,56,76,68,63,30,71,26,40,48,77,36,64,26,46,44,45,45,35,28,22,52,39,35,42,51,36,72,67,74,38,40,33,41,30,34,61,70,48,60,66,37,46,58,50,11,31,49,50,45,69,44,54,67,48,71,28,57,64,80,32,62,68,51,42,50,55,50,52,76,74,42,78,68,34,36,38,39,42,41,30,25,34,86,72,61,19,43,66,41,60,56,63,62,50,44,50,52,26,57,76,68,71,29,52,34,36,34,37,20,43,64,13,31,50,68,27,34,76,52,16,63,6,37,55,50,52,65,70,54,49,35,86,55,33,38,36,34,35,39,34,19,32,17,34,60,10,25,73,15,20,35,41,36,14,33,48,62,59,52,55,46,34,69,66,49,18,52,63,51,65,66,22,56,26,52,28,42,7,55,39,43,14,49,44,50,35,48,56,50,42,46,67,33,59,67,49,42,49,50,37,51,49,50,35,51,52,48,51,54,51,46,71,70,41,95,60,51,58,58,85,44,91,38,50,30,38,29,42,41,62,45,29,52,66,53,10,48,48,52,29,50,55,34,41,77,68,36,30,43,45,39,56,40,29,69,86,84,33,60,52,71,56,2,7,36,37,35,25,51,32,51,80,61,49,73,66,53,53,51,50,50,50,53,52,52,48,51,54,50,48,57,62,69,70,102,123,58,74,61,50,53,52,44,50,53,54,49,50,51,29,49,76,71,70,65,59,67,62,73,57,68,44,84,82,81,71,77,57,47,72,25,51,38,43,25,35,55,43,34,20,70,30,67,71,40,28,50,32,34,32,49,14,31,70,76,32,32,45,18,24,22,18,19,33,67,76,50,12,22,38,59,51,50,54,52,38,27,51,53,52,14,56,74,67,62,29,72,26,39,46,76,36,64,25,46,43,45,44,35,28,20,51,36,36,41,49,36,74,66,74,38,40,32,42,30,34,62,70,48,60,67,38,46,56,49,10,29,49,50,43,70,43,54,67,48,70,29,57,63,80,33,63,67,51,43,50,58,50,52,76,75,41,79,67,32,36,38,38,43,40,29,26,34,87,72,60,20,42,66,42,61,56,60,62,51,44,51,54,26,57,75,68,70,29,51,33,35,35,37,20,44,65,13,31,50,68,27,35,75,53,17,62,7,38,56,49,52,64,71,54,49,35,86,54,32,38,37,35,35,38,34,20,32,17,32,59,10,25,72,15,20,35,41,35,15,32,48,60,58,49,55,46,36,70,66,48,18,52,63,51,66,64,22,54,28,53,28,42,8,55,38,42,14,47,43,51,36,49,55,50,41,46,66,35,59,68,48,44,50,51,38,51,50,50,36,52,52,50,52,54,53,47,72,72,41,94,62,50,60,59,83,44,92,37,50,28,37,28,39,40,63,46,30,53,67,54,10,49,48,54,27,50,56,33,40,77,69,35,30,42,44,38,57,40,28,67,85,83,33,60,52,71,55,2,8,35,38,34,25,51,31,50,80,61,49,73,66,55,53,50,50,50,51,53,52,51,48,52,55,51,48,58,63,68,70,102

pLDDT: mean 95.27, std 5.48, range [50.75, 98.81]

InterPro domains:
  IPR004839 Aminotransferase, class I/classII, large domain [PF00155] (34-369)
  IPR015421 Pyridoxal phosphate-dependent transferase, major domain [G3DSA:3.40.640.10] (49-277)
  IPR015422 Pyridoxal phosphate-dependent transferase, small domain [G3DSA:3.90.1150.10] (33-368)
  IPR015424 Pyridoxal phosphate-dependent transferase [SSF53383] (9-375)
  IPR050087 8-amino-7-oxononanoate synthase class-II [PTHR13693] (32-372)

Radius of gyration: 25.99 Å; Cα contacts (8 Å, |Δi|>4): 1710; chains: 2; bounding box: 58×75×57 Å

Sequence (762 aa):
MSQFSALFSEKIQGLQQQGLHRTRQVLPVDGTYLHFCSNDYLSLSNDRRVKKAYQQGFEYYPAGSGGSGVICGYHPIHAEFEQTIAAALATDAAMVFGSGYAANLAVVNLLSQLERHLLVDKAIHASFYDGMKLADARFSRYRSNDTEDLRQKLAHTAQAVVVTEGLFSMSGQVAPLQDISHLCETHEVPCLVDEAHSFGVMGEHGLGAVRHFSLTQEQIPLRIITFGKAFGGQGALVAGCGDWVDALVQYARPYLYSTAISPALVYGLLKTFQLIYDADDRRRQLEGLVRYFREKAAQSPLRFADSMTAIQQLQLGCPHAALNYAQELSKRRIFCQAIREPTVPRKYSGLRMVLNCRHEAKDIDHLFNELHAIYDTEHSNMSQFSALFSEKIQGLQQQGLHRTRQVLPVDGTYLHFCSNDYLSLSNDRRVKKAYQQGFEYYPAGSGGSGVICGYHPIHAEFEQTIAAALATDAAMVFGSGYAANLAVVNLLSQLERHLLVDKAIHASFYDGMKLADARFSRYRSNDTEDLRQKLAHTAQAVVVTEGLFSMSGQVAPLQDISHLCETHEVPCLVDEAHSFGVMGEHGLGAVRHFSLTQEQIPLRIITFGKAFGGQGALVAGCGDWVDALVQYARPYLYSTAISPALVYGLLKTFQLIYDADDRRRQLEGLVRYFREKAAQSPLRFADSMTAIQQLQLGCPHAALNYAQELSKRRIFCQAIREPTVPRKYSGLRMVLNCRHEAKDIDHLFNELHAIYDTEHSN

Secondary structure (DSSP, 8-state):
--HHHHHHHHHHHHHHHTT-----PPPP-SS-SEES----TT--TT-HHHHHHHHHHHHHS-SS--S-TTTT---HHHHHHHHHHHHHHT-SEEEEES-HHHHHHHHHHHHHTTT-EEEEETT--HHHHHHHHHHT--EEEE-TT-HHHHHHHHHT-TTEEEEEESB-TTT-PBP-HHHHHHHHHHTT--EEEE-TTTTTTSSGGG--HHHHTT--TTTSSEEEEESSSTT-SS-EEEEE-HHHHHHHHHH-HHHHTSPPPPHHHHHHHHHHHHHHHT-HHHHHHHHHHHHHHHHHHHHSSS-B---SSSEEEEE-S-HHHHHHHHHHHHHTTEE-EEE-TTTS-GGG-EEEEE--TT--HHHHHHHHHHHHHHHHHHHH-/--HHHHHHHHHHHHHHHTT------PPP-SS-SEES----TT--TT-HHHHHHHHHHHHHS-SS--S-TTTT---HHHHHHHHHHHHHHT-SEEEEES-HHHHHHHHHHHHHTTT-EEEEETT--HHHHHHHHHHT--EEEE-TT-HHHHHHHHHT-TTEEEEEESB-TTT-PBP-HHHHHHHHHHTT--EEEE-TTTTTTSSGGG--HHHHTT--TTT-SEEEEESSSTT-SS-EEEEE-HHHHHHHHHH-HHHHTSPPPPHHHHHHHHHHHHHHHT-HHHHHHHHHHHHHHHHHHHHSSS-B---SSSEEEEE-S-HHHHHHHHHHHHHTTEE-EEE-TTTS-GGG-EEEEE--TT--HHHHHHHHHHHHHHHHHHHH-

Nearest PDB structures (foldseek):
  7v5i-assembly1_B  TM=9.514E-01  e=7.335E-37  Vibrio proteolyticus NBRC 13287
  8guh-assembly1_A  TM=8.907E-01  e=3.846E-37  Sphingobacterium multivorum
  7pob-assembly1_A  TM=9.527E-01  e=2.959E-35  Thermus thermophilus
  7bxp-assembly1_B  TM=9.457E-01  e=1.825E-34  Cupriavidus necator
  1fc4-assembly1_B  TM=9.413E-01  e=3.283E-34  Escherichia coli